Protein AF-A0A7I8VG73-F1 (afdb_monomer_lite)

Structure (mmCIF, N/CA/C/O backbone):
data_AF-A0A7I8VG73-F1
#
_entry.id   AF-A0A7I8VG73-F1
#
loop_
_atom_site.group_PDB
_atom_site.id
_atom_site.type_symbol
_atom_site.label_atom_id
_atom_site.label_alt_id
_atom_site.label_comp_id
_atom_site.label_asym_id
_atom_site.label_entity_id
_atom_site.label_seq_id
_atom_site.pdbx_PDB_ins_code
_atom_site.Cartn_x
_atom_site.Cartn_y
_atom_site.Cartn_z
_atom_site.occupancy
_atom_site.B_iso_or_equiv
_atom_site.auth_seq_id
_atom_site.auth_comp_id
_atom_site.auth_asym_id
_atom_site.auth_atom_id
_atom_site.pdbx_PDB_model_num
ATOM 1 N N . MET A 1 1 ? 3.598 -23.171 -35.259 1.00 35.91 1 MET A N 1
ATOM 2 C CA . MET A 1 1 ? 3.202 -24.103 -34.188 1.00 35.91 1 MET A CA 1
ATOM 3 C C . MET A 1 1 ? 2.774 -23.250 -33.012 1.00 35.91 1 MET A C 1
ATOM 5 O O . MET A 1 1 ? 3.598 -22.505 -32.496 1.00 35.91 1 MET A O 1
ATOM 9 N N . ASN A 1 2 ? 1.476 -23.240 -32.717 1.00 41.53 2 ASN A N 1
ATOM 10 C CA . ASN A 1 2 ? 0.885 -22.447 -31.642 1.00 41.53 2 ASN A CA 1
ATOM 11 C C . ASN A 1 2 ? 1.165 -23.174 -30.323 1.00 41.53 2 ASN A C 1
ATOM 13 O O . ASN A 1 2 ? 0.699 -24.295 -30.154 1.00 41.53 2 ASN A O 1
ATOM 17 N N . GLY A 1 3 ? 1.965 -22.585 -29.436 1.00 46.12 3 GLY A N 1
ATOM 18 C CA . GLY A 1 3 ? 2.111 -23.086 -28.071 1.00 46.12 3 GLY A CA 1
ATOM 19 C C . GLY A 1 3 ? 1.004 -22.487 -27.217 1.00 46.12 3 GLY A C 1
ATOM 20 O O . GLY A 1 3 ? 1.097 -21.314 -26.861 1.00 46.12 3 GLY A O 1
ATOM 21 N N . GLU A 1 4 ? -0.052 -23.253 -26.949 1.00 54.59 4 GLU A N 1
ATOM 22 C CA . GLU A 1 4 ? -1.038 -22.904 -25.925 1.00 54.59 4 GLU A CA 1
ATOM 23 C C . GLU A 1 4 ? -0.327 -22.859 -24.567 1.00 54.59 4 GLU A C 1
ATOM 25 O O . GLU A 1 4 ? 0.365 -23.802 -24.182 1.00 54.59 4 GLU A O 1
ATOM 30 N N . VAL A 1 5 ? -0.437 -21.728 -23.869 1.00 55.09 5 VAL A N 1
ATOM 31 C CA . VAL A 1 5 ? 0.058 -21.607 -22.496 1.00 55.09 5 VAL A CA 1
ATOM 32 C C . VAL A 1 5 ? -0.901 -22.403 -21.619 1.00 55.09 5 VAL A C 1
ATOM 34 O O . VAL A 1 5 ? -2.073 -22.054 -21.514 1.00 55.09 5 VAL A O 1
ATOM 37 N N . LEU A 1 6 ? -0.415 -23.497 -21.037 1.00 64.62 6 LEU A N 1
ATOM 38 C CA . LEU A 1 6 ? -1.184 -24.308 -20.100 1.00 64.62 6 LEU A CA 1
ATOM 39 C C . LEU A 1 6 ? -1.050 -23.684 -18.704 1.00 64.62 6 LEU A C 1
ATOM 41 O O . LEU A 1 6 ? 0.051 -23.604 -18.158 1.00 64.62 6 LEU A O 1
ATOM 45 N N . GLU A 1 7 ? -2.167 -23.228 -18.144 1.00 63.47 7 GLU A N 1
ATOM 46 C CA . GLU A 1 7 ? -2.270 -22.646 -16.802 1.00 63.47 7 GLU A CA 1
ATOM 47 C C . GLU A 1 7 ? -3.134 -23.567 -15.928 1.00 63.47 7 GLU A C 1
ATOM 49 O O . GLU A 1 7 ? -4.148 -24.078 -16.396 1.00 63.47 7 GLU A O 1
ATOM 54 N N . GLY A 1 8 ? -2.739 -23.811 -14.674 1.00 73.31 8 GLY A N 1
ATOM 55 C CA . GLY A 1 8 ? -3.474 -24.701 -13.764 1.00 73.31 8 GLY A CA 1
ATOM 56 C C . GLY A 1 8 ? -2.576 -25.481 -12.802 1.00 73.31 8 GLY A C 1
ATOM 57 O O . GLY A 1 8 ? -1.371 -25.228 -12.705 1.00 73.31 8 GLY A O 1
ATOM 58 N N . PHE A 1 9 ? -3.153 -26.452 -12.088 1.00 78.38 9 PHE A N 1
ATOM 59 C CA . PHE A 1 9 ? -2.421 -27.345 -11.181 1.00 78.38 9 PHE A CA 1
ATOM 60 C C . PHE A 1 9 ? -1.824 -28.514 -11.971 1.00 78.38 9 PHE A C 1
ATOM 62 O O . PHE A 1 9 ? -2.238 -29.667 -11.838 1.00 78.38 9 PHE A O 1
ATOM 69 N N . LEU A 1 10 ? -0.847 -28.188 -12.816 1.00 82.44 10 LEU A N 1
ATOM 70 C CA . LEU A 1 10 ? -0.210 -29.124 -13.735 1.00 82.44 10 LEU A CA 1
ATOM 71 C C . LEU A 1 10 ? 0.885 -29.938 -13.040 1.00 82.44 10 LEU A C 1
ATOM 73 O O . LEU A 1 10 ? 1.746 -29.391 -12.347 1.00 82.44 10 LEU A O 1
ATOM 77 N N . CYS A 1 11 ? 0.902 -31.247 -13.285 1.00 81.62 11 CYS A N 1
ATOM 78 C CA . CYS A 1 11 ? 2.029 -32.087 -12.900 1.00 81.62 11 CYS A CA 1
ATOM 79 C C . CYS A 1 11 ? 3.278 -31.685 -13.705 1.00 81.62 11 CYS A C 1
ATOM 81 O O . CYS A 1 11 ? 3.240 -31.730 -14.933 1.00 81.62 11 CYS A O 1
ATOM 83 N N . PRO A 1 12 ? 4.410 -31.341 -13.068 1.00 74.31 12 PRO A N 1
ATOM 84 C CA . PRO A 1 12 ? 5.611 -30.901 -13.783 1.00 74.31 12 PRO A CA 1
ATOM 85 C C . PRO A 1 12 ? 6.294 -32.020 -14.581 1.00 74.31 12 PRO A C 1
ATOM 87 O O . PRO A 1 12 ? 7.180 -31.738 -15.381 1.00 74.31 12 PRO A O 1
ATOM 90 N N . ILE A 1 13 ? 5.893 -33.275 -14.362 1.00 74.44 13 ILE A N 1
ATOM 91 C CA . ILE A 1 13 ? 6.466 -34.439 -15.034 1.00 74.44 13 ILE A CA 1
ATOM 92 C C . ILE A 1 13 ? 5.617 -34.843 -16.244 1.00 74.44 13 ILE A C 1
ATOM 94 O O . ILE A 1 13 ? 6.136 -34.987 -17.346 1.00 74.44 13 ILE A O 1
ATOM 98 N N . CYS A 1 14 ? 4.304 -35.010 -16.059 1.00 84.50 14 CYS A N 1
ATOM 99 C CA . CYS A 1 14 ? 3.406 -35.502 -17.112 1.00 84.50 14 CYS A CA 1
ATOM 100 C C . CYS A 1 14 ? 2.476 -34.429 -17.707 1.00 84.50 14 CYS A C 1
ATOM 102 O O . CYS A 1 14 ? 1.692 -34.737 -18.601 1.00 84.50 14 CYS A O 1
ATOM 104 N N . LEU A 1 15 ? 2.543 -33.185 -17.213 1.00 80.81 15 LEU A N 1
ATOM 105 C CA . LEU A 1 15 ? 1.742 -32.026 -17.640 1.00 80.81 15 LEU A CA 1
ATOM 106 C C . LEU A 1 15 ? 0.219 -32.213 -17.532 1.00 80.81 15 LEU A C 1
ATOM 108 O O . LEU A 1 15 ? -0.548 -31.469 -18.138 1.00 80.81 15 LEU A O 1
ATOM 112 N N . LYS A 1 16 ? -0.236 -33.178 -16.728 1.00 81.06 16 LYS A N 1
ATOM 113 C CA . LYS A 1 16 ? -1.657 -33.393 -16.444 1.00 81.06 16 LYS A CA 1
ATOM 114 C C . LYS A 1 16 ? -2.181 -32.326 -15.483 1.00 81.06 16 LYS A C 1
ATOM 116 O O . LYS A 1 16 ? -1.593 -32.143 -14.419 1.00 81.06 16 LYS A O 1
ATOM 121 N N . ASP A 1 17 ? -3.290 -31.675 -15.833 1.00 82.69 17 ASP A N 1
ATOM 122 C CA . ASP A 1 17 ? -4.019 -30.797 -14.912 1.00 82.69 17 ASP A CA 1
ATOM 123 C C . ASP A 1 17 ? -4.809 -31.616 -13.899 1.00 82.69 17 ASP A C 1
ATOM 125 O O . ASP A 1 17 ? -5.529 -32.558 -14.243 1.00 82.69 17 ASP A O 1
ATOM 129 N N . LEU A 1 18 ? -4.623 -31.272 -12.633 1.00 82.75 18 LEU A N 1
ATOM 130 C CA . LEU A 1 18 ? -5.187 -31.983 -11.501 1.00 82.75 18 LEU A CA 1
ATOM 131 C C . LEU A 1 18 ? -6.101 -31.092 -10.671 1.00 82.75 18 LEU A C 1
ATOM 133 O O . LEU A 1 18 ? -6.589 -31.560 -9.653 1.00 82.75 18 LEU A O 1
ATOM 137 N N . GLY A 1 19 ? -6.367 -29.855 -11.110 1.00 73.75 19 GLY A N 1
ATOM 138 C CA . GLY A 1 19 ? -7.427 -28.969 -10.615 1.00 73.75 19 GLY A CA 1
ATOM 139 C C . GLY A 1 19 ? -7.261 -28.434 -9.187 1.00 73.75 19 GLY A C 1
ATOM 140 O O . GLY A 1 19 ? -7.651 -27.304 -8.908 1.00 73.75 19 GLY A O 1
ATOM 141 N N . THR A 1 20 ? -6.665 -29.201 -8.275 1.00 76.12 20 THR A N 1
ATOM 142 C CA . THR A 1 20 ? -6.413 -28.818 -6.885 1.00 76.12 20 THR A CA 1
ATOM 143 C C . THR A 1 20 ? -5.023 -29.249 -6.438 1.00 76.12 20 THR A C 1
ATOM 145 O O . THR A 1 20 ? -4.469 -30.248 -6.903 1.00 76.12 20 THR A O 1
ATOM 148 N N . ILE A 1 21 ? -4.469 -28.528 -5.460 1.00 74.69 21 ILE A N 1
ATOM 149 C CA . ILE A 1 21 ? -3.151 -28.843 -4.897 1.00 74.69 21 ILE A CA 1
ATOM 150 C C . ILE A 1 21 ? -3.104 -30.237 -4.251 1.00 74.69 21 ILE A C 1
ATOM 152 O O . ILE A 1 21 ? -2.088 -30.920 -4.339 1.00 74.69 21 ILE A O 1
ATOM 156 N N . THR A 1 22 ? -4.210 -30.690 -3.652 1.00 75.88 22 THR A N 1
ATOM 157 C CA . THR A 1 22 ? -4.310 -32.007 -3.004 1.00 75.88 22 THR A CA 1
ATOM 158 C C . THR A 1 22 ? -4.287 -33.139 -4.029 1.00 75.88 22 THR A C 1
ATOM 160 O O . THR A 1 22 ? -3.587 -34.130 -3.842 1.00 75.88 22 THR A O 1
ATOM 163 N N . GLN A 1 23 ? -5.013 -32.986 -5.140 1.00 76.31 23 GLN A N 1
ATOM 164 C CA . GLN A 1 23 ? -5.029 -33.967 -6.229 1.00 76.31 23 GLN A CA 1
ATOM 165 C C . GLN A 1 23 ? -3.689 -34.004 -6.975 1.00 76.31 23 GLN A C 1
ATOM 167 O O . GLN A 1 23 ? -3.222 -35.084 -7.333 1.00 76.31 23 GLN A O 1
ATOM 172 N N . LEU A 1 24 ? -3.038 -32.846 -7.137 1.00 79.31 24 LEU A N 1
ATOM 173 C CA . LEU A 1 24 ? -1.678 -32.739 -7.664 1.00 79.31 24 LEU A CA 1
ATOM 174 C C . LEU A 1 24 ? -0.656 -33.461 -6.779 1.00 79.31 24 LEU A C 1
ATOM 176 O O . LEU A 1 24 ? 0.163 -34.224 -7.289 1.00 79.31 24 LEU A O 1
ATOM 180 N N . GLN A 1 25 ? -0.744 -33.282 -5.459 1.00 76.44 25 GLN A N 1
ATOM 181 C CA . GLN A 1 25 ? 0.132 -33.955 -4.503 1.00 76.44 25 GLN A CA 1
ATOM 182 C C . GLN A 1 25 ? -0.068 -35.481 -4.516 1.00 76.44 25 GLN A C 1
ATOM 184 O O . GLN A 1 25 ? 0.911 -36.214 -4.640 1.00 76.44 25 GLN A O 1
ATOM 189 N N . ASN A 1 26 ? -1.314 -35.965 -4.468 1.00 78.62 26 ASN A N 1
ATOM 190 C CA . ASN A 1 26 ? -1.600 -37.405 -4.496 1.00 78.62 26 ASN A CA 1
ATOM 191 C C . ASN A 1 26 ? -1.133 -38.053 -5.805 1.00 78.62 26 ASN A C 1
ATOM 193 O O . ASN A 1 26 ? -0.483 -39.092 -5.788 1.00 78.62 26 ASN A O 1
ATOM 197 N N . HIS A 1 27 ? -1.398 -37.412 -6.946 1.00 83.19 27 HIS A N 1
ATOM 198 C CA . HIS A 1 27 ? -0.910 -37.893 -8.236 1.00 83.19 27 HIS A CA 1
ATOM 199 C C . HIS A 1 27 ? 0.617 -37.965 -8.279 1.00 83.19 27 HIS A C 1
ATOM 201 O O . HIS A 1 27 ? 1.167 -38.939 -8.782 1.00 83.19 27 HIS A O 1
ATOM 207 N N . PHE A 1 28 ? 1.303 -36.957 -7.741 1.00 75.19 28 PHE A N 1
ATOM 208 C CA . PHE A 1 28 ? 2.760 -36.939 -7.685 1.00 75.19 28 PHE A CA 1
ATOM 209 C C . PHE A 1 28 ? 3.309 -38.078 -6.816 1.00 75.19 28 PHE A C 1
ATOM 211 O O . PHE A 1 28 ? 4.251 -38.765 -7.205 1.00 75.19 28 PHE A O 1
ATOM 218 N N . GLU A 1 29 ? 2.687 -38.319 -5.662 1.00 76.25 29 GLU A N 1
ATOM 219 C CA . GLU A 1 29 ? 3.085 -39.374 -4.731 1.00 76.25 29 GLU A CA 1
ATOM 220 C C . GLU A 1 29 ? 2.749 -40.781 -5.224 1.00 76.25 29 GLU A C 1
ATOM 222 O O . GLU A 1 29 ? 3.443 -41.710 -4.831 1.00 76.25 29 GLU A O 1
ATOM 227 N N . GLU A 1 30 ? 1.725 -40.962 -6.062 1.00 80.88 30 GLU A N 1
ATOM 228 C CA . GLU A 1 30 ? 1.272 -42.272 -6.546 1.00 80.88 30 GLU A CA 1
ATOM 229 C C . GLU A 1 30 ? 1.808 -42.640 -7.931 1.00 80.88 30 GLU A C 1
ATOM 231 O O . GLU A 1 30 ? 2.245 -43.774 -8.125 1.00 80.88 30 GLU A O 1
ATOM 236 N N . ALA A 1 31 ? 1.803 -41.700 -8.880 1.00 77.25 31 ALA A N 1
ATOM 237 C CA . ALA A 1 31 ? 2.138 -41.955 -10.281 1.00 77.25 31 ALA A CA 1
ATOM 238 C C . ALA A 1 31 ? 3.641 -41.850 -10.588 1.00 77.25 31 ALA A C 1
ATOM 240 O O . ALA A 1 31 ? 4.090 -42.430 -11.572 1.00 77.25 31 ALA A O 1
ATOM 241 N N . HIS A 1 32 ? 4.421 -41.162 -9.743 1.00 78.56 32 HIS A N 1
ATOM 242 C CA . HIS A 1 32 ? 5.852 -40.901 -9.967 1.00 78.56 32 HIS A CA 1
ATOM 243 C C . HIS A 1 32 ? 6.765 -41.525 -8.893 1.00 78.56 32 HIS A C 1
ATOM 245 O O . HIS A 1 32 ? 7.882 -41.068 -8.666 1.00 78.56 32 HIS A O 1
ATOM 251 N N . LYS A 1 33 ? 6.320 -42.611 -8.239 1.00 68.19 33 LYS A N 1
ATOM 252 C CA . LYS A 1 33 ? 7.095 -43.330 -7.199 1.00 68.19 33 LYS A CA 1
ATOM 253 C C . LYS A 1 33 ? 8.422 -43.923 -7.687 1.00 68.19 33 LYS A C 1
ATOM 255 O O . LYS A 1 33 ? 9.296 -44.177 -6.866 1.00 68.19 33 LYS A O 1
ATOM 260 N N . SER A 1 34 ? 8.548 -44.197 -8.985 1.00 65.12 34 SER A N 1
ATOM 261 C CA . SER A 1 34 ? 9.722 -44.838 -9.594 1.00 65.12 34 SER A CA 1
ATOM 262 C C . SER A 1 34 ? 10.775 -43.853 -10.109 1.00 65.12 34 SER A C 1
ATOM 264 O O . SER A 1 34 ? 11.766 -44.286 -10.691 1.00 65.12 34 SER A O 1
ATOM 266 N N . GLU A 1 35 ? 10.551 -42.547 -9.958 1.00 62.69 35 GLU A N 1
ATOM 267 C CA . GLU A 1 35 ? 11.499 -41.520 -10.390 1.00 62.69 35 GLU A CA 1
ATOM 268 C C . GLU A 1 35 ? 12.570 -41.238 -9.332 1.00 62.69 35 GLU A C 1
ATOM 270 O O . GLU A 1 35 ? 12.446 -41.618 -8.168 1.00 62.69 35 GLU A O 1
ATOM 275 N N . ASP A 1 36 ? 13.665 -40.613 -9.763 1.00 63.88 36 ASP A N 1
ATOM 276 C CA . ASP A 1 36 ? 14.878 -40.450 -8.965 1.00 63.88 36 ASP A CA 1
ATOM 277 C C . ASP A 1 36 ? 14.584 -39.749 -7.624 1.00 63.88 36 ASP A C 1
ATOM 279 O O . ASP A 1 36 ? 14.010 -38.654 -7.575 1.00 63.88 36 ASP A O 1
ATOM 283 N N . VAL A 1 37 ? 14.973 -40.381 -6.512 1.00 58.56 37 VAL A N 1
ATOM 284 C CA . VAL A 1 37 ? 14.581 -39.979 -5.145 1.00 58.56 37 VAL A CA 1
ATOM 285 C C . VAL A 1 37 ? 15.007 -38.537 -4.843 1.00 58.56 37 VAL A C 1
ATOM 287 O O . VAL A 1 37 ? 14.290 -37.802 -4.159 1.00 58.56 37 VAL A O 1
ATOM 290 N N . ALA A 1 38 ? 16.129 -38.094 -5.417 1.00 57.50 38 ALA A N 1
ATOM 291 C CA . ALA A 1 38 ? 16.626 -36.726 -5.295 1.00 57.50 38 ALA A CA 1
ATOM 292 C C . ALA A 1 38 ? 15.712 -35.688 -5.979 1.00 57.50 38 ALA A C 1
ATOM 294 O O . ALA A 1 38 ? 15.485 -34.602 -5.437 1.00 57.50 38 ALA A O 1
ATOM 295 N N . VAL A 1 39 ? 15.140 -36.026 -7.140 1.00 58.62 39 VAL A N 1
ATOM 296 C CA . VAL A 1 39 ? 14.206 -35.162 -7.884 1.00 58.62 39 VAL A CA 1
ATOM 297 C C . VAL A 1 39 ? 12.877 -35.062 -7.134 1.00 58.62 39 VAL A C 1
ATOM 299 O O . VAL A 1 39 ? 12.348 -33.962 -6.952 1.00 58.62 39 VAL A O 1
ATOM 302 N N . ILE A 1 40 ? 12.394 -36.189 -6.600 1.00 60.53 40 ILE A N 1
ATOM 303 C CA . ILE A 1 40 ? 11.187 -36.252 -5.764 1.00 60.53 40 ILE A CA 1
ATOM 304 C C . ILE A 1 40 ? 11.348 -35.382 -4.511 1.00 60.53 40 ILE A C 1
ATOM 306 O O . ILE A 1 40 ? 10.434 -34.638 -4.154 1.00 60.53 40 ILE A O 1
ATOM 310 N N . GLN A 1 41 ? 12.507 -35.424 -3.849 1.00 63.25 41 GLN A N 1
ATOM 311 C CA . GLN A 1 41 ? 12.746 -34.666 -2.619 1.00 63.25 41 GLN A CA 1
ATOM 312 C C . GLN A 1 41 ? 12.868 -33.154 -2.871 1.00 63.25 41 GLN A C 1
ATOM 314 O O . GLN A 1 41 ? 12.319 -32.355 -2.107 1.00 63.25 41 GLN A O 1
ATOM 319 N N . HIS A 1 42 ? 13.509 -32.748 -3.974 1.00 61.56 42 HIS A N 1
ATOM 320 C CA . HIS A 1 42 ? 13.604 -31.341 -4.370 1.00 61.56 42 HIS A CA 1
ATOM 321 C C . HIS A 1 42 ? 12.232 -30.751 -4.745 1.00 61.56 42 HIS A C 1
ATOM 323 O O . HIS A 1 42 ? 11.891 -29.641 -4.328 1.00 61.56 42 HIS A O 1
ATOM 329 N N . LEU A 1 43 ? 11.410 -31.510 -5.479 1.00 60.88 43 LEU A N 1
ATOM 330 C CA . LEU A 1 43 ? 10.057 -31.093 -5.854 1.00 60.88 43 LEU A CA 1
ATOM 331 C C . LEU A 1 43 ? 9.107 -31.078 -4.650 1.00 60.88 43 LEU A C 1
ATOM 333 O O . LEU A 1 43 ? 8.369 -30.107 -4.491 1.00 60.88 43 LEU A O 1
ATOM 337 N N . LYS A 1 44 ? 9.186 -32.054 -3.733 1.00 62.12 44 LYS A N 1
ATOM 338 C CA . LYS A 1 44 ? 8.452 -32.010 -2.452 1.00 62.12 44 LYS A CA 1
ATOM 339 C C . LYS A 1 44 ? 8.766 -30.742 -1.654 1.00 62.12 44 LYS A C 1
ATOM 341 O O . LYS A 1 44 ? 7.845 -30.080 -1.185 1.00 62.12 44 LYS A O 1
ATOM 346 N N . GLY A 1 45 ? 10.036 -30.333 -1.587 1.00 61.12 45 GLY A N 1
ATOM 347 C CA . GLY A 1 45 ? 10.436 -29.083 -0.930 1.00 61.12 45 GLY A CA 1
ATOM 348 C C . GLY A 1 45 ? 9.882 -27.811 -1.595 1.00 61.12 45 GLY A C 1
ATOM 349 O O . GLY A 1 45 ? 9.639 -26.812 -0.916 1.00 61.12 45 GLY A O 1
ATOM 350 N N . LEU A 1 46 ? 9.648 -27.828 -2.912 1.00 60.50 46 LEU A N 1
ATOM 351 C CA . LEU A 1 46 ? 8.977 -26.740 -3.638 1.00 60.50 46 LEU A CA 1
ATOM 352 C C . LEU A 1 46 ? 7.461 -26.735 -3.380 1.00 60.50 46 LEU A C 1
ATOM 354 O O . LEU A 1 46 ? 6.886 -25.669 -3.143 1.00 60.50 46 LEU A O 1
ATOM 358 N N . PHE A 1 47 ? 6.830 -27.911 -3.347 1.00 60.44 47 PHE A N 1
ATOM 359 C CA . PHE A 1 47 ? 5.407 -28.068 -3.042 1.00 60.44 47 PHE A CA 1
ATOM 360 C C . PHE A 1 47 ? 5.066 -27.681 -1.604 1.00 60.44 47 PHE A C 1
ATOM 362 O O . PHE A 1 47 ? 4.082 -26.979 -1.394 1.00 60.44 47 PHE A O 1
ATOM 369 N N . GLU A 1 48 ? 5.888 -28.037 -0.617 1.00 57.25 48 GLU A N 1
ATOM 370 C CA . GLU A 1 48 ? 5.682 -27.609 0.773 1.00 57.25 48 GLU A CA 1
ATOM 371 C C . GLU A 1 48 ? 5.771 -26.087 0.927 1.00 57.25 48 GLU A C 1
ATOM 373 O O . GLU A 1 48 ? 4.977 -25.486 1.653 1.00 57.25 48 GLU A O 1
ATOM 378 N N . LYS A 1 49 ? 6.678 -25.435 0.188 1.00 62.12 49 LYS A N 1
ATOM 379 C CA . LYS A 1 49 ? 6.782 -23.968 0.155 1.00 62.12 49 LYS A CA 1
ATOM 380 C C . LYS A 1 49 ? 5.554 -23.311 -0.478 1.00 62.12 49 LYS A C 1
ATOM 382 O O . LYS A 1 49 ? 5.125 -22.266 0.007 1.00 62.12 49 LYS A O 1
ATOM 387 N N . ALA A 1 50 ? 4.983 -23.906 -1.527 1.00 56.06 50 ALA A N 1
ATOM 388 C CA . ALA A 1 50 ? 3.735 -23.438 -2.130 1.00 56.06 50 ALA A CA 1
ATOM 389 C C . ALA A 1 50 ? 2.543 -23.674 -1.187 1.00 56.06 50 ALA A C 1
ATOM 391 O O . ALA A 1 50 ? 1.789 -22.750 -0.899 1.00 56.06 50 ALA A O 1
ATOM 392 N N . LYS A 1 51 ? 2.435 -24.873 -0.606 1.00 59.00 51 LYS A N 1
ATOM 393 C CA . LYS A 1 51 ? 1.410 -25.265 0.371 1.00 59.00 51 LYS A CA 1
ATOM 394 C C . LYS A 1 51 ? 1.369 -24.306 1.563 1.00 59.00 51 LYS A C 1
ATOM 396 O O . LYS A 1 51 ? 0.301 -23.834 1.926 1.00 59.00 51 LYS A O 1
ATOM 401 N N . LYS A 1 52 ? 2.533 -23.928 2.102 1.00 60.62 52 LYS A N 1
ATOM 402 C CA . LYS A 1 52 ? 2.666 -22.967 3.211 1.00 60.62 52 LYS A CA 1
ATOM 403 C C . LYS A 1 52 ? 2.273 -21.530 2.838 1.00 60.62 52 LYS A C 1
ATOM 405 O O . LYS A 1 52 ? 1.952 -20.749 3.724 1.00 60.62 52 LYS A O 1
ATOM 410 N N . LYS A 1 53 ? 2.292 -21.175 1.548 1.00 55.19 53 LYS A N 1
ATOM 411 C CA . LYS A 1 53 ? 1.807 -19.878 1.047 1.00 55.19 53 LYS A CA 1
ATOM 412 C C . LYS A 1 53 ? 0.307 -19.875 0.744 1.00 55.19 53 LYS A C 1
ATOM 414 O O . LYS A 1 53 ? -0.310 -18.839 0.924 1.00 55.19 53 LYS A O 1
ATOM 419 N N . PHE A 1 54 ? -0.265 -21.003 0.318 1.00 50.97 54 PHE A N 1
ATOM 420 C CA . PHE A 1 54 ? -1.681 -21.100 -0.063 1.00 50.97 54 PHE A CA 1
ATOM 421 C C . PHE A 1 54 ? -2.622 -21.551 1.070 1.00 50.97 54 PHE A C 1
ATOM 423 O O . PHE A 1 54 ? -3.808 -21.267 0.996 1.00 50.97 54 PHE A O 1
ATOM 430 N N . LEU A 1 55 ? -2.131 -22.246 2.106 1.00 49.72 55 LEU A N 1
ATOM 431 C CA . LEU A 1 55 ? -2.947 -22.716 3.247 1.00 49.72 55 LEU A CA 1
ATOM 432 C C . LEU A 1 55 ? -2.810 -21.868 4.521 1.00 49.72 55 LEU A C 1
ATOM 434 O O . LEU A 1 55 ? -3.506 -22.142 5.492 1.00 49.72 55 LEU A O 1
ATOM 438 N N . ASN A 1 56 ? -1.925 -20.864 4.537 1.00 46.66 56 ASN A N 1
ATOM 439 C CA . ASN A 1 56 ? -1.810 -19.923 5.661 1.00 46.66 56 ASN A CA 1
ATOM 440 C C . ASN A 1 56 ? -2.792 -18.742 5.567 1.00 46.66 56 ASN A C 1
ATOM 442 O O . ASN A 1 56 ? -2.841 -17.927 6.485 1.00 46.66 56 ASN A O 1
ATOM 446 N N . GLU A 1 57 ? -3.573 -18.649 4.491 1.00 40.72 57 GLU A N 1
ATOM 447 C CA . GLU A 1 57 ? -4.839 -17.922 4.519 1.00 40.72 57 GLU A CA 1
ATOM 448 C C . GLU A 1 57 ? -5.887 -18.909 5.032 1.00 40.72 57 GLU A C 1
ATOM 450 O O . GLU A 1 57 ? -6.201 -19.898 4.368 1.00 40.72 57 GLU A O 1
ATOM 455 N N . GLU A 1 58 ? -6.364 -18.693 6.258 1.00 38.22 58 GLU A N 1
ATOM 456 C CA . GLU A 1 58 ? -7.472 -19.457 6.816 1.00 38.22 58 GLU A CA 1
ATOM 457 C C . GLU A 1 58 ? -8.662 -19.373 5.856 1.00 38.22 58 GLU A C 1
ATOM 459 O O . GLU A 1 58 ? -9.332 -18.347 5.737 1.00 38.22 58 GLU A O 1
ATOM 464 N N . ILE A 1 59 ? -8.927 -20.472 5.149 1.00 40.00 59 ILE A N 1
ATOM 465 C CA . ILE A 1 59 ? -10.196 -20.683 4.466 1.00 40.00 59 ILE A CA 1
ATOM 466 C C . ILE A 1 59 ? -11.242 -20.778 5.575 1.00 40.00 59 ILE A C 1
ATOM 468 O O . ILE A 1 59 ? -11.453 -21.845 6.158 1.00 40.00 59 ILE A O 1
ATOM 472 N N . VAL A 1 60 ? -11.886 -19.651 5.869 1.00 36.31 60 VAL A N 1
ATOM 473 C CA . VAL A 1 60 ? -13.160 -19.612 6.581 1.00 36.31 60 VAL A CA 1
ATOM 474 C C . VAL A 1 60 ? -14.126 -20.471 5.771 1.00 36.31 60 VAL A C 1
ATOM 476 O O . VAL A 1 60 ? -14.625 -20.080 4.715 1.00 36.31 60 VAL A O 1
ATOM 479 N N . LYS A 1 61 ? -14.340 -21.702 6.238 1.00 43.19 61 LYS A N 1
ATOM 480 C CA . LYS A 1 61 ? -15.447 -22.549 5.808 1.00 43.19 61 LYS A CA 1
ATOM 481 C C . LYS A 1 61 ? -16.727 -21.979 6.410 1.00 43.19 61 LYS A C 1
ATOM 483 O O . LYS A 1 61 ? -17.241 -22.531 7.377 1.00 43.19 61 LYS A O 1
ATOM 488 N N . ASP A 1 62 ? -17.240 -20.900 5.833 1.00 31.08 62 ASP A N 1
ATOM 489 C CA . ASP A 1 62 ? -18.600 -20.471 6.131 1.00 31.08 62 ASP A CA 1
ATOM 490 C C . ASP A 1 62 ? -19.581 -21.220 5.229 1.00 31.08 62 ASP A C 1
ATOM 492 O O . ASP A 1 62 ? -19.706 -20.993 4.024 1.00 31.08 62 ASP A O 1
ATOM 496 N N . ASN A 1 63 ? -20.281 -22.153 5.871 1.00 39.03 63 ASN A N 1
ATOM 497 C CA . ASN A 1 63 ? -21.591 -22.624 5.460 1.00 39.03 63 ASN A CA 1
ATOM 498 C C . ASN A 1 63 ? -22.536 -21.417 5.322 1.00 39.03 63 ASN A C 1
ATOM 500 O O . ASN A 1 63 ? -23.112 -20.975 6.313 1.00 39.03 63 ASN A O 1
ATOM 504 N N . LEU A 1 64 ? -22.774 -20.923 4.105 1.00 33.38 64 LEU A N 1
ATOM 505 C CA . LEU A 1 64 ? -23.963 -20.112 3.829 1.00 33.38 64 LEU A CA 1
ATOM 506 C C . LEU A 1 64 ? -25.090 -21.004 3.315 1.00 33.38 64 LEU A C 1
ATOM 508 O O . LEU A 1 64 ? -25.355 -21.107 2.120 1.00 33.38 64 LEU A O 1
ATOM 512 N N . GLN A 1 65 ? -25.786 -21.612 4.271 1.00 40.78 65 GLN A N 1
ATOM 513 C CA . GLN A 1 65 ? -27.144 -22.103 4.092 1.00 40.78 65 GLN A CA 1
ATOM 514 C C . GLN A 1 65 ? -28.103 -21.200 4.885 1.00 40.78 65 GLN A C 1
ATOM 516 O O . GLN A 1 65 ? -28.754 -21.650 5.817 1.00 40.78 65 GLN A O 1
ATOM 521 N N . THR A 1 66 ? -28.199 -19.916 4.529 1.00 32.47 66 THR A N 1
ATOM 522 C CA . THR A 1 66 ? -29.328 -19.052 4.921 1.00 32.47 66 THR A CA 1
ATOM 523 C C . THR A 1 66 ? -29.559 -17.947 3.879 1.00 32.47 66 THR A C 1
ATOM 525 O O . THR A 1 66 ? -28.604 -17.412 3.313 1.00 32.47 66 THR A O 1
ATOM 528 N N . PRO A 1 67 ? -30.829 -17.627 3.563 1.00 36.06 67 PRO A N 1
ATOM 529 C CA . PRO A 1 67 ? -31.192 -16.808 2.413 1.00 36.06 67 PRO A CA 1
ATOM 530 C C . PRO A 1 67 ? -30.941 -15.327 2.698 1.00 36.06 67 PRO A C 1
ATOM 532 O O . PRO A 1 67 ? -31.658 -14.688 3.467 1.00 36.06 67 PRO A O 1
ATOM 535 N N . ILE A 1 68 ? -29.940 -14.757 2.032 1.00 32.62 68 ILE A N 1
ATOM 536 C CA . ILE A 1 68 ? -29.757 -13.310 1.987 1.00 32.62 68 ILE A CA 1
ATOM 537 C C . ILE A 1 68 ? -30.877 -12.743 1.109 1.00 32.62 68 ILE A C 1
ATOM 539 O O . ILE A 1 68 ? -30.915 -12.980 -0.100 1.00 32.62 68 ILE A O 1
ATOM 543 N N . ASN A 1 69 ? -31.783 -11.983 1.727 1.00 41.31 69 ASN A N 1
ATOM 544 C CA . ASN A 1 69 ? -32.697 -11.066 1.051 1.00 41.31 69 ASN A CA 1
ATOM 545 C C . ASN A 1 69 ? -31.854 -9.982 0.357 1.00 41.31 69 ASN A C 1
ATOM 547 O O . ASN A 1 69 ? -31.610 -8.902 0.891 1.00 41.31 69 ASN A O 1
ATOM 551 N N . LEU A 1 70 ? -31.345 -10.311 -0.830 1.00 35.81 70 LEU A N 1
ATOM 552 C CA . LEU A 1 70 ? -30.789 -9.338 -1.750 1.00 35.81 70 LEU A CA 1
ATOM 553 C C . LEU A 1 70 ? -31.956 -8.504 -2.274 1.00 35.81 70 LEU A C 1
ATOM 555 O O . LEU A 1 70 ? -32.851 -9.007 -2.954 1.00 35.81 70 LEU A O 1
ATOM 559 N N . SER A 1 71 ? -31.908 -7.212 -1.962 1.00 40.19 71 SER A N 1
ATOM 560 C CA . SER A 1 71 ? -32.550 -6.155 -2.738 1.00 40.19 71 SER A CA 1
ATOM 561 C C . SER A 1 71 ? -32.485 -6.479 -4.236 1.00 40.19 71 SER A C 1
ATOM 563 O O . SER A 1 71 ? -31.487 -7.050 -4.687 1.00 40.19 71 SER A O 1
ATOM 565 N N . PRO A 1 72 ? -33.538 -6.170 -5.019 1.00 40.78 72 PRO A N 1
ATOM 566 C CA . PRO A 1 72 ? -33.686 -6.710 -6.359 1.00 40.78 72 PRO A CA 1
ATOM 567 C C . PRO A 1 72 ? -32.473 -6.310 -7.193 1.00 40.78 72 PRO A C 1
ATOM 569 O O . PRO A 1 72 ? -32.321 -5.152 -7.590 1.00 40.78 72 PRO A O 1
ATOM 572 N N . LYS A 1 73 ? -31.591 -7.294 -7.428 1.00 40.56 73 LYS A N 1
ATOM 573 C CA . LYS A 1 73 ? -30.518 -7.215 -8.408 1.00 40.56 73 LYS A CA 1
ATOM 574 C C . LYS A 1 73 ? -31.179 -6.701 -9.669 1.00 40.56 73 LYS A C 1
ATOM 576 O O . LYS A 1 73 ? -32.067 -7.347 -10.223 1.00 40.56 73 LYS A O 1
ATOM 581 N N . ARG A 1 74 ? -30.742 -5.527 -10.111 1.00 42.38 74 ARG A N 1
ATOM 582 C CA . ARG A 1 74 ? -30.916 -5.096 -11.489 1.00 42.38 74 ARG A CA 1
ATOM 583 C C . ARG A 1 74 ? -30.336 -6.243 -12.313 1.00 42.38 74 ARG A C 1
ATOM 585 O O . ARG A 1 74 ? -29.120 -6.405 -12.354 1.00 42.38 74 ARG A O 1
ATOM 592 N N . ILE A 1 75 ? -31.199 -7.099 -12.855 1.00 48.34 75 ILE A N 1
ATOM 593 C CA . ILE A 1 75 ? -30.811 -8.088 -13.851 1.00 48.34 75 ILE A CA 1
ATOM 594 C C . ILE A 1 75 ? -30.401 -7.231 -15.039 1.00 48.34 75 ILE A C 1
ATOM 596 O O . ILE A 1 75 ? -31.228 -6.771 -15.825 1.00 48.34 75 ILE A O 1
ATOM 600 N N . VAL A 1 76 ? -29.117 -6.885 -15.082 1.00 47.62 76 VAL A N 1
ATOM 601 C CA . VAL A 1 76 ? -28.507 -6.390 -16.298 1.00 47.62 76 VAL A CA 1
ATOM 602 C C . VAL A 1 76 ? -28.617 -7.579 -17.230 1.00 47.62 76 VAL A C 1
ATOM 604 O O . VAL A 1 76 ? -27.994 -8.612 -17.006 1.00 47.62 76 VAL A O 1
ATOM 607 N N . ASN A 1 77 ? -29.513 -7.469 -18.206 1.00 51.62 77 ASN A N 1
ATOM 608 C CA . ASN A 1 77 ? -29.553 -8.371 -19.341 1.00 51.62 77 ASN A CA 1
ATOM 609 C C . ASN A 1 77 ? -28.213 -8.213 -20.069 1.00 51.62 77 ASN A C 1
ATOM 611 O O . ASN A 1 77 ? -28.100 -7.421 -21.007 1.00 51.62 77 ASN A O 1
ATOM 615 N N . GLU A 1 78 ? -27.183 -8.908 -19.594 1.00 53.59 78 GLU A N 1
ATOM 616 C CA . GLU A 1 78 ? -25.908 -9.041 -20.278 1.00 53.59 78 GLU A CA 1
ATOM 617 C C . GLU A 1 78 ? -26.169 -9.904 -21.507 1.00 53.59 78 GLU A C 1
ATOM 619 O O . GLU A 1 78 ? -26.102 -11.131 -21.492 1.00 53.59 78 GLU A O 1
ATOM 624 N N . LYS A 1 79 ? -26.546 -9.233 -22.598 1.00 60.41 79 LYS A N 1
ATOM 625 C CA . LYS A 1 79 ? -26.391 -9.803 -23.931 1.00 60.41 79 LYS A CA 1
ATOM 626 C C . LYS A 1 79 ? -24.927 -10.256 -24.057 1.00 60.41 79 LYS A C 1
ATOM 628 O O . LYS A 1 79 ? -24.060 -9.513 -23.591 1.00 60.41 79 LYS A O 1
ATOM 633 N N . PRO A 1 80 ? -24.637 -11.414 -24.680 1.00 63.50 80 PRO A N 1
ATOM 634 C CA . PRO A 1 80 ? -23.264 -11.823 -24.952 1.00 63.50 80 PRO A CA 1
ATOM 635 C C . PRO A 1 80 ? -22.510 -10.652 -25.582 1.00 63.50 80 PRO A C 1
ATOM 637 O O . PRO A 1 80 ? -22.947 -10.111 -26.599 1.00 63.50 80 PRO A O 1
ATOM 640 N N . GLN A 1 81 ? -21.437 -10.200 -24.935 1.00 61.28 81 GLN A N 1
ATOM 641 C CA . GLN A 1 81 ? -20.660 -9.074 -25.430 1.00 61.28 81 GLN A CA 1
ATOM 642 C C . GLN A 1 81 ? -20.000 -9.486 -26.750 1.00 61.28 81 GLN A C 1
ATOM 644 O O . GLN A 1 81 ? -19.148 -10.372 -26.775 1.00 61.28 81 GLN A O 1
ATOM 649 N N . GLU A 1 82 ? -20.394 -8.851 -27.853 1.00 66.88 82 GLU A N 1
ATOM 650 C CA . GLU A 1 82 ? -19.711 -9.030 -29.133 1.00 66.88 82 GLU A CA 1
ATOM 651 C C . GLU A 1 82 ? -18.259 -8.550 -29.012 1.00 66.88 82 GLU A C 1
ATOM 653 O O . GLU A 1 82 ? -17.965 -7.592 -28.287 1.00 66.88 82 GLU A O 1
ATOM 658 N N . ILE A 1 83 ? -17.337 -9.227 -29.706 1.00 69.44 83 ILE A N 1
ATOM 659 C CA . ILE A 1 83 ? -15.923 -8.844 -29.723 1.00 69.44 83 ILE A CA 1
ATOM 660 C C . ILE A 1 83 ? -15.839 -7.366 -30.118 1.00 69.44 83 ILE A C 1
ATOM 662 O O . ILE A 1 83 ? -16.257 -6.974 -31.207 1.00 69.44 83 ILE A O 1
ATOM 666 N N . GLY A 1 84 ? -15.323 -6.539 -29.206 1.00 73.62 84 GLY A N 1
ATOM 667 C CA . GLY A 1 84 ? -15.151 -5.110 -29.436 1.00 73.62 84 GLY A CA 1
ATOM 668 C C . GLY A 1 84 ? -14.120 -4.813 -30.531 1.00 73.62 84 GLY A C 1
ATOM 669 O O . GLY A 1 84 ? -13.628 -5.686 -31.243 1.00 73.62 84 GLY A O 1
ATOM 670 N N . ARG A 1 85 ? -13.729 -3.544 -30.661 1.00 73.50 85 ARG A N 1
ATOM 671 C CA . ARG A 1 85 ? -12.723 -3.127 -31.648 1.00 73.50 85 ARG A CA 1
ATOM 672 C C . ARG A 1 85 ? -11.375 -3.822 -31.395 1.00 73.50 85 ARG A C 1
ATOM 674 O O . ARG A 1 85 ? -10.680 -3.491 -30.440 1.00 73.50 85 ARG A O 1
ATOM 681 N N . ILE A 1 86 ? -10.971 -4.723 -32.292 1.00 75.25 86 ILE A N 1
ATOM 682 C CA . ILE A 1 86 ? -9.636 -5.335 -32.282 1.00 75.25 86 ILE A CA 1
ATOM 683 C C . ILE A 1 86 ? -8.645 -4.361 -32.927 1.00 75.25 86 ILE A C 1
ATOM 685 O O . ILE A 1 86 ? -8.772 -4.012 -34.101 1.00 75.25 86 ILE A O 1
ATOM 689 N N . THR A 1 87 ? -7.627 -3.935 -32.183 1.00 75.69 87 THR A N 1
ATOM 690 C CA . THR A 1 87 ? -6.481 -3.204 -32.739 1.00 75.69 87 THR A CA 1
ATOM 691 C C . THR A 1 87 ? -5.278 -4.133 -32.838 1.00 75.69 87 THR A C 1
ATOM 693 O O . THR A 1 87 ? -4.759 -4.593 -31.824 1.00 75.69 87 THR A O 1
ATOM 696 N N . SER A 1 88 ? -4.811 -4.405 -34.059 1.00 81.19 88 SER A N 1
ATOM 697 C CA . SER A 1 88 ? -3.583 -5.174 -34.279 1.00 81.19 88 SER A CA 1
ATOM 698 C C . SER A 1 88 ? -2.369 -4.249 -34.364 1.00 81.19 88 SER A C 1
ATOM 700 O O . SER A 1 88 ? -2.298 -3.368 -35.219 1.00 81.19 88 SER A O 1
ATOM 702 N N . HIS A 1 89 ? -1.376 -4.489 -33.506 1.00 87.81 89 HIS A N 1
ATOM 703 C CA . HIS A 1 89 ? -0.072 -3.817 -33.551 1.00 87.81 89 HIS A CA 1
ATOM 704 C C . HIS A 1 89 ? 0.987 -4.625 -34.316 1.00 87.81 89 HIS A C 1
ATOM 706 O O . HIS A 1 89 ? 2.173 -4.293 -34.283 1.00 87.81 89 HIS A O 1
ATOM 712 N N . THR A 1 90 ? 0.589 -5.692 -35.018 1.00 90.75 90 THR A N 1
ATOM 713 C CA . THR A 1 90 ? 1.521 -6.602 -35.698 1.00 90.75 90 THR A CA 1
ATOM 714 C C . THR A 1 90 ? 2.317 -5.901 -36.796 1.00 90.75 90 THR A C 1
ATOM 716 O O . THR A 1 90 ? 3.514 -6.142 -36.929 1.00 90.75 90 THR A O 1
ATOM 719 N N . THR A 1 91 ? 1.690 -5.012 -37.567 1.00 88.00 91 THR A N 1
ATOM 720 C CA . THR A 1 91 ? 2.368 -4.218 -38.607 1.00 88.00 91 THR A CA 1
ATOM 721 C C . THR A 1 91 ? 3.396 -3.267 -38.000 1.00 88.00 91 THR A C 1
ATOM 723 O O . THR A 1 91 ? 4.544 -3.239 -38.436 1.00 88.00 91 THR A O 1
ATOM 726 N N . PHE A 1 92 ? 3.032 -2.562 -36.926 1.00 88.81 92 PHE A N 1
ATOM 727 C CA . PHE A 1 92 ? 3.954 -1.708 -36.177 1.00 88.81 92 PHE A CA 1
ATOM 728 C C . PHE A 1 92 ? 5.153 -2.497 -35.628 1.00 88.81 92 PHE A C 1
ATOM 730 O O . PHE A 1 92 ? 6.300 -2.080 -35.793 1.00 88.81 92 PHE A O 1
ATOM 737 N N . PHE A 1 93 ? 4.904 -3.669 -35.034 1.00 90.31 93 PHE A N 1
ATOM 738 C CA . PHE A 1 93 ? 5.958 -4.562 -34.552 1.00 90.31 93 PHE A CA 1
ATOM 739 C C . PHE A 1 93 ? 6.890 -5.021 -35.679 1.00 90.31 93 PHE A C 1
ATOM 741 O O . PHE A 1 93 ? 8.110 -4.961 -35.515 1.00 90.31 93 PHE A O 1
ATOM 748 N N . LYS A 1 94 ? 6.338 -5.450 -36.823 1.00 91.19 94 LYS A N 1
ATOM 749 C CA . LYS A 1 94 ? 7.122 -5.881 -37.990 1.00 91.19 94 LYS A CA 1
ATOM 750 C C . LYS A 1 94 ? 8.023 -4.755 -38.494 1.00 91.19 94 LYS A C 1
ATOM 752 O O . LYS A 1 94 ? 9.224 -4.973 -38.597 1.00 91.19 94 LYS A O 1
ATOM 757 N N . ASN A 1 95 ? 7.486 -3.548 -38.659 1.00 91.38 95 ASN A N 1
ATOM 758 C CA . ASN A 1 95 ? 8.258 -2.382 -39.100 1.00 91.38 95 ASN A CA 1
ATOM 759 C C . ASN A 1 95 ? 9.373 -2.017 -38.105 1.00 91.38 95 ASN A C 1
ATOM 761 O O . ASN A 1 95 ? 10.478 -1.647 -38.497 1.00 91.38 95 ASN A O 1
ATOM 765 N N . LEU A 1 96 ? 9.110 -2.114 -36.797 1.00 89.50 96 LEU A N 1
ATOM 766 C CA . LEU A 1 96 ? 10.131 -1.867 -35.775 1.00 89.50 96 LEU A CA 1
ATOM 767 C C . LEU A 1 96 ? 11.224 -2.945 -35.795 1.00 89.50 96 LEU A C 1
ATOM 769 O O . LEU A 1 96 ? 12.402 -2.636 -35.611 1.00 89.50 96 LEU A O 1
ATOM 773 N N . ARG A 1 97 ? 10.837 -4.209 -35.997 1.00 88.44 97 ARG A N 1
ATOM 774 C CA . ARG A 1 97 ? 11.757 -5.344 -36.088 1.00 88.44 97 ARG A CA 1
ATOM 775 C C . ARG A 1 97 ? 12.631 -5.250 -37.334 1.00 88.44 97 ARG A C 1
ATOM 777 O O . ARG A 1 97 ? 13.833 -5.433 -37.204 1.00 88.44 97 ARG A O 1
ATOM 784 N N . GLU A 1 98 ? 12.052 -4.936 -38.486 1.00 90.00 98 GLU A N 1
ATOM 785 C CA . GLU A 1 98 ? 12.760 -4.744 -39.756 1.00 90.00 98 GLU A CA 1
ATOM 786 C C . GLU A 1 98 ? 13.832 -3.659 -39.623 1.00 90.00 98 GLU A C 1
ATOM 788 O O . GLU A 1 98 ? 15.011 -3.957 -39.764 1.00 90.00 98 GLU A O 1
ATOM 793 N N . LYS A 1 99 ? 13.468 -2.465 -39.133 1.00 87.81 99 LYS A N 1
ATOM 794 C CA . LYS A 1 99 ? 14.435 -1.385 -38.852 1.00 87.81 99 LYS A CA 1
ATOM 795 C C . LYS A 1 99 ? 15.585 -1.818 -37.940 1.00 87.81 99 LYS A C 1
ATOM 797 O O . LYS A 1 99 ? 16.714 -1.358 -38.101 1.00 87.81 99 LYS A O 1
ATOM 802 N N . ARG A 1 100 ? 15.314 -2.674 -36.945 1.00 83.19 100 ARG A N 1
ATOM 803 C CA . ARG A 1 100 ? 16.368 -3.228 -36.079 1.00 83.19 100 ARG A CA 1
ATOM 804 C C . ARG A 1 100 ? 17.247 -4.211 -36.841 1.00 83.19 100 ARG A C 1
ATOM 806 O O . ARG A 1 100 ? 18.461 -4.113 -36.712 1.00 83.19 100 ARG A O 1
ATOM 813 N N . ILE A 1 101 ? 16.655 -5.143 -37.588 1.00 84.44 101 ILE A N 1
ATOM 814 C CA . ILE A 1 101 ? 17.381 -6.138 -38.388 1.00 84.44 101 ILE A CA 1
ATOM 815 C C . ILE A 1 101 ? 18.284 -5.436 -39.401 1.00 84.44 101 ILE A C 1
ATOM 817 O O . ILE A 1 101 ? 19.472 -5.741 -39.433 1.00 84.44 101 ILE A O 1
ATOM 821 N N . ASP A 1 102 ? 17.774 -4.444 -40.127 1.00 86.69 102 ASP A N 1
ATOM 822 C CA . ASP A 1 102 ? 18.553 -3.666 -41.093 1.00 86.69 102 ASP A CA 1
ATOM 823 C C . ASP A 1 102 ? 19.724 -2.954 -40.419 1.00 86.69 102 ASP A C 1
ATOM 825 O O . ASP A 1 102 ? 20.861 -3.029 -40.883 1.00 86.69 102 ASP A O 1
ATOM 829 N N . ALA A 1 103 ? 19.485 -2.317 -39.268 1.00 80.75 103 ALA A N 1
ATOM 830 C CA . ALA A 1 103 ? 20.551 -1.694 -38.494 1.00 80.75 103 ALA A CA 1
ATOM 831 C C . ALA A 1 103 ? 21.605 -2.719 -38.034 1.00 80.75 103 ALA A C 1
ATOM 833 O O . ALA A 1 103 ? 22.800 -2.434 -38.093 1.00 80.75 103 ALA A O 1
ATOM 834 N N . TYR A 1 104 ? 21.198 -3.915 -37.598 1.00 82.62 104 TYR A N 1
ATOM 835 C CA . TYR A 1 104 ? 22.132 -4.985 -37.234 1.00 82.62 104 TYR A CA 1
ATOM 836 C C . TYR A 1 104 ? 22.916 -5.511 -38.439 1.00 82.62 104 TYR A C 1
ATOM 838 O O . TYR A 1 104 ? 24.120 -5.733 -38.316 1.00 82.62 104 TYR A O 1
ATOM 846 N N . ALA A 1 105 ? 22.271 -5.686 -39.591 1.00 85.19 105 ALA A N 1
ATOM 847 C CA . ALA A 1 105 ? 22.915 -6.138 -40.818 1.00 85.19 105 ALA A CA 1
ATOM 848 C C . ALA A 1 105 ? 23.943 -5.111 -41.311 1.00 85.19 105 ALA A C 1
ATOM 850 O O . ALA A 1 105 ? 25.092 -5.462 -41.572 1.00 85.19 105 ALA A O 1
ATOM 851 N N . LEU A 1 106 ? 23.575 -3.825 -41.343 1.00 82.75 106 LEU A N 1
ATOM 852 C CA . LEU A 1 106 ? 24.477 -2.733 -41.714 1.00 82.75 106 LEU A CA 1
ATOM 853 C C . LEU A 1 106 ? 25.691 -2.649 -40.784 1.00 82.75 106 LEU A C 1
ATOM 855 O O . LEU A 1 106 ? 26.818 -2.507 -41.256 1.00 82.75 106 LEU A O 1
ATOM 859 N N . GLU A 1 107 ? 25.490 -2.744 -39.470 1.00 80.31 107 GLU A N 1
ATOM 860 C CA . GLU A 1 107 ? 26.598 -2.683 -38.512 1.00 80.31 107 GLU A CA 1
ATOM 861 C C . GLU A 1 107 ? 27.490 -3.933 -38.568 1.00 80.31 107 GLU A C 1
ATOM 863 O O . GLU A 1 107 ? 28.712 -3.802 -38.500 1.00 80.31 107 GLU A O 1
ATOM 868 N N . THR A 1 108 ? 26.915 -5.123 -38.767 1.00 84.00 108 THR A N 1
ATOM 869 C CA . THR A 1 108 ? 27.682 -6.364 -38.976 1.00 84.00 108 THR A CA 1
ATOM 870 C C . THR A 1 108 ? 28.518 -6.278 -40.251 1.00 84.00 108 THR A C 1
ATOM 872 O O . THR A 1 108 ? 29.713 -6.555 -40.214 1.00 84.00 108 THR A O 1
ATOM 875 N N . ASN A 1 109 ? 27.946 -5.797 -41.356 1.00 86.94 109 ASN A N 1
ATOM 876 C CA . ASN A 1 109 ? 28.678 -5.613 -42.610 1.00 86.94 109 ASN A CA 1
ATOM 877 C C . ASN A 1 109 ? 29.819 -4.599 -42.457 1.00 86.94 109 ASN A C 1
ATOM 879 O O . ASN A 1 109 ? 30.932 -4.845 -42.916 1.00 86.94 109 ASN A O 1
ATOM 883 N N . LYS A 1 110 ? 29.592 -3.485 -41.748 1.00 83.69 110 LYS A N 1
ATOM 884 C CA . LYS A 1 110 ? 30.665 -2.532 -41.413 1.00 83.69 110 LYS A CA 1
ATOM 885 C C . LYS A 1 110 ? 31.765 -3.176 -40.569 1.00 83.69 110 LYS A C 1
ATOM 887 O O . LYS A 1 110 ? 32.931 -2.839 -40.757 1.00 83.69 110 LYS A O 1
ATOM 892 N N . LEU A 1 111 ? 31.418 -4.062 -39.633 1.00 83.31 111 LEU A N 1
ATOM 893 C CA . LEU A 1 111 ? 32.395 -4.786 -38.819 1.00 83.31 111 LEU A CA 1
ATOM 894 C C . LEU A 1 111 ? 33.221 -5.748 -39.674 1.00 83.31 111 LEU A C 1
ATOM 896 O O . LEU A 1 111 ? 34.442 -5.723 -39.571 1.00 83.31 111 LEU A O 1
ATOM 900 N N . LEU A 1 112 ? 32.577 -6.528 -40.543 1.00 84.69 112 LEU A N 1
ATOM 901 C CA . LEU A 1 112 ? 33.256 -7.434 -41.470 1.00 84.69 112 LEU A CA 1
ATOM 902 C C . LEU A 1 112 ? 34.231 -6.670 -42.371 1.00 84.69 112 LEU A C 1
ATOM 904 O O . LEU A 1 112 ? 35.399 -7.028 -42.431 1.00 84.69 112 LEU A O 1
ATOM 908 N N . LEU A 1 113 ? 33.801 -5.552 -42.964 1.00 85.19 113 LEU A N 1
ATOM 909 C CA . LEU A 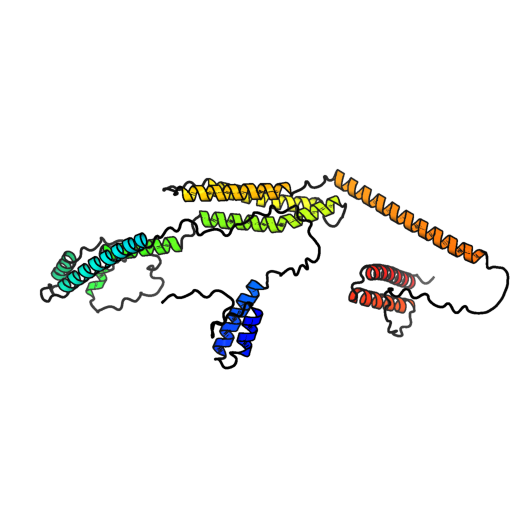1 113 ? 34.666 -4.697 -43.787 1.00 85.19 113 LEU A CA 1
ATOM 910 C C . LEU A 1 113 ? 35.849 -4.102 -43.010 1.00 85.19 113 LEU A C 1
ATOM 912 O O . LEU A 1 113 ? 36.916 -3.876 -43.575 1.00 85.19 113 LEU A O 1
ATOM 916 N N . ARG A 1 114 ? 35.669 -3.789 -41.722 1.00 85.75 114 ARG A N 1
ATOM 917 C CA . ARG A 1 114 ? 36.765 -3.313 -40.864 1.00 85.75 114 ARG A CA 1
ATOM 918 C C . ARG A 1 114 ? 37.739 -4.437 -40.545 1.00 85.75 114 ARG A C 1
ATOM 920 O O . ARG A 1 114 ? 38.937 -4.207 -40.613 1.00 85.75 114 ARG A O 1
ATOM 927 N N . LEU A 1 115 ? 37.234 -5.617 -40.195 1.00 85.56 115 LEU A N 1
ATOM 928 C CA . LEU A 1 115 ? 38.057 -6.788 -39.901 1.00 85.56 115 LEU A CA 1
ATOM 929 C C . LEU A 1 115 ? 38.876 -7.204 -41.120 1.00 85.56 115 LEU A C 1
ATOM 931 O O . LEU A 1 115 ? 40.071 -7.419 -40.978 1.00 85.56 115 LEU A O 1
ATOM 935 N N . ASP A 1 116 ? 38.262 -7.217 -42.300 1.00 86.62 116 ASP A N 1
ATOM 936 C CA . ASP A 1 116 ? 38.930 -7.518 -43.566 1.00 86.62 116 ASP A CA 1
ATOM 937 C C . ASP A 1 116 ? 40.121 -6.577 -43.803 1.00 86.62 116 ASP A C 1
ATOM 939 O O . ASP A 1 116 ? 41.252 -7.021 -43.962 1.00 86.62 116 ASP A O 1
ATOM 943 N N . LYS A 1 117 ? 39.918 -5.261 -43.645 1.00 86.31 117 LYS A N 1
ATOM 944 C CA . LYS A 1 117 ? 41.005 -4.266 -43.721 1.00 86.31 117 LYS A CA 1
ATOM 945 C C . LYS A 1 117 ? 42.097 -4.468 -42.666 1.00 86.31 117 LYS A C 1
ATOM 947 O O . LYS A 1 117 ? 43.260 -4.202 -42.929 1.00 86.31 117 LYS A O 1
ATOM 952 N N . LEU A 1 118 ? 41.734 -4.880 -41.453 1.00 84.38 118 LEU A N 1
ATOM 953 C CA . LEU A 1 118 ? 42.694 -5.072 -40.359 1.00 84.38 118 LEU A CA 1
ATOM 954 C C . LEU A 1 118 ? 43.514 -6.363 -40.489 1.00 84.38 118 LEU A C 1
ATOM 956 O O . LEU A 1 118 ? 44.589 -6.446 -39.893 1.00 84.38 118 LEU A O 1
ATOM 960 N N . ILE A 1 119 ? 42.990 -7.354 -41.211 1.00 85.88 119 ILE A N 1
ATOM 961 C CA . ILE A 1 119 ? 43.607 -8.670 -41.418 1.00 85.88 119 ILE A CA 1
ATOM 962 C C . ILE A 1 119 ? 44.330 -8.742 -42.774 1.00 85.88 119 ILE A C 1
ATOM 964 O O . ILE A 1 119 ? 45.209 -9.583 -42.919 1.00 85.88 119 ILE A O 1
ATOM 968 N N . ASP A 1 120 ? 44.012 -7.852 -43.723 1.00 85.50 120 ASP A N 1
ATOM 969 C CA . ASP A 1 120 ? 44.687 -7.731 -45.023 1.00 85.50 120 ASP A CA 1
ATOM 970 C C . ASP A 1 120 ? 46.218 -7.720 -44.860 1.00 85.50 120 ASP A C 1
ATOM 972 O O . ASP A 1 120 ? 46.771 -6.960 -44.060 1.00 85.50 120 ASP A O 1
ATOM 976 N N . ASP A 1 121 ? 46.909 -8.527 -45.666 1.00 79.00 121 ASP A N 1
ATOM 977 C CA . ASP A 1 121 ? 48.372 -8.640 -45.703 1.00 79.00 121 ASP A CA 1
ATOM 978 C C . ASP A 1 121 ? 49.063 -7.299 -46.009 1.00 79.00 121 ASP A C 1
ATOM 980 O O . ASP A 1 121 ? 50.246 -7.105 -45.724 1.00 79.00 121 ASP A O 1
ATOM 984 N N . LYS A 1 122 ? 48.322 -6.337 -46.573 1.00 80.06 122 LYS A N 1
ATOM 985 C CA . LYS A 1 122 ? 48.785 -4.962 -46.818 1.00 80.06 122 LYS A CA 1
ATOM 986 C C . LYS A 1 122 ? 48.804 -4.088 -45.559 1.00 80.06 122 LYS A C 1
ATOM 988 O O . LYS A 1 122 ? 49.287 -2.953 -45.619 1.00 80.06 122 LYS A O 1
ATOM 993 N N . ALA A 1 123 ? 48.273 -4.562 -44.432 1.00 80.50 123 ALA A N 1
ATOM 994 C CA . ALA A 1 123 ? 48.275 -3.821 -43.180 1.00 80.50 123 ALA A CA 1
ATOM 995 C C . ALA A 1 123 ? 49.716 -3.643 -42.651 1.00 80.50 123 ALA A C 1
ATOM 997 O O . ALA A 1 123 ? 50.488 -4.604 -42.595 1.00 80.50 123 ALA A O 1
ATOM 998 N N . PRO A 1 124 ? 50.114 -2.433 -42.207 1.00 84.69 124 PRO A N 1
ATOM 999 C CA . PRO A 1 124 ? 51.460 -2.209 -41.692 1.00 84.69 124 PRO A CA 1
ATOM 1000 C C . PRO A 1 124 ? 51.768 -3.111 -40.486 1.00 84.69 124 PRO A C 1
ATOM 1002 O O . PRO A 1 124 ? 51.001 -3.160 -39.525 1.00 84.69 124 PRO A O 1
ATOM 1005 N N . MET A 1 125 ? 52.918 -3.790 -40.499 1.00 77.62 125 MET A N 1
ATOM 1006 C CA . MET A 1 125 ? 53.379 -4.604 -39.362 1.00 77.62 125 MET A CA 1
ATOM 1007 C C . MET A 1 125 ? 54.148 -3.789 -38.312 1.00 77.62 125 MET A C 1
ATOM 1009 O O . MET A 1 125 ? 54.250 -4.200 -37.158 1.00 77.62 125 MET A O 1
ATOM 1013 N N . GLU A 1 126 ? 54.669 -2.619 -38.689 1.00 82.81 126 GLU A N 1
ATOM 1014 C CA . GLU A 1 126 ? 55.421 -1.751 -37.782 1.00 82.81 126 GLU A CA 1
ATOM 1015 C C . GLU A 1 126 ? 54.494 -1.114 -36.723 1.00 82.81 126 GLU A C 1
ATOM 1017 O O . GLU A 1 126 ? 53.507 -0.475 -37.104 1.00 82.81 126 GLU A O 1
ATOM 1022 N N . PRO A 1 127 ? 54.803 -1.197 -35.412 1.00 75.38 127 PRO A N 1
ATOM 1023 C CA . PRO A 1 127 ? 53.868 -0.846 -34.334 1.00 75.38 127 PRO A CA 1
ATOM 1024 C C . PRO A 1 127 ? 53.241 0.554 -34.430 1.00 75.38 127 PRO A C 1
ATOM 1026 O O . PRO A 1 127 ? 52.028 0.708 -34.279 1.00 75.38 127 PRO A O 1
ATOM 1029 N N . SER A 1 128 ? 54.037 1.588 -34.717 1.00 76.75 128 SER A N 1
ATOM 1030 C CA . SER A 1 128 ? 53.551 2.976 -34.789 1.00 76.75 128 SER A CA 1
ATOM 1031 C C . SER A 1 128 ? 52.662 3.223 -36.011 1.00 76.75 128 SER A C 1
ATOM 1033 O O . SER A 1 128 ? 51.635 3.899 -35.914 1.00 76.75 128 SER A O 1
ATOM 1035 N N . LYS A 1 129 ? 53.020 2.642 -37.163 1.00 81.75 129 LYS A N 1
ATOM 1036 C CA . LYS A 1 129 ? 52.247 2.761 -38.410 1.00 81.75 129 LYS A CA 1
ATOM 1037 C C . LYS A 1 129 ? 50.974 1.925 -38.353 1.00 81.75 129 LYS A C 1
ATOM 1039 O O . LYS A 1 129 ? 49.921 2.409 -38.762 1.00 81.75 129 LYS A O 1
ATOM 1044 N N . ARG A 1 130 ? 51.048 0.728 -37.763 1.00 81.06 130 ARG A N 1
ATOM 1045 C CA . ARG A 1 130 ? 49.900 -0.142 -37.502 1.00 81.06 130 ARG A CA 1
ATOM 1046 C C . ARG A 1 130 ? 48.877 0.547 -36.610 1.00 81.06 130 ARG A C 1
ATOM 1048 O O . ARG A 1 130 ? 47.707 0.594 -36.955 1.00 81.06 130 ARG A O 1
ATOM 1055 N N . LYS A 1 131 ? 49.325 1.194 -35.532 1.00 73.88 131 LYS A N 1
ATOM 1056 C CA . LYS A 1 131 ? 48.452 1.957 -34.628 1.00 73.88 131 LYS A CA 1
ATOM 1057 C C . LYS A 1 131 ? 47.723 3.104 -35.337 1.00 73.88 131 LYS A C 1
ATOM 1059 O O . LYS A 1 131 ? 46.547 3.344 -35.075 1.00 73.88 131 LYS A O 1
ATOM 1064 N N . ASN A 1 132 ? 48.402 3.826 -36.228 1.00 79.50 132 ASN A N 1
ATOM 1065 C CA . ASN A 1 132 ? 47.775 4.897 -37.008 1.00 79.50 132 ASN A CA 1
ATOM 1066 C C . ASN A 1 132 ? 46.800 4.347 -38.062 1.00 79.50 132 ASN A C 1
ATOM 1068 O O . ASN A 1 132 ? 45.744 4.939 -38.276 1.00 79.50 132 ASN A O 1
ATOM 1072 N N . TYR A 1 133 ? 47.118 3.197 -38.661 1.00 83.19 133 TYR A N 1
ATOM 1073 C CA . TYR A 1 133 ? 46.240 2.474 -39.581 1.00 83.19 133 TYR A CA 1
ATOM 1074 C C . TYR A 1 133 ? 44.980 1.933 -38.880 1.00 83.19 133 TYR A C 1
ATOM 1076 O O . TYR A 1 133 ? 43.863 2.178 -39.319 1.00 83.19 133 TYR A O 1
ATOM 1084 N N . GLU A 1 134 ? 45.120 1.297 -37.719 1.00 82.00 134 GLU A N 1
ATOM 1085 C CA . GLU A 1 134 ? 43.994 0.819 -36.905 1.00 82.00 134 GLU A CA 1
ATOM 1086 C C . GLU A 1 134 ? 43.052 1.967 -36.502 1.00 82.00 134 GLU A C 1
ATOM 1088 O O . GLU A 1 134 ? 41.828 1.815 -36.519 1.00 82.00 134 GLU A O 1
ATOM 1093 N N . LYS A 1 135 ? 43.608 3.146 -36.191 1.00 75.94 135 LYS A N 1
ATOM 1094 C CA . LYS A 1 135 ? 42.837 4.366 -35.902 1.00 75.94 135 LYS A CA 1
ATOM 1095 C C . LYS A 1 135 ? 42.119 4.949 -37.121 1.00 75.94 135 LYS A C 1
ATOM 1097 O O . LYS A 1 135 ? 41.067 5.560 -36.945 1.00 75.94 135 LYS A O 1
ATOM 1102 N N . SER A 1 136 ? 42.662 4.796 -38.330 1.00 81.75 136 SER A N 1
ATOM 1103 C CA . SER A 1 136 ? 42.011 5.282 -39.554 1.00 81.75 136 SER A CA 1
ATOM 1104 C C . SER A 1 136 ? 40.911 4.335 -40.043 1.00 81.75 136 SER A C 1
ATOM 1106 O O . SER A 1 136 ? 39.908 4.793 -40.590 1.00 81.75 136 SER A O 1
ATOM 1108 N N . VAL A 1 137 ? 41.048 3.027 -39.794 1.00 82.38 137 VAL A N 1
ATOM 1109 C CA . VAL A 1 137 ? 40.026 2.015 -40.116 1.00 82.38 137 VAL A CA 1
ATOM 1110 C C . VAL A 1 137 ? 38.845 2.075 -39.138 1.00 82.38 137 VAL A C 1
ATOM 1112 O O . VAL A 1 137 ? 37.688 1.918 -39.547 1.00 82.38 137 VAL A O 1
ATOM 1115 N N . VAL A 1 138 ? 39.109 2.335 -37.852 1.00 75.62 138 VAL A N 1
ATOM 1116 C CA . VAL A 1 138 ? 38.075 2.469 -36.818 1.00 75.62 138 VAL A CA 1
ATOM 1117 C C . VAL A 1 138 ? 38.338 3.709 -35.961 1.00 75.62 138 VAL A C 1
ATOM 1119 O O . VAL A 1 138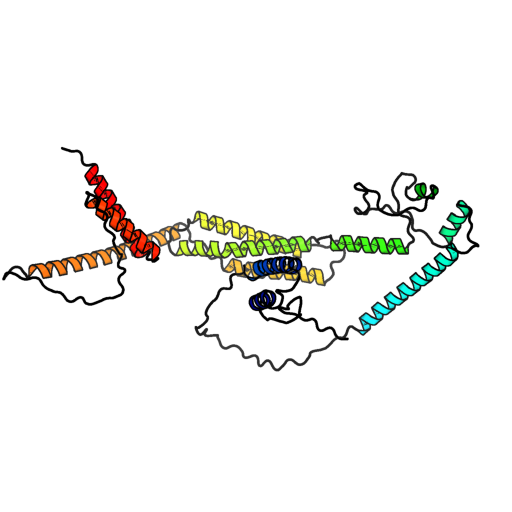 ? 39.272 3.706 -35.164 1.00 75.62 138 VAL A O 1
ATOM 1122 N N . PRO A 1 139 ? 37.490 4.751 -36.046 1.00 69.56 139 PRO A N 1
ATOM 1123 C CA . PRO A 1 139 ? 37.548 5.869 -35.114 1.00 69.56 139 PRO A CA 1
ATOM 1124 C C . PRO A 1 139 ? 37.242 5.385 -33.692 1.00 69.56 139 PRO A C 1
ATOM 1126 O O . PRO A 1 139 ? 36.152 4.878 -33.401 1.00 69.56 139 PRO A O 1
ATOM 1129 N N . TRP A 1 140 ? 38.224 5.526 -32.812 1.00 70.81 140 TRP A N 1
ATOM 1130 C CA . TRP A 1 140 ? 38.109 5.201 -31.394 1.00 70.81 140 TRP A CA 1
ATOM 1131 C C . TRP A 1 140 ? 37.429 6.357 -30.661 1.00 70.81 140 TRP A C 1
ATOM 1133 O O . TRP A 1 140 ? 37.682 7.523 -30.974 1.00 70.81 140 TRP A O 1
ATOM 1143 N N . THR A 1 141 ? 36.573 6.059 -29.684 1.00 66.12 141 THR A N 1
ATOM 1144 C CA . THR A 1 141 ? 36.071 7.103 -28.781 1.00 66.12 141 THR A CA 1
ATOM 1145 C C . THR A 1 141 ? 37.206 7.643 -27.927 1.00 66.12 141 THR A C 1
ATOM 1147 O O . THR A 1 141 ? 38.164 6.924 -27.642 1.00 66.12 141 THR A O 1
ATOM 1150 N N . LYS A 1 142 ? 37.083 8.901 -27.484 1.00 65.44 142 LYS A N 1
ATOM 1151 C CA . LYS A 1 142 ? 37.958 9.438 -26.435 1.00 65.44 142 LYS A CA 1
ATOM 1152 C C . LYS A 1 142 ? 37.915 8.510 -25.224 1.00 65.44 142 LYS A C 1
ATOM 1154 O O . LYS A 1 142 ? 36.856 7.958 -24.917 1.00 65.44 142 LYS A O 1
ATOM 1159 N N . ASP A 1 143 ? 39.054 8.361 -24.562 1.00 62.00 143 ASP A N 1
ATOM 1160 C CA . ASP A 1 143 ? 39.151 7.587 -23.333 1.00 62.00 143 ASP A CA 1
ATOM 1161 C C . ASP A 1 143 ? 38.186 8.191 -22.303 1.00 62.00 143 ASP A C 1
ATOM 1163 O O . ASP A 1 143 ? 38.326 9.343 -21.895 1.00 62.00 143 ASP A O 1
ATOM 1167 N N . LYS A 1 144 ? 37.139 7.436 -21.961 1.00 58.81 144 LYS A N 1
ATOM 1168 C CA . LYS A 1 144 ? 36.195 7.779 -20.897 1.00 58.81 144 LYS A CA 1
ATOM 1169 C C . LYS A 1 144 ? 36.541 6.929 -19.680 1.00 58.81 144 LYS A C 1
ATOM 1171 O O . LYS A 1 144 ? 36.811 5.734 -19.829 1.00 58.81 144 LYS A O 1
ATOM 1176 N N . LYS A 1 145 ? 36.524 7.544 -18.494 1.00 57.25 145 LYS A N 1
ATOM 1177 C CA . LYS A 1 145 ? 36.711 6.833 -17.225 1.00 57.25 145 LYS A CA 1
ATOM 1178 C C . LYS A 1 145 ? 35.657 5.730 -17.112 1.00 57.25 145 LYS A C 1
ATOM 1180 O O . LYS A 1 145 ? 34.483 5.965 -17.398 1.00 57.25 145 LYS A O 1
ATOM 1185 N N . LEU A 1 146 ? 36.075 4.531 -16.718 1.00 55.38 146 LEU A N 1
ATOM 1186 C CA . LEU A 1 146 ? 35.147 3.469 -16.346 1.00 55.38 146 LEU A CA 1
ATOM 1187 C C . LEU A 1 146 ? 34.536 3.839 -14.988 1.00 55.38 146 LEU A C 1
ATOM 1189 O O . LEU A 1 146 ? 35.171 3.645 -13.963 1.00 55.38 146 LEU A O 1
ATOM 1193 N N . THR A 1 147 ? 33.322 4.384 -14.966 1.00 50.06 147 THR A N 1
ATOM 1194 C CA . THR A 1 147 ? 32.597 4.706 -13.718 1.00 50.06 147 THR A CA 1
ATOM 1195 C C . THR A 1 147 ? 31.732 3.548 -13.214 1.00 50.06 147 THR A C 1
ATOM 1197 O O . THR A 1 147 ? 30.861 3.744 -12.374 1.00 50.06 147 THR A O 1
ATOM 1200 N N . ASN A 1 148 ? 31.920 2.335 -13.741 1.00 50.34 148 ASN A N 1
ATOM 1201 C CA . ASN A 1 148 ? 31.089 1.199 -13.363 1.00 50.34 148 ASN A CA 1
ATOM 1202 C C . ASN A 1 148 ? 31.638 0.510 -12.096 1.00 50.34 148 ASN A C 1
ATOM 1204 O O . ASN A 1 148 ? 32.746 -0.024 -12.164 1.00 50.34 148 ASN A O 1
ATOM 1208 N N . PRO A 1 149 ? 30.856 0.389 -11.008 1.00 46.91 149 PRO A N 1
ATOM 1209 C CA . PRO A 1 149 ? 31.240 -0.401 -9.836 1.00 46.91 149 PRO A CA 1
ATOM 1210 C C . PRO A 1 149 ? 31.418 -1.904 -10.126 1.00 46.91 149 PRO A C 1
ATOM 1212 O O . PRO A 1 149 ? 32.121 -2.582 -9.394 1.00 46.91 149 PRO A O 1
ATOM 1215 N N . SER A 1 150 ? 30.883 -2.457 -11.228 1.00 44.00 150 SER A N 1
ATOM 1216 C CA . SER A 1 150 ? 31.225 -3.831 -11.667 1.00 44.00 150 SER A CA 1
ATOM 1217 C C . SER A 1 150 ? 32.645 -3.975 -12.237 1.00 44.00 150 SER A C 1
ATOM 1219 O O . SER A 1 150 ? 33.039 -5.079 -12.606 1.00 44.00 150 SER A O 1
ATOM 1221 N N . PHE A 1 151 ? 33.378 -2.870 -12.387 1.00 44.88 151 PHE A N 1
ATOM 1222 C CA . PHE A 1 151 ? 34.777 -2.834 -12.813 1.00 44.88 151 PHE A CA 1
ATOM 1223 C C . PHE A 1 151 ? 35.693 -2.221 -11.749 1.00 44.88 151 PHE A C 1
ATOM 1225 O O . PHE A 1 151 ? 36.888 -2.095 -12.017 1.00 44.88 151 PHE A O 1
ATOM 1232 N N . GLU A 1 152 ? 35.179 -1.875 -10.559 1.00 41.50 152 GLU A N 1
ATOM 1233 C CA . GLU A 1 152 ? 36.070 -1.721 -9.413 1.00 41.50 152 GLU A CA 1
ATOM 1234 C C . GLU A 1 152 ? 36.680 -3.098 -9.139 1.00 41.50 152 GLU A C 1
ATOM 1236 O O . GLU A 1 152 ? 35.944 -4.071 -8.945 1.00 41.50 152 GLU A O 1
ATOM 1241 N N . PRO A 1 153 ? 38.012 -3.236 -9.216 1.00 42.84 153 PRO A N 1
ATOM 1242 C CA . PRO A 1 153 ? 38.657 -4.507 -8.983 1.00 42.84 153 PRO A CA 1
ATOM 1243 C C . PRO A 1 153 ? 38.679 -4.741 -7.473 1.00 42.84 153 PRO A C 1
ATOM 1245 O O . PRO A 1 153 ? 39.702 -4.554 -6.819 1.00 42.84 153 PRO A O 1
ATOM 1248 N N . GLU A 1 154 ? 37.557 -5.171 -6.905 1.00 38.56 154 GLU A N 1
ATOM 1249 C CA . GLU A 1 154 ? 37.611 -5.917 -5.658 1.00 38.56 154 GLU A CA 1
ATOM 1250 C C . GLU A 1 154 ? 38.244 -7.281 -5.967 1.00 38.56 154 GLU A C 1
ATOM 1252 O O . GLU A 1 154 ? 37.605 -8.235 -6.403 1.00 38.56 154 GLU A O 1
ATOM 1257 N N . GLY A 1 155 ? 39.561 -7.344 -5.793 1.00 44.69 155 GLY A N 1
ATOM 1258 C CA . GLY A 1 155 ? 40.262 -8.573 -5.436 1.00 44.69 155 GLY A CA 1
ATOM 1259 C C . GLY A 1 155 ? 40.848 -9.430 -6.555 1.00 44.69 155 GLY A C 1
ATOM 1260 O O . GLY A 1 155 ? 41.909 -9.994 -6.324 1.00 44.69 155 GLY A O 1
ATOM 1261 N N . GLU A 1 156 ? 40.274 -9.525 -7.757 1.00 41.78 156 GLU A N 1
ATOM 1262 C CA . GLU A 1 156 ? 40.809 -10.453 -8.774 1.00 41.78 156 GLU A CA 1
ATOM 1263 C C . GLU A 1 156 ? 40.634 -9.959 -10.218 1.00 41.78 156 GLU A C 1
ATOM 1265 O O . GLU A 1 156 ? 39.556 -9.583 -10.675 1.00 41.78 156 GLU A O 1
ATOM 1270 N N . MET A 1 157 ? 41.748 -9.950 -10.955 1.00 39.09 157 MET A N 1
ATOM 1271 C CA . MET A 1 157 ? 41.867 -9.432 -12.317 1.00 39.09 157 MET A CA 1
ATOM 1272 C C . MET A 1 157 ? 40.969 -10.227 -13.287 1.00 39.09 157 MET A C 1
ATOM 1274 O O . MET A 1 157 ? 41.309 -11.333 -13.709 1.00 39.09 157 MET A O 1
ATOM 1278 N N . LEU A 1 158 ? 39.823 -9.657 -13.672 1.00 41.00 158 LEU A N 1
ATOM 1279 C CA . LEU A 1 158 ? 38.871 -10.254 -14.614 1.00 41.00 158 LEU A CA 1
ATOM 1280 C C . LEU A 1 158 ? 39.523 -10.596 -15.973 1.00 41.00 158 LEU A C 1
ATOM 1282 O O . LEU A 1 158 ? 39.706 -9.748 -16.845 1.00 41.00 158 LEU A O 1
ATOM 1286 N N . GLY A 1 159 ? 39.837 -11.877 -16.165 1.00 38.81 159 GLY A N 1
ATOM 1287 C CA . GLY A 1 159 ? 39.241 -12.730 -17.204 1.00 38.81 159 GLY A CA 1
ATOM 1288 C C . GLY A 1 159 ? 39.501 -12.464 -18.695 1.00 38.81 159 GLY A C 1
ATOM 1289 O O . GLY A 1 159 ? 39.126 -13.310 -19.505 1.00 38.81 159 GLY A O 1
ATOM 1290 N N . PHE A 1 160 ? 40.156 -11.381 -19.113 1.00 39.25 160 PHE A N 1
ATOM 1291 C CA . PHE A 1 160 ? 40.611 -11.258 -20.503 1.00 39.25 160 PHE A CA 1
ATOM 1292 C C . PHE A 1 160 ? 41.920 -12.042 -20.671 1.00 39.25 160 PHE A C 1
ATOM 1294 O O . PHE A 1 160 ? 43.004 -11.514 -20.415 1.00 39.25 160 PHE A O 1
ATOM 1301 N N . ARG A 1 161 ? 41.838 -13.325 -21.072 1.00 36.56 161 ARG A N 1
ATOM 1302 C CA . ARG A 1 161 ? 43.034 -14.112 -21.430 1.00 36.56 161 ARG A CA 1
ATOM 1303 C C . ARG A 1 161 ? 43.833 -13.345 -22.487 1.00 36.56 161 ARG A C 1
ATOM 1305 O O . ARG A 1 161 ? 43.343 -13.060 -23.576 1.00 36.56 161 ARG A O 1
ATOM 1312 N N . ARG A 1 162 ? 45.059 -12.987 -22.116 1.00 45.97 162 ARG A N 1
ATOM 1313 C CA . ARG A 1 162 ? 45.985 -12.167 -22.897 1.00 45.97 162 ARG A CA 1
ATOM 1314 C C . ARG A 1 162 ? 46.600 -12.969 -24.041 1.00 45.97 162 ARG A C 1
ATOM 1316 O O . ARG A 1 162 ? 47.007 -14.109 -23.840 1.00 45.97 162 ARG A O 1
ATOM 1323 N N . SER A 1 163 ? 46.787 -12.328 -25.189 1.00 40.16 163 SER A N 1
ATOM 1324 C CA . SER A 1 163 ? 47.899 -12.653 -26.088 1.00 40.16 163 SER A CA 1
ATOM 1325 C C . SER A 1 163 ? 49.132 -11.880 -25.600 1.00 40.16 163 SER A C 1
ATOM 1327 O O . SER A 1 163 ? 49.028 -10.698 -25.270 1.00 40.16 163 SER A O 1
ATOM 1329 N N . ASN A 1 164 ? 50.275 -12.560 -25.478 1.00 36.75 164 ASN A N 1
ATOM 1330 C CA . ASN A 1 164 ? 51.500 -12.127 -24.780 1.00 36.75 164 ASN A CA 1
ATOM 1331 C C . ASN A 1 164 ? 52.267 -10.950 -25.432 1.00 36.75 164 ASN A C 1
ATOM 1333 O O . ASN A 1 164 ? 53.465 -11.039 -25.678 1.00 36.75 164 ASN A O 1
ATOM 1337 N N . SER A 1 165 ? 51.620 -9.814 -25.678 1.00 47.28 165 SER A N 1
ATOM 1338 C CA . SER A 1 165 ? 52.288 -8.586 -26.124 1.00 47.28 165 SER A CA 1
ATOM 1339 C C . SER A 1 165 ? 52.365 -7.560 -24.987 1.00 47.28 165 SER A C 1
ATOM 1341 O O . SER A 1 165 ? 51.374 -6.928 -24.613 1.00 47.28 165 SER A O 1
ATOM 1343 N N . SER A 1 166 ? 53.570 -7.379 -24.444 1.00 45.84 166 SER A N 1
ATOM 1344 C CA . SER A 1 166 ? 53.929 -6.452 -23.355 1.00 45.84 166 SER A CA 1
ATOM 1345 C C . SER A 1 166 ? 53.687 -4.968 -23.678 1.00 45.84 166 SER A C 1
ATOM 1347 O O . SER A 1 166 ? 53.504 -4.168 -22.764 1.00 45.84 166 SER A O 1
ATOM 1349 N N . GLY A 1 167 ? 53.566 -4.596 -24.958 1.00 49.59 167 GLY A N 1
ATOM 1350 C CA . GLY A 1 167 ? 53.219 -3.232 -25.389 1.00 49.59 167 GLY A CA 1
ATOM 1351 C C . GLY A 1 167 ? 51.772 -2.796 -25.095 1.00 49.59 167 GLY A C 1
ATOM 1352 O O . GLY A 1 167 ? 51.457 -1.612 -25.196 1.00 49.59 167 GLY A O 1
ATOM 1353 N N . SER A 1 168 ? 50.884 -3.721 -24.710 1.00 50.19 168 SER A N 1
ATOM 1354 C CA . SER A 1 168 ? 49.456 -3.440 -24.481 1.00 50.19 168 SER A CA 1
ATOM 1355 C C . SER A 1 168 ? 49.133 -2.893 -23.078 1.00 50.19 168 SER A C 1
ATOM 1357 O O . SER A 1 168 ? 47.989 -2.506 -22.833 1.00 50.19 168 SER A O 1
ATOM 1359 N N . LEU A 1 169 ? 50.097 -2.852 -22.148 1.00 47.16 169 LEU A N 1
ATOM 1360 C CA . LEU A 1 169 ? 49.880 -2.391 -20.765 1.00 47.16 169 LEU A CA 1
ATOM 1361 C C . LEU A 1 169 ? 49.708 -0.870 -20.658 1.00 47.16 169 LEU A C 1
ATOM 1363 O O . LEU A 1 169 ? 48.736 -0.420 -20.061 1.00 47.16 169 LEU A O 1
ATOM 1367 N N . ASN A 1 170 ? 50.530 -0.087 -21.365 1.00 50.69 170 ASN A N 1
ATOM 1368 C CA . ASN A 1 170 ? 50.423 1.387 -21.454 1.00 50.69 170 ASN A CA 1
ATOM 1369 C C . ASN A 1 170 ? 49.159 1.875 -22.182 1.00 50.69 170 ASN A C 1
ATOM 1371 O O . ASN A 1 170 ? 49.013 3.044 -22.515 1.00 50.69 170 ASN A O 1
ATOM 1375 N N . SER A 1 171 ? 48.288 0.942 -22.539 1.00 53.00 171 SER A N 1
ATOM 1376 C CA . SER A 1 171 ? 47.094 1.164 -23.321 1.00 53.00 171 SER A CA 1
ATOM 1377 C C . SER A 1 171 ? 45.826 0.953 -22.479 1.00 53.00 171 SER A C 1
ATOM 1379 O O . SER A 1 171 ? 44.736 1.255 -22.944 1.00 53.00 171 SER A O 1
ATOM 1381 N N . LEU A 1 172 ? 45.938 0.404 -21.274 1.00 52.72 172 LEU A N 1
ATOM 1382 C CA . LEU A 1 172 ? 44.815 0.322 -20.341 1.00 52.72 172 LEU A CA 1
ATOM 1383 C C . LEU A 1 172 ? 44.875 1.425 -19.297 1.00 52.72 172 LEU A C 1
ATOM 1385 O O . LEU A 1 172 ? 43.889 1.629 -18.609 1.00 52.72 172 LEU A O 1
ATOM 1389 N N . PHE A 1 173 ? 46.000 2.127 -19.196 1.00 53.84 173 PHE A N 1
ATOM 1390 C CA . PHE A 1 173 ? 46.220 3.174 -18.217 1.00 53.84 173 PHE A CA 1
ATOM 1391 C C . PHE A 1 173 ? 46.490 4.496 -18.923 1.00 53.84 173 PHE A C 1
ATOM 1393 O O . PHE A 1 173 ? 47.300 4.554 -19.853 1.00 53.84 173 PHE A O 1
ATOM 1400 N N . SER A 1 174 ? 45.801 5.549 -18.484 1.00 58.31 174 SER A N 1
ATOM 1401 C CA . SER A 1 174 ? 46.104 6.910 -18.909 1.00 58.31 174 SER A CA 1
ATOM 1402 C C . SER A 1 174 ? 47.497 7.297 -18.400 1.00 58.31 174 SER A C 1
ATOM 1404 O O . SER A 1 174 ? 48.083 6.617 -17.554 1.00 58.31 174 SER A O 1
ATOM 1406 N N . SER A 1 175 ? 48.037 8.423 -18.868 1.00 56.09 175 SER A N 1
ATOM 1407 C CA . SER A 1 175 ? 49.280 8.993 -18.325 1.00 56.09 175 SER A CA 1
ATOM 1408 C C . SER A 1 175 ? 49.229 9.256 -16.811 1.00 56.09 175 SER A C 1
ATOM 1410 O O . SER A 1 175 ? 50.275 9.438 -16.200 1.00 56.09 175 SER A O 1
ATOM 1412 N N . GLU A 1 176 ? 48.033 9.257 -16.218 1.00 57.81 176 GLU A N 1
ATOM 1413 C CA . GLU A 1 176 ? 47.769 9.468 -14.791 1.00 57.81 176 GLU A CA 1
ATOM 1414 C C . GLU A 1 176 ? 47.555 8.151 -14.015 1.00 57.81 176 GLU A C 1
ATOM 1416 O O . GLU A 1 176 ? 47.267 8.178 -12.824 1.00 57.81 176 GLU A O 1
ATOM 1421 N N . GLY A 1 177 ? 47.702 6.986 -14.663 1.00 58.25 177 GLY A N 1
ATOM 1422 C CA . GLY A 1 177 ? 47.544 5.675 -14.018 1.00 58.25 177 GLY A CA 1
ATOM 1423 C C . GLY A 1 177 ? 46.094 5.196 -13.882 1.00 58.25 177 GLY A C 1
ATOM 1424 O O . GLY A 1 177 ? 45.844 4.197 -13.211 1.00 58.25 177 GLY A O 1
ATOM 1425 N N . GLU A 1 178 ? 45.132 5.859 -14.529 1.00 57.22 178 GLU A N 1
ATOM 1426 C CA . GLU A 1 178 ? 43.714 5.484 -14.464 1.00 57.22 178 GLU A CA 1
ATOM 1427 C C . GLU A 1 178 ? 43.348 4.433 -15.520 1.00 57.22 178 GLU A C 1
ATOM 1429 O O . GLU A 1 178 ? 43.701 4.576 -16.693 1.00 57.22 178 GLU A O 1
ATOM 1434 N N . SER A 1 179 ? 42.590 3.403 -15.121 1.00 58.06 179 SER A N 1
ATOM 1435 C CA . SER A 1 179 ? 42.121 2.349 -16.029 1.00 58.06 179 SER A CA 1
ATOM 1436 C C . SER A 1 179 ? 41.093 2.892 -17.033 1.00 58.06 179 SER A C 1
ATOM 1438 O O . SER A 1 179 ? 39.995 3.291 -16.645 1.00 58.06 179 SER A O 1
ATOM 1440 N N . HIS A 1 180 ? 41.404 2.871 -18.329 1.00 63.78 180 HIS A N 1
ATOM 1441 C CA . HIS A 1 180 ? 40.496 3.277 -19.402 1.00 63.78 180 HIS A CA 1
ATOM 1442 C C . HIS A 1 180 ? 40.248 2.134 -20.393 1.00 63.78 180 HIS A C 1
ATOM 1444 O O . HIS A 1 180 ? 41.164 1.440 -20.841 1.00 63.78 180 HIS A O 1
ATOM 1450 N N . LEU A 1 181 ? 38.981 1.943 -20.772 1.00 68.75 181 LEU A N 1
ATOM 1451 C CA . LEU A 1 181 ? 38.598 0.981 -21.802 1.00 68.75 181 LEU A CA 1
ATOM 1452 C C . LEU A 1 181 ? 38.472 1.691 -23.148 1.00 68.75 181 LEU A C 1
ATOM 1454 O O . LEU A 1 181 ? 37.517 2.430 -23.397 1.00 68.75 181 LEU A O 1
ATOM 1458 N N . ARG A 1 182 ? 39.403 1.410 -24.060 1.00 69.62 182 ARG A N 1
ATOM 1459 C CA . ARG A 1 182 ? 39.264 1.847 -25.451 1.00 69.62 182 ARG A CA 1
ATOM 1460 C C . ARG A 1 182 ? 38.182 1.048 -26.154 1.00 69.62 182 ARG A C 1
ATOM 1462 O O . ARG A 1 182 ? 38.298 -0.162 -26.336 1.00 69.62 182 ARG A O 1
ATOM 1469 N N . THR A 1 183 ? 37.160 1.750 -26.618 1.00 71.31 183 THR A N 1
ATOM 1470 C CA . THR A 1 183 ? 36.091 1.176 -27.433 1.00 71.31 183 THR A CA 1
ATOM 1471 C C . THR A 1 183 ? 35.898 1.999 -28.705 1.00 71.31 183 THR A C 1
ATOM 1473 O O . THR A 1 183 ? 36.349 3.139 -28.813 1.00 71.31 183 THR A O 1
ATOM 1476 N N . CYS A 1 184 ? 35.277 1.409 -29.725 1.00 76.25 184 CYS A N 1
ATOM 1477 C CA . CYS A 1 184 ? 34.744 2.202 -30.829 1.00 76.25 184 CYS A CA 1
ATOM 1478 C C . CYS A 1 184 ? 33.422 2.855 -30.391 1.00 76.25 184 CYS A C 1
ATOM 1480 O O . CYS A 1 184 ? 32.763 2.363 -29.471 1.00 76.25 184 CYS A O 1
ATOM 1482 N N . GLN A 1 185 ? 32.975 3.897 -31.101 1.00 76.00 185 GLN A N 1
ATOM 1483 C CA . GLN A 1 185 ? 31.727 4.618 -30.788 1.00 76.00 185 GLN A CA 1
ATOM 1484 C C . GLN A 1 185 ? 30.523 3.695 -30.572 1.00 76.00 185 GLN A C 1
ATOM 1486 O O . GLN A 1 185 ? 29.711 3.903 -29.673 1.00 76.00 185 GLN A O 1
ATOM 1491 N N . ARG A 1 186 ? 30.408 2.643 -31.387 1.00 74.25 186 ARG A N 1
ATOM 1492 C CA . ARG A 1 186 ? 29.286 1.709 -31.306 1.00 74.25 186 ARG A CA 1
ATOM 1493 C C . ARG A 1 186 ? 29.330 0.866 -30.034 1.00 74.25 186 ARG A C 1
ATOM 1495 O O . ARG A 1 186 ? 28.302 0.727 -29.379 1.00 74.25 186 ARG A O 1
ATOM 1502 N N . CYS A 1 187 ? 30.493 0.317 -29.690 1.00 77.06 187 CYS A N 1
ATOM 1503 C CA . CYS A 1 187 ? 30.663 -0.463 -28.466 1.00 77.06 187 CYS A CA 1
ATOM 1504 C C . CYS A 1 187 ? 30.474 0.416 -27.225 1.00 77.06 187 CYS A C 1
ATOM 1506 O O . CYS A 1 187 ? 29.791 -0.013 -26.303 1.00 77.06 187 CYS A O 1
ATOM 1508 N N . SER A 1 188 ? 30.971 1.658 -27.244 1.00 77.56 188 SER A N 1
ATOM 1509 C CA . SER A 1 188 ? 30.710 2.652 -26.194 1.00 77.56 188 SER A CA 1
ATOM 1510 C C . SER A 1 188 ? 29.207 2.867 -25.989 1.00 77.56 188 SER A C 1
ATOM 1512 O O . SER A 1 188 ? 28.731 2.690 -24.875 1.00 77.56 188 SER A O 1
ATOM 1514 N N . HIS A 1 189 ? 28.436 3.123 -27.052 1.00 77.75 189 HIS A N 1
ATOM 1515 C CA . HIS A 1 189 ? 26.980 3.292 -26.934 1.00 77.75 189 HIS A CA 1
ATOM 1516 C C . HIS A 1 189 ? 26.257 2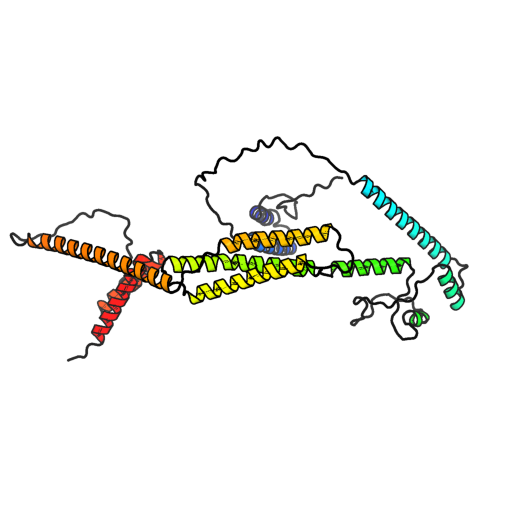.035 -26.424 1.00 77.75 189 HIS A C 1
ATOM 1518 O O . HIS A 1 189 ? 25.255 2.138 -25.722 1.00 77.75 189 HIS A O 1
ATOM 1524 N N . LEU A 1 190 ? 26.709 0.833 -26.802 1.00 79.44 190 LEU A N 1
ATOM 1525 C CA . LEU A 1 190 ? 26.110 -0.415 -26.313 1.00 79.44 190 LEU A CA 1
ATOM 1526 C C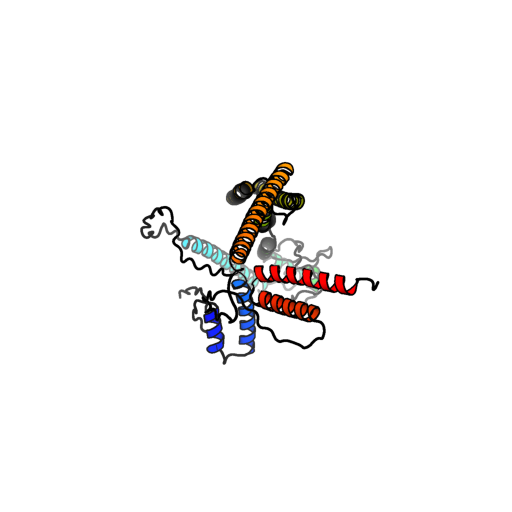 . LEU A 1 190 ? 26.400 -0.640 -24.825 1.00 79.44 190 LEU A C 1
ATOM 1528 O O . LEU A 1 190 ? 25.521 -1.116 -24.107 1.00 79.44 190 LEU A O 1
ATOM 1532 N N . LEU A 1 191 ? 27.608 -0.295 -24.378 1.00 78.00 191 LEU A N 1
ATOM 1533 C CA . LEU A 1 191 ? 28.004 -0.361 -22.974 1.00 78.00 191 LEU A CA 1
ATOM 1534 C C . LEU A 1 191 ? 27.251 0.674 -22.133 1.00 78.00 191 LEU A C 1
ATOM 1536 O O . LEU A 1 191 ? 26.695 0.294 -21.109 1.00 78.00 191 LEU A O 1
ATOM 1540 N N . GLU A 1 192 ? 27.150 1.922 -22.598 1.00 77.75 192 GLU A N 1
ATOM 1541 C CA . GLU A 1 192 ? 26.352 2.985 -21.963 1.00 77.75 192 GLU A CA 1
ATOM 1542 C C . GLU A 1 192 ? 24.879 2.572 -21.866 1.00 77.75 192 GLU A C 1
ATOM 1544 O O . GLU A 1 192 ? 24.320 2.518 -20.779 1.00 77.75 192 GLU A O 1
ATOM 1549 N N . ARG A 1 193 ? 24.270 2.103 -22.963 1.00 78.19 193 ARG A N 1
ATOM 1550 C CA . ARG A 1 193 ? 22.883 1.615 -22.934 1.00 78.19 193 ARG A CA 1
ATOM 1551 C C . ARG A 1 193 ? 22.677 0.465 -21.944 1.00 78.19 193 ARG A C 1
ATOM 1553 O O . ARG A 1 193 ? 21.618 0.364 -21.329 1.00 78.19 193 ARG A O 1
ATOM 1560 N N . ARG A 1 194 ? 23.639 -0.458 -21.837 1.00 77.12 194 ARG A N 1
ATOM 1561 C CA . ARG A 1 194 ? 23.573 -1.560 -20.866 1.00 77.12 194 ARG A CA 1
ATOM 1562 C C . ARG A 1 194 ? 23.721 -1.040 -19.437 1.00 77.12 194 ARG A C 1
ATOM 1564 O O . ARG A 1 194 ? 23.053 -1.563 -18.552 1.00 77.12 194 ARG A O 1
ATOM 1571 N N . HIS A 1 195 ? 24.578 -0.048 -19.224 1.00 73.56 195 HIS A N 1
ATOM 1572 C CA . HIS A 1 195 ? 24.742 0.629 -17.946 1.00 73.56 195 HIS A CA 1
ATOM 1573 C C . HIS A 1 195 ? 23.436 1.308 -17.525 1.00 73.56 195 HIS A C 1
ATOM 1575 O O . HIS A 1 195 ? 22.892 0.919 -16.497 1.00 73.56 195 HIS A O 1
ATOM 1581 N N . ASP A 1 196 ? 22.839 2.135 -18.386 1.00 73.44 196 ASP A N 1
ATOM 1582 C CA . ASP A 1 196 ? 21.537 2.766 -18.138 1.00 73.44 196 ASP A CA 1
ATOM 1583 C C . ASP A 1 196 ? 20.445 1.721 -17.839 1.00 73.44 196 ASP A C 1
ATOM 1585 O O . ASP A 1 196 ? 19.597 1.905 -16.970 1.00 73.44 196 ASP A O 1
ATOM 1589 N N . GLN A 1 197 ? 20.453 0.573 -18.532 1.00 75.06 197 GLN A N 1
ATOM 1590 C CA . GLN A 1 197 ? 19.523 -0.534 -18.259 1.00 75.06 197 GLN A CA 1
ATOM 1591 C C . GLN A 1 197 ? 19.741 -1.184 -16.888 1.00 75.06 197 GLN A C 1
ATOM 1593 O O . GLN A 1 197 ? 18.777 -1.582 -16.237 1.00 75.06 197 GLN A O 1
ATOM 1598 N N . MET A 1 198 ? 20.992 -1.341 -16.456 1.00 71.25 198 MET A N 1
ATOM 1599 C CA . MET A 1 198 ? 21.302 -1.882 -15.133 1.00 71.25 198 MET A CA 1
ATOM 1600 C C . MET A 1 198 ? 20.951 -0.878 -14.036 1.00 71.25 198 MET A C 1
ATOM 1602 O O . MET A 1 198 ? 20.343 -1.273 -13.045 1.00 71.25 198 MET A O 1
ATOM 1606 N N . GLU A 1 199 ? 21.256 0.404 -14.235 1.00 69.44 199 GLU A N 1
ATOM 1607 C CA . GLU A 1 199 ? 20.875 1.475 -13.316 1.00 69.44 199 GLU A CA 1
ATOM 1608 C C . GLU A 1 199 ? 19.359 1.599 -13.204 1.00 69.44 199 GLU A C 1
ATOM 1610 O O . GLU A 1 199 ? 18.838 1.605 -12.099 1.00 69.44 199 GLU A O 1
ATOM 1615 N N . THR A 1 200 ? 18.619 1.596 -14.312 1.00 67.81 200 THR A N 1
ATOM 1616 C CA . THR A 1 200 ? 17.146 1.652 -14.279 1.00 67.81 200 THR A CA 1
ATOM 1617 C C . THR A 1 200 ? 16.505 0.407 -13.667 1.00 67.81 200 THR A C 1
ATOM 1619 O O . THR A 1 200 ? 15.467 0.526 -13.024 1.00 67.81 200 THR A O 1
ATOM 1622 N N . ARG A 1 201 ? 17.099 -0.785 -13.829 1.00 67.44 201 ARG A N 1
ATOM 1623 C CA . ARG A 1 201 ? 16.606 -2.019 -13.189 1.00 67.44 201 ARG A CA 1
ATOM 1624 C C . ARG A 1 201 ? 16.852 -2.027 -11.682 1.00 67.44 201 ARG A C 1
ATOM 1626 O O . ARG A 1 201 ? 16.034 -2.558 -10.938 1.00 67.44 201 ARG A O 1
ATOM 1633 N N . ASN A 1 202 ? 17.997 -1.506 -11.254 1.00 68.88 202 ASN A N 1
ATOM 1634 C CA . ASN A 1 202 ? 18.417 -1.542 -9.856 1.00 68.88 202 ASN A CA 1
ATOM 1635 C C . ASN A 1 202 ? 17.974 -0.288 -9.081 1.00 68.88 202 ASN A C 1
ATOM 1637 O O . ASN A 1 202 ? 17.879 -0.323 -7.857 1.00 68.88 202 ASN A O 1
ATOM 1641 N N . SER A 1 203 ? 17.680 0.811 -9.775 1.00 68.50 203 SER A N 1
ATOM 1642 C CA . SER A 1 203 ? 17.098 2.014 -9.194 1.00 68.50 203 SER A CA 1
ATOM 1643 C C . SER A 1 203 ? 15.659 1.718 -8.806 1.00 68.50 203 SER A C 1
ATOM 1645 O O . SER A 1 203 ? 14.838 1.323 -9.632 1.00 68.50 203 SER A O 1
ATOM 1647 N N . THR A 1 204 ? 15.351 1.890 -7.524 1.00 66.19 204 THR A N 1
ATOM 1648 C CA . THR A 1 204 ? 13.972 1.883 -7.043 1.00 66.19 204 THR A CA 1
ATOM 1649 C C . THR A 1 204 ? 13.527 3.344 -7.020 1.00 66.19 204 THR A C 1
ATOM 1651 O O . THR A 1 204 ? 14.027 4.091 -6.178 1.00 66.19 204 THR A O 1
ATOM 1654 N N . PRO A 1 205 ? 12.645 3.796 -7.935 1.00 79.50 205 PRO A N 1
ATOM 1655 C CA . PRO A 1 205 ? 12.220 5.190 -7.966 1.00 79.50 205 PRO A CA 1
ATOM 1656 C C . PRO A 1 205 ? 11.643 5.615 -6.616 1.00 79.50 205 PRO A C 1
ATOM 1658 O O . PRO A 1 205 ? 10.975 4.822 -5.941 1.00 79.50 205 PRO A O 1
ATOM 1661 N N . MET A 1 206 ? 11.870 6.869 -6.225 1.00 82.75 206 MET A N 1
ATOM 1662 C CA . MET A 1 206 ? 11.369 7.409 -4.956 1.00 82.75 206 MET A CA 1
ATOM 1663 C C . MET A 1 206 ? 9.840 7.265 -4.851 1.00 82.75 206 MET A C 1
ATOM 1665 O O . MET A 1 206 ? 9.307 7.011 -3.773 1.00 82.75 206 MET A O 1
ATOM 1669 N N . GLU A 1 207 ? 9.129 7.331 -5.976 1.00 82.25 207 GLU A N 1
ATOM 1670 C CA . GLU A 1 207 ? 7.695 7.071 -6.092 1.00 82.25 207 GLU A CA 1
ATOM 1671 C C . GLU A 1 207 ? 7.317 5.668 -5.611 1.00 82.25 207 GLU A C 1
ATOM 1673 O O . GLU A 1 207 ? 6.363 5.521 -4.847 1.00 82.25 207 GLU A O 1
ATOM 1678 N N . ASN A 1 208 ? 8.073 4.642 -6.019 1.00 84.56 208 ASN A N 1
ATOM 1679 C CA . ASN A 1 208 ? 7.824 3.257 -5.616 1.00 84.56 208 ASN A CA 1
ATOM 1680 C C . ASN A 1 208 ? 8.071 3.073 -4.120 1.00 84.56 208 ASN A C 1
ATOM 1682 O O . ASN A 1 208 ? 7.291 2.399 -3.445 1.00 84.56 208 ASN A O 1
ATOM 1686 N N . PHE A 1 209 ? 9.126 3.695 -3.588 1.00 88.44 209 PHE A N 1
ATOM 1687 C CA . PHE A 1 209 ? 9.407 3.679 -2.155 1.00 88.44 209 PHE A CA 1
ATOM 1688 C C . PHE A 1 209 ? 8.264 4.319 -1.351 1.00 88.44 209 PHE A C 1
ATOM 1690 O O . PHE A 1 209 ? 7.739 3.707 -0.418 1.00 88.44 209 PHE A O 1
ATOM 1697 N N . LEU A 1 210 ? 7.823 5.519 -1.742 1.00 90.06 210 LEU A N 1
ATOM 1698 C CA . LEU A 1 210 ? 6.734 6.232 -1.069 1.00 90.06 210 LEU A CA 1
ATOM 1699 C C . LEU A 1 210 ? 5.399 5.486 -1.176 1.00 90.06 210 LEU A C 1
ATOM 1701 O O . LEU A 1 210 ? 4.667 5.411 -0.191 1.00 90.06 210 LEU A O 1
ATOM 1705 N N . TYR A 1 211 ? 5.086 4.909 -2.338 1.00 92.25 211 TYR A N 1
ATOM 1706 C CA . TYR A 1 211 ? 3.874 4.110 -2.521 1.00 92.25 211 TYR A CA 1
ATOM 1707 C C . TYR A 1 211 ? 3.895 2.838 -1.666 1.00 92.25 211 TYR A C 1
ATOM 1709 O O . TYR A 1 211 ? 2.920 2.539 -0.982 1.00 92.25 211 TYR A O 1
ATOM 1717 N N . SER A 1 212 ? 5.028 2.134 -1.618 1.00 92.56 212 SER A N 1
ATOM 1718 C CA . SER A 1 212 ? 5.183 0.949 -0.763 1.00 92.56 212 SER A CA 1
ATOM 1719 C C . SER A 1 212 ? 4.984 1.304 0.713 1.00 92.56 212 SER A C 1
ATOM 1721 O O . SER A 1 212 ? 4.295 0.595 1.446 1.00 92.56 212 SER A O 1
ATOM 1723 N N . ARG A 1 213 ? 5.521 2.451 1.146 1.00 94.94 213 ARG A N 1
ATOM 1724 C CA . ARG A 1 213 ? 5.327 2.958 2.507 1.00 94.94 213 ARG A CA 1
ATOM 1725 C C . ARG A 1 213 ? 3.867 3.323 2.792 1.00 94.94 213 ARG A C 1
ATOM 1727 O O . ARG A 1 213 ? 3.371 3.016 3.871 1.00 94.94 213 ARG A O 1
ATOM 1734 N N . LEU A 1 214 ? 3.173 3.931 1.828 1.00 94.69 214 LEU A N 1
ATOM 1735 C CA . LEU A 1 214 ? 1.739 4.226 1.912 1.00 94.69 214 LEU A CA 1
ATOM 1736 C C . LEU A 1 214 ? 0.911 2.945 2.100 1.00 94.69 214 LEU A C 1
ATOM 1738 O O . LEU A 1 214 ? 0.023 2.917 2.950 1.00 94.69 214 LEU A O 1
ATOM 1742 N N . CYS A 1 215 ? 1.214 1.890 1.337 1.00 94.69 215 CYS A N 1
ATOM 1743 C CA . CYS A 1 215 ? 0.569 0.585 1.480 1.00 94.69 215 CYS A CA 1
ATOM 1744 C C . CYS A 1 215 ? 0.808 -0.021 2.866 1.00 94.69 215 CYS A C 1
ATOM 1746 O O . CYS A 1 215 ? -0.142 -0.499 3.479 1.00 94.69 215 CYS A O 1
ATOM 1748 N N . GLN A 1 216 ? 2.033 0.065 3.393 1.00 95.00 216 GLN A N 1
ATOM 1749 C CA . GLN A 1 216 ? 2.331 -0.424 4.740 1.00 95.00 216 GLN A CA 1
ATOM 1750 C C . GLN A 1 216 ? 1.480 0.282 5.803 1.00 95.00 216 GLN A C 1
ATOM 1752 O O . GLN A 1 216 ? 0.856 -0.384 6.621 1.00 95.00 216 GLN A O 1
ATOM 1757 N N . TYR A 1 217 ? 1.384 1.616 5.755 1.00 95.31 217 TYR A N 1
ATOM 1758 C CA . TYR A 1 217 ? 0.550 2.356 6.705 1.00 95.31 217 TYR A CA 1
ATOM 1759 C C . TYR A 1 217 ? -0.935 1.987 6.611 1.00 95.31 217 TYR A C 1
ATOM 1761 O O . TYR A 1 217 ? -1.606 1.921 7.638 1.00 95.31 217 TYR A O 1
ATOM 1769 N N . LYS A 1 218 ? -1.452 1.719 5.404 1.00 93.25 218 LYS A N 1
ATOM 1770 C CA . LYS A 1 218 ? -2.825 1.218 5.240 1.00 93.25 218 LYS A CA 1
ATOM 1771 C C . LYS A 1 218 ? -3.021 -0.131 5.930 1.00 93.25 218 LYS A C 1
ATOM 1773 O O . LYS A 1 218 ? -3.963 -0.266 6.699 1.00 93.25 218 LYS A O 1
ATOM 1778 N N . MET A 1 219 ? -2.110 -1.081 5.721 1.00 94.44 219 MET A N 1
ATOM 1779 C CA . MET A 1 219 ? -2.177 -2.396 6.371 1.00 94.44 219 MET A CA 1
ATOM 1780 C C . MET A 1 219 ? -2.103 -2.288 7.899 1.00 94.44 219 MET A C 1
ATOM 1782 O O . MET A 1 219 ? -2.830 -2.980 8.612 1.00 94.44 219 MET A O 1
ATOM 1786 N N . ASP A 1 220 ? -1.240 -1.409 8.412 1.00 93.81 220 ASP A N 1
ATOM 1787 C CA . ASP A 1 220 ? -1.105 -1.184 9.852 1.00 93.81 220 ASP A CA 1
ATOM 1788 C C . ASP A 1 220 ? -2.406 -0.619 10.447 1.00 93.81 220 ASP A C 1
ATOM 1790 O O . ASP A 1 220 ? -2.862 -1.084 11.492 1.00 93.81 220 ASP A O 1
ATOM 1794 N N . ALA A 1 221 ? -3.055 0.319 9.750 1.00 92.25 221 ALA A N 1
ATOM 1795 C CA . ALA A 1 221 ? -4.355 0.843 10.153 1.00 92.25 221 ALA A CA 1
ATOM 1796 C C . ALA A 1 221 ? -5.474 -0.210 10.081 1.00 92.25 221 ALA A C 1
ATOM 1798 O O . ALA A 1 221 ? -6.254 -0.317 11.023 1.00 92.25 221 ALA A O 1
ATOM 1799 N N . GLU A 1 222 ? -5.541 -1.018 9.018 1.00 92.12 222 GLU A N 1
ATOM 1800 C CA . GLU A 1 222 ? -6.537 -2.096 8.875 1.00 92.12 222 GLU A CA 1
ATOM 1801 C C . GLU A 1 222 ? -6.439 -3.123 10.011 1.00 92.12 222 GLU A C 1
ATOM 1803 O O . GLU A 1 222 ? -7.457 -3.635 10.472 1.00 92.12 222 GLU A O 1
ATOM 1808 N N . ARG A 1 223 ? -5.232 -3.373 10.533 1.00 92.19 223 ARG A N 1
ATOM 1809 C CA . ARG A 1 223 ? -5.025 -4.228 11.712 1.00 92.19 223 ARG A CA 1
ATOM 1810 C C . ARG A 1 223 ? -5.504 -3.581 13.016 1.00 92.19 223 ARG A C 1
ATOM 1812 O O . ARG A 1 223 ? -5.917 -4.286 13.938 1.00 92.19 223 ARG A O 1
ATOM 1819 N N . GLN A 1 224 ? -5.399 -2.262 13.124 1.00 90.06 224 GLN A N 1
ATOM 1820 C CA . GLN A 1 224 ? -5.647 -1.532 14.366 1.00 90.06 224 GLN A CA 1
ATOM 1821 C C . GLN A 1 224 ? -7.103 -1.063 14.509 1.00 90.06 224 GLN A C 1
ATOM 1823 O O . GLN A 1 224 ? -7.615 -1.004 15.625 1.00 90.06 224 GLN A O 1
ATOM 1828 N N . ILE A 1 225 ? -7.796 -0.790 13.397 1.00 89.62 225 ILE A N 1
ATOM 1829 C CA . ILE A 1 225 ? -9.208 -0.371 13.382 1.00 89.62 225 ILE A CA 1
ATOM 1830 C C . ILE A 1 225 ? -10.105 -1.327 14.192 1.00 89.62 225 ILE A C 1
ATOM 1832 O O . ILE A 1 225 ? -10.801 -0.835 15.083 1.00 89.62 225 ILE A O 1
ATOM 1836 N N . PRO A 1 226 ? -10.081 -2.663 13.985 1.00 90.25 226 PRO A N 1
ATOM 1837 C CA . PRO A 1 226 ? -10.932 -3.579 14.745 1.00 90.25 226 PRO A CA 1
ATOM 1838 C C . PRO A 1 226 ? -10.685 -3.510 16.253 1.00 90.25 226 PRO A C 1
ATOM 1840 O O . PRO A 1 226 ? -11.629 -3.571 17.029 1.00 90.25 226 PRO A O 1
ATOM 1843 N N . GLN A 1 227 ? -9.432 -3.325 16.676 1.00 89.31 227 GLN A N 1
ATOM 1844 C CA . GLN A 1 227 ? -9.074 -3.253 18.094 1.00 89.31 227 GLN A CA 1
ATOM 1845 C C . GLN A 1 227 ? -9.694 -2.016 18.748 1.00 89.31 227 GLN A C 1
ATOM 1847 O O . GLN A 1 227 ? -10.356 -2.128 19.777 1.00 89.31 227 GLN A O 1
ATOM 1852 N N . VAL A 1 228 ? -9.559 -0.848 18.110 1.00 86.75 228 VAL A N 1
ATOM 1853 C CA . VAL A 1 228 ? -10.152 0.405 18.605 1.00 86.75 228 VAL A CA 1
ATOM 1854 C C . VAL A 1 228 ? -11.681 0.323 18.624 1.00 86.75 228 VAL A C 1
ATOM 1856 O O . VAL A 1 228 ? -12.301 0.806 19.570 1.00 86.75 228 VAL A O 1
ATOM 1859 N N . LEU A 1 229 ? -12.300 -0.310 17.620 1.00 87.00 229 LEU A N 1
ATOM 1860 C CA . LEU A 1 229 ? -13.753 -0.503 17.578 1.00 87.00 229 LEU A CA 1
ATOM 1861 C C . LEU A 1 229 ? -14.251 -1.420 18.701 1.00 87.00 229 LEU A C 1
ATOM 1863 O O . LEU A 1 229 ? -15.235 -1.075 19.355 1.00 87.00 229 LEU A O 1
ATOM 1867 N N . THR A 1 230 ? -13.560 -2.533 18.961 1.00 88.94 230 THR A N 1
ATOM 1868 C CA . THR A 1 230 ? -13.879 -3.443 20.072 1.00 88.94 230 THR A CA 1
ATOM 1869 C C . THR A 1 230 ? -13.756 -2.732 21.414 1.00 88.94 230 THR A C 1
ATOM 1871 O O . THR A 1 230 ? -14.698 -2.753 22.200 1.00 88.94 230 THR A O 1
ATOM 1874 N N . MET A 1 231 ? -12.649 -2.021 21.653 1.00 87.62 231 MET A N 1
ATOM 1875 C CA . MET A 1 231 ? -12.453 -1.257 22.891 1.00 87.62 231 MET A CA 1
ATOM 1876 C C . MET A 1 231 ? -13.542 -0.194 23.079 1.00 87.62 231 MET A C 1
ATOM 1878 O O . MET A 1 231 ? -14.082 -0.036 24.171 1.00 87.62 231 MET A O 1
ATOM 1882 N N . ALA A 1 232 ? -13.904 0.519 22.008 1.00 85.75 232 ALA A N 1
ATOM 1883 C CA . ALA A 1 232 ? -14.966 1.517 22.053 1.00 85.75 232 ALA A CA 1
ATOM 1884 C C . ALA A 1 232 ? -16.341 0.892 22.347 1.00 85.75 232 ALA A C 1
ATOM 1886 O O . ALA A 1 232 ? -17.148 1.508 23.042 1.00 85.75 232 ALA A O 1
ATOM 1887 N N . GLN A 1 233 ? -16.613 -0.314 21.837 1.00 86.62 233 GLN A N 1
ATOM 1888 C CA . GLN A 1 233 ? -17.856 -1.037 22.102 1.00 86.62 233 GLN A CA 1
ATOM 1889 C C . GLN A 1 233 ? -17.935 -1.521 23.554 1.00 86.62 233 GLN A C 1
ATOM 1891 O O . GLN A 1 233 ? -18.918 -1.212 24.218 1.00 86.62 233 GLN A O 1
ATOM 1896 N N . SER A 1 234 ? -16.885 -2.159 24.080 1.00 87.44 234 SER A N 1
ATOM 1897 C CA . SER A 1 234 ? -16.821 -2.578 25.490 1.00 87.44 234 SER A CA 1
ATOM 1898 C C . SER A 1 234 ? -17.067 -1.415 26.454 1.00 87.44 234 SER A C 1
ATOM 1900 O O . SER A 1 234 ? -17.841 -1.546 27.399 1.00 87.44 234 SER A O 1
ATOM 1902 N N . LEU A 1 235 ? -16.481 -0.242 26.178 1.00 84.75 235 LEU A N 1
ATOM 1903 C CA . LEU A 1 235 ? -16.710 0.962 26.984 1.00 84.75 235 LEU A CA 1
ATOM 1904 C C . LEU A 1 235 ? -18.170 1.441 26.925 1.00 84.75 235 LEU A C 1
ATOM 1906 O O . LEU A 1 235 ? -18.727 1.838 27.946 1.00 84.75 235 LEU A O 1
ATOM 1910 N N . ARG A 1 236 ? -18.819 1.387 25.755 1.00 83.12 236 ARG A N 1
ATOM 1911 C CA . ARG A 1 236 ? -20.246 1.742 25.614 1.00 83.12 236 ARG A CA 1
ATOM 1912 C C . ARG A 1 236 ? -21.176 0.750 26.306 1.00 83.12 236 ARG A C 1
ATOM 1914 O O . ARG A 1 236 ? -22.213 1.159 26.820 1.00 83.12 236 ARG A O 1
ATOM 1921 N N . ASP A 1 237 ? -20.788 -0.519 26.351 1.00 83.31 237 ASP A N 1
ATOM 1922 C CA . ASP A 1 237 ? -21.530 -1.585 27.030 1.00 83.31 237 ASP A CA 1
ATOM 1923 C C . ASP A 1 237 ? -21.278 -1.600 28.553 1.00 83.31 237 ASP A C 1
ATOM 1925 O O . ASP A 1 237 ? -21.781 -2.472 29.276 1.00 83.31 237 ASP A O 1
ATOM 1929 N N . GLY A 1 238 ? -20.492 -0.640 29.063 1.00 74.94 238 GLY A N 1
ATOM 1930 C CA . GLY A 1 238 ? -20.133 -0.538 30.476 1.00 74.94 238 GLY A CA 1
ATOM 1931 C C . GLY A 1 238 ? -19.353 -1.754 30.966 1.00 74.94 238 GLY A C 1
ATOM 1932 O O . GLY A 1 238 ? -19.572 -2.213 32.085 1.00 74.94 238 GLY A O 1
ATOM 1933 N N . ASP A 1 239 ? -18.557 -2.370 30.097 1.00 77.31 239 ASP A N 1
ATOM 1934 C CA . ASP A 1 239 ? -17.648 -3.453 30.453 1.00 77.31 239 ASP A CA 1
ATOM 1935 C C . ASP A 1 239 ? -16.323 -2.881 30.985 1.00 77.31 239 ASP A C 1
ATOM 1937 O O . ASP A 1 239 ? -15.863 -1.826 30.547 1.00 77.31 239 ASP A O 1
ATOM 1941 N N . GLU A 1 240 ? -15.712 -3.571 31.945 1.00 76.12 240 GLU A N 1
ATOM 1942 C CA . GLU A 1 240 ? -14.457 -3.159 32.592 1.00 76.12 240 GLU A CA 1
ATOM 1943 C C . GLU A 1 240 ? -13.224 -3.817 31.951 1.00 76.12 240 GLU A C 1
ATOM 1945 O O . GLU A 1 240 ? -12.097 -3.625 32.407 1.00 76.12 240 GLU A O 1
ATOM 1950 N N . THR A 1 241 ? -13.413 -4.567 30.862 1.00 81.50 241 THR A N 1
ATOM 1951 C CA . THR A 1 241 ? -12.333 -5.232 30.113 1.00 81.50 241 THR A CA 1
ATOM 1952 C C . THR A 1 241 ? -11.264 -4.276 29.585 1.00 81.50 241 THR A C 1
ATOM 1954 O O . THR A 1 241 ? -10.098 -4.663 29.482 1.00 81.50 241 THR A O 1
ATOM 1957 N N . TYR A 1 242 ? -11.623 -3.026 29.279 1.00 83.69 242 TYR A N 1
ATOM 1958 C CA . TYR A 1 242 ? -10.697 -2.010 28.781 1.00 83.69 242 TYR A CA 1
ATOM 1959 C C . TYR A 1 242 ? -10.849 -0.697 29.542 1.00 83.69 242 TYR A C 1
ATOM 1961 O O . TYR A 1 242 ? -11.955 -0.236 29.808 1.00 83.69 242 TYR A O 1
ATOM 1969 N N . SER A 1 243 ? -9.725 -0.041 29.844 1.00 86.75 243 SER A N 1
ATOM 1970 C CA . SER A 1 243 ? -9.744 1.291 30.451 1.00 86.75 243 SER A CA 1
ATOM 1971 C C . SER A 1 243 ? -9.916 2.379 29.390 1.00 86.75 243 SER A C 1
ATOM 1973 O O . SER A 1 243 ? -9.372 2.269 28.286 1.00 86.75 243 SER A O 1
ATOM 1975 N N . LEU A 1 244 ? -10.592 3.478 29.742 1.00 84.94 244 LEU A N 1
ATOM 1976 C CA . LEU A 1 244 ? -10.744 4.644 28.861 1.00 84.94 244 LEU A CA 1
ATOM 1977 C C . LEU A 1 244 ? -9.385 5.146 28.345 1.00 84.94 244 LEU A C 1
ATOM 1979 O O . LEU A 1 244 ? -9.213 5.353 27.148 1.00 84.94 244 LEU A O 1
ATOM 1983 N N . GLN A 1 245 ? -8.387 5.228 29.229 1.00 86.75 245 GLN A N 1
ATOM 1984 C CA . GLN A 1 245 ? -7.033 5.663 28.880 1.00 86.75 245 GLN A CA 1
ATOM 1985 C C . GLN A 1 245 ? -6.363 4.738 27.850 1.00 86.75 245 GLN A C 1
ATOM 1987 O O . GLN A 1 245 ? -5.666 5.209 26.948 1.00 86.75 245 GLN A O 1
ATOM 1992 N N . SER A 1 246 ? -6.571 3.420 27.959 1.00 86.25 246 SER A N 1
ATOM 1993 C CA . SER A 1 246 ? -6.034 2.463 26.986 1.00 86.25 246 SER A CA 1
ATOM 1994 C C . SER A 1 246 ? -6.685 2.628 25.608 1.00 86.25 246 SER A C 1
ATOM 1996 O O . SER A 1 246 ? -5.976 2.655 24.601 1.00 86.25 246 SER A O 1
ATOM 1998 N N . ALA A 1 247 ? -8.006 2.828 25.559 1.00 87.12 247 ALA A N 1
ATOM 1999 C CA . ALA A 1 247 ? -8.746 3.043 24.316 1.00 87.12 247 ALA A CA 1
ATOM 2000 C C . ALA A 1 247 ? -8.374 4.377 23.648 1.00 87.12 247 ALA A C 1
ATOM 2002 O O . ALA A 1 247 ? -8.203 4.441 22.430 1.00 87.12 247 ALA A O 1
ATOM 2003 N N . GLU A 1 248 ? -8.185 5.436 24.438 1.00 86.00 248 GLU A N 1
ATOM 2004 C CA . GLU A 1 248 ? -7.707 6.734 23.955 1.00 86.00 248 GLU A CA 1
ATOM 2005 C C . GLU A 1 248 ? -6.296 6.644 23.367 1.00 86.00 248 GLU A C 1
ATOM 2007 O O . GLU A 1 248 ? -6.047 7.185 22.286 1.00 86.00 248 GLU A O 1
ATOM 2012 N N . SER A 1 249 ? -5.384 5.931 24.037 1.00 89.25 249 SER A N 1
ATOM 2013 C CA . SER A 1 249 ? -4.019 5.718 23.545 1.00 89.25 249 SER A CA 1
ATOM 2014 C C . SER A 1 249 ? -4.012 4.976 22.208 1.00 89.25 249 SER A C 1
ATOM 2016 O O . SER A 1 249 ? -3.331 5.391 21.267 1.00 89.25 249 SER A O 1
ATOM 2018 N N . GLU A 1 250 ? -4.806 3.912 22.087 1.00 88.38 250 GLU A N 1
ATOM 2019 C CA . GLU A 1 250 ? -4.879 3.127 20.855 1.00 88.38 250 GLU A CA 1
ATOM 2020 C C . GLU A 1 250 ? -5.523 3.924 19.711 1.00 88.38 250 GLU A C 1
ATOM 2022 O O . GLU A 1 250 ? -5.031 3.925 18.580 1.00 88.38 250 GLU A O 1
ATOM 2027 N N . ARG A 1 251 ? -6.548 4.725 20.022 1.00 87.38 251 ARG A N 1
ATOM 2028 C CA . ARG A 1 251 ? -7.153 5.664 19.072 1.00 87.38 251 ARG A CA 1
ATOM 2029 C C . ARG A 1 251 ? -6.163 6.733 18.600 1.00 87.38 251 ARG A C 1
ATOM 2031 O O . ARG A 1 251 ? -6.148 7.059 17.415 1.00 87.38 251 ARG A O 1
ATOM 2038 N N . GLN A 1 252 ? -5.323 7.278 19.483 1.00 87.81 252 GLN A N 1
ATOM 2039 C CA . GLN A 1 252 ? -4.291 8.251 19.101 1.00 87.81 252 GLN A CA 1
ATOM 2040 C C . GLN A 1 252 ? -3.262 7.651 18.140 1.00 87.81 252 GLN A C 1
ATOM 2042 O O . GLN A 1 252 ? -2.932 8.280 17.133 1.00 87.81 252 GLN A O 1
ATOM 2047 N N . LYS A 1 253 ? -2.792 6.425 18.398 1.00 90.19 253 LYS A N 1
ATOM 2048 C CA . LYS A 1 253 ? -1.873 5.721 17.490 1.00 90.19 253 LYS A CA 1
ATOM 2049 C C . LYS A 1 253 ? -2.488 5.535 16.098 1.00 90.19 253 LYS A C 1
ATOM 2051 O O . LYS A 1 253 ? -1.823 5.809 15.100 1.00 90.19 253 LYS A O 1
ATOM 2056 N N . LEU A 1 254 ? -3.765 5.155 16.029 1.00 90.50 254 LEU A N 1
ATOM 2057 C CA . LEU A 1 254 ? -4.483 5.019 14.760 1.00 90.50 254 LEU A CA 1
ATOM 2058 C C . LEU A 1 254 ? -4.584 6.359 14.008 1.00 90.50 254 LEU A C 1
ATOM 2060 O O . LEU A 1 254 ? -4.326 6.419 12.805 1.00 90.50 254 LEU A O 1
ATOM 2064 N N . ILE A 1 255 ? -4.874 7.456 14.715 1.00 88.12 255 ILE A N 1
ATOM 2065 C CA . ILE A 1 255 ? -4.887 8.809 14.131 1.00 88.12 255 ILE A CA 1
ATOM 2066 C C . ILE A 1 255 ? -3.509 9.182 13.563 1.00 88.12 255 ILE A C 1
ATOM 2068 O O . ILE A 1 255 ? -3.430 9.751 12.474 1.00 88.12 255 ILE A O 1
ATOM 2072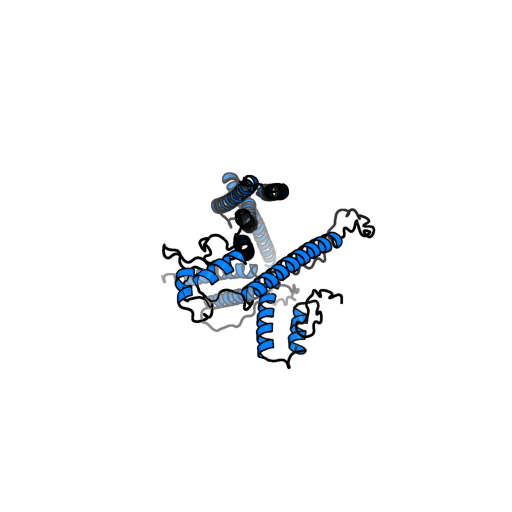 N N . MET A 1 256 ? -2.415 8.835 14.249 1.00 90.56 256 MET A N 1
ATOM 2073 C CA . MET A 1 256 ? -1.056 9.084 13.748 1.00 90.56 256 MET A CA 1
ATOM 2074 C C . MET A 1 256 ? -0.752 8.307 12.460 1.00 90.56 256 MET A C 1
ATOM 2076 O O . MET A 1 256 ? -0.063 8.819 11.571 1.00 90.56 256 MET A O 1
ATOM 2080 N N . ILE A 1 257 ? -1.272 7.084 12.326 1.00 92.38 257 ILE A N 1
ATOM 2081 C CA . ILE A 1 257 ? -1.140 6.307 11.088 1.00 92.38 257 ILE A CA 1
ATOM 2082 C C . ILE A 1 257 ? -1.956 6.954 9.967 1.00 92.38 257 ILE A C 1
ATOM 2084 O O . ILE A 1 257 ? -1.431 7.142 8.870 1.00 92.38 257 ILE A O 1
ATOM 2088 N N . PHE A 1 258 ? -3.190 7.384 10.234 1.00 90.81 258 PHE A N 1
ATOM 2089 C CA . PHE A 1 258 ? -3.999 8.116 9.254 1.00 90.81 258 PHE A CA 1
ATOM 2090 C C . PHE A 1 258 ? -3.335 9.414 8.774 1.00 90.81 258 PHE A C 1
ATOM 2092 O O . PHE A 1 258 ? -3.308 9.683 7.571 1.00 90.81 258 PHE A O 1
ATOM 2099 N N . ASP A 1 259 ? -2.732 10.184 9.678 1.00 91.62 259 ASP A N 1
ATOM 2100 C CA . ASP A 1 259 ? -1.948 11.372 9.328 1.00 91.62 259 ASP A CA 1
ATOM 2101 C C . ASP A 1 259 ? -0.713 11.010 8.479 1.00 91.62 259 ASP A C 1
ATOM 2103 O O . ASP A 1 259 ? -0.404 11.678 7.489 1.00 91.62 259 ASP A O 1
ATOM 2107 N N . SER A 1 260 ? -0.048 9.892 8.787 1.00 94.56 260 SER A N 1
ATOM 2108 C CA . SER A 1 260 ? 1.071 9.376 7.985 1.00 94.56 260 SER A CA 1
ATOM 2109 C C . SER A 1 260 ? 0.644 8.987 6.562 1.00 94.56 260 SER A C 1
ATOM 2111 O O . SER A 1 260 ? 1.377 9.260 5.604 1.00 94.56 260 SER A O 1
ATOM 2113 N N . ILE A 1 261 ? -0.550 8.406 6.396 1.00 93.50 261 ILE A N 1
ATOM 2114 C CA . ILE A 1 261 ? -1.149 8.101 5.086 1.00 93.50 261 ILE A CA 1
ATOM 2115 C C . ILE A 1 261 ? -1.427 9.398 4.314 1.00 93.50 261 ILE A C 1
ATOM 2117 O O . ILE A 1 261 ? -1.022 9.518 3.153 1.00 93.50 261 ILE A O 1
ATOM 2121 N N . ASP A 1 262 ? -2.064 10.395 4.939 1.00 92.44 262 ASP A N 1
ATOM 2122 C CA . ASP A 1 262 ? -2.371 11.669 4.278 1.00 92.44 262 ASP A CA 1
ATOM 2123 C C . ASP A 1 262 ? -1.089 12.407 3.857 1.00 92.44 262 ASP A C 1
ATOM 2125 O O . ASP A 1 262 ? -0.946 12.763 2.683 1.00 92.44 262 ASP A O 1
ATOM 2129 N N . LYS A 1 263 ? -0.107 12.535 4.759 1.00 94.00 263 LYS A N 1
ATOM 2130 C CA . LYS A 1 263 ? 1.200 13.157 4.480 1.00 94.00 263 LYS A CA 1
ATOM 2131 C C . LYS A 1 263 ? 1.940 12.466 3.338 1.00 94.00 263 LYS A C 1
ATOM 2133 O O . LYS A 1 263 ? 2.421 13.137 2.423 1.00 94.00 263 LYS A O 1
ATOM 2138 N N . THR A 1 264 ? 2.007 11.134 3.355 1.00 93.31 264 THR A N 1
ATOM 2139 C CA . THR A 1 264 ? 2.697 10.366 2.306 1.00 93.31 264 THR A CA 1
ATOM 2140 C C . THR A 1 264 ? 1.977 10.505 0.964 1.00 93.31 264 THR A C 1
ATOM 2142 O O . THR A 1 264 ? 2.618 10.766 -0.054 1.00 93.31 264 THR A O 1
ATOM 2145 N N . SER A 1 265 ? 0.643 10.422 0.947 1.00 94.19 265 SER A N 1
ATOM 2146 C CA . SER A 1 265 ? -0.144 10.566 -0.285 1.00 94.19 265 SER A CA 1
ATOM 2147 C C . SER A 1 265 ? -0.061 11.975 -0.892 1.00 94.19 265 SER A C 1
ATOM 2149 O O . SER A 1 265 ? 0.008 12.114 -2.114 1.00 94.19 265 SER A O 1
ATOM 2151 N N . LYS A 1 266 ? -0.002 13.026 -0.059 1.00 92.31 266 LYS A N 1
ATOM 2152 C CA . LYS A 1 266 ? 0.256 14.407 -0.495 1.00 92.31 266 LYS A CA 1
ATOM 2153 C C . LYS A 1 266 ? 1.648 14.544 -1.092 1.00 92.31 266 LYS A C 1
ATOM 2155 O O . LYS A 1 266 ? 1.773 15.096 -2.179 1.00 92.31 266 LYS A O 1
ATOM 2160 N N . ARG A 1 267 ? 2.665 13.984 -0.429 1.00 92.31 267 ARG A N 1
ATOM 2161 C CA . ARG A 1 267 ? 4.045 14.006 -0.924 1.00 92.31 267 ARG A CA 1
ATOM 2162 C C . ARG A 1 267 ? 4.157 13.366 -2.304 1.00 92.31 267 ARG A C 1
ATOM 2164 O O . ARG A 1 267 ? 4.792 13.961 -3.161 1.00 92.31 267 ARG A O 1
ATOM 2171 N N . ILE A 1 268 ? 3.506 12.220 -2.533 1.00 90.50 268 ILE A N 1
ATOM 2172 C CA . ILE A 1 268 ? 3.446 11.562 -3.853 1.00 90.50 268 ILE A CA 1
ATOM 2173 C C . ILE A 1 268 ? 2.777 12.474 -4.894 1.00 90.50 268 ILE A C 1
ATOM 2175 O O . ILE A 1 268 ? 3.253 12.572 -6.021 1.00 90.50 268 ILE A O 1
ATOM 2179 N N . ALA A 1 269 ? 1.690 13.162 -4.531 1.00 89.06 269 ALA A N 1
ATOM 2180 C CA . ALA A 1 269 ? 0.962 14.047 -5.442 1.00 89.06 269 ALA A CA 1
ATOM 2181 C C . ALA A 1 269 ? 1.756 15.296 -5.854 1.00 89.06 269 ALA A C 1
ATOM 2183 O O . ALA A 1 269 ? 1.629 15.748 -6.990 1.00 89.06 269 ALA A O 1
ATOM 2184 N N . THR A 1 270 ? 2.550 15.853 -4.937 1.00 86.38 270 THR A N 1
ATOM 2185 C CA . THR A 1 270 ? 3.310 17.096 -5.138 1.00 86.38 270 THR A CA 1
ATOM 2186 C C . THR A 1 270 ? 4.750 16.861 -5.580 1.00 86.38 270 THR A C 1
ATOM 2188 O O . THR A 1 270 ? 5.527 17.812 -5.589 1.00 86.38 270 THR A O 1
ATOM 2191 N N . MET A 1 271 ? 5.145 15.625 -5.909 1.00 80.94 271 MET A N 1
ATOM 2192 C CA . MET A 1 271 ? 6.471 15.377 -6.477 1.00 80.94 271 MET A CA 1
ATOM 2193 C C . MET A 1 271 ? 6.593 16.147 -7.795 1.00 80.94 271 MET A C 1
ATOM 2195 O O . MET A 1 271 ? 5.862 15.869 -8.750 1.00 80.94 271 MET A O 1
ATOM 2199 N N . ILE A 1 272 ? 7.481 17.140 -7.809 1.00 67.31 272 ILE A N 1
ATOM 2200 C CA . ILE A 1 272 ? 7.862 17.890 -9.002 1.00 67.31 272 ILE A CA 1
ATOM 2201 C C . ILE A 1 272 ? 9.036 17.137 -9.616 1.00 67.31 272 ILE A C 1
ATOM 2203 O O . ILE A 1 272 ? 10.066 16.975 -8.964 1.00 67.31 272 ILE A O 1
ATOM 2207 N N . ASP A 1 273 ? 8.875 16.670 -10.850 1.00 65.94 273 ASP A N 1
ATOM 2208 C CA . ASP A 1 273 ? 9.982 16.058 -11.582 1.00 65.94 273 ASP A CA 1
ATOM 2209 C C . ASP A 1 273 ? 10.788 17.183 -12.229 1.00 65.94 273 ASP A C 1
ATOM 2211 O O . ASP A 1 273 ? 10.236 17.968 -13.002 1.00 65.94 273 ASP A O 1
ATOM 2215 N N . GLU A 1 274 ? 12.089 17.259 -11.941 1.00 56.59 274 GLU A N 1
ATOM 2216 C CA . GLU A 1 274 ? 12.984 18.261 -12.540 1.00 56.59 274 GLU A CA 1
ATOM 2217 C C . GLU A 1 274 ? 13.092 18.112 -14.067 1.00 56.59 274 GLU A C 1
ATOM 2219 O O . GLU A 1 274 ? 13.490 19.055 -14.748 1.00 56.59 274 GLU A O 1
ATOM 2224 N N . GLN A 1 275 ? 12.687 16.967 -14.636 1.00 54.34 275 GLN A N 1
ATOM 2225 C CA . GLN A 1 275 ? 12.649 16.745 -16.082 1.00 54.34 275 GLN A CA 1
ATOM 2226 C C . GLN A 1 275 ? 11.439 15.887 -16.497 1.00 54.34 275 GLN A C 1
ATOM 2228 O O . GLN A 1 275 ? 11.453 14.666 -16.391 1.00 54.34 275 GLN A O 1
ATOM 2233 N N . ASN A 1 276 ? 10.394 16.550 -17.008 1.00 52.16 276 ASN A N 1
ATOM 2234 C CA . ASN A 1 276 ? 9.289 15.982 -17.797 1.00 52.16 276 ASN A CA 1
ATOM 2235 C C . ASN A 1 276 ? 8.650 14.683 -17.260 1.00 52.16 276 ASN A C 1
ATOM 2237 O O . ASN A 1 276 ? 8.704 13.632 -17.905 1.00 52.16 276 ASN A O 1
ATOM 2241 N N . ALA A 1 277 ? 7.911 14.781 -16.152 1.00 60.06 277 ALA A N 1
ATOM 2242 C CA . ALA A 1 277 ? 6.886 13.790 -15.831 1.00 60.06 277 ALA A CA 1
ATOM 2243 C C . ALA A 1 277 ? 5.894 13.698 -17.004 1.00 60.06 277 ALA A C 1
ATOM 2245 O O . ALA A 1 277 ? 5.186 14.661 -17.308 1.00 60.06 277 ALA A O 1
ATOM 2246 N N . GLY A 1 278 ? 5.808 12.551 -17.681 1.00 69.06 278 GLY A N 1
ATOM 2247 C CA . GLY A 1 278 ? 4.774 12.347 -18.696 1.00 69.06 278 GLY A CA 1
ATOM 2248 C C . GLY A 1 278 ? 3.377 12.545 -18.089 1.00 69.06 278 GLY A C 1
ATOM 2249 O O . GLY A 1 278 ? 3.145 12.185 -16.936 1.00 69.06 278 GLY A O 1
ATOM 2250 N N . GLN A 1 279 ? 2.414 13.061 -18.863 1.00 78.56 279 GLN A N 1
ATOM 2251 C CA . GLN A 1 279 ? 1.021 13.299 -18.428 1.00 78.56 279 GLN A CA 1
ATOM 2252 C C . GLN A 1 279 ? 0.407 12.105 -17.662 1.00 78.56 279 GLN A C 1
ATOM 2254 O O . GLN A 1 279 ? -0.367 12.288 -16.723 1.00 78.56 279 GLN A O 1
ATOM 2259 N N . LYS A 1 280 ? 0.796 10.874 -18.024 1.00 80.81 280 LYS A N 1
ATOM 2260 C CA . LYS A 1 280 ? 0.383 9.630 -17.356 1.00 80.81 280 LYS A CA 1
ATOM 2261 C C . LYS A 1 280 ? 0.916 9.491 -15.923 1.00 80.81 280 LYS A C 1
ATOM 2263 O O . LYS A 1 280 ? 0.182 9.025 -15.058 1.00 80.81 280 LYS A O 1
ATOM 2268 N N . THR A 1 281 ? 2.148 9.914 -15.647 1.00 81.94 281 THR A N 1
ATOM 2269 C CA . THR A 1 281 ? 2.745 9.884 -14.299 1.00 81.94 281 THR A CA 1
ATOM 2270 C C . THR A 1 281 ? 2.013 10.843 -13.363 1.00 81.94 281 THR A C 1
ATOM 2272 O O . THR A 1 281 ? 1.679 10.483 -12.236 1.00 81.94 281 THR A O 1
ATOM 2275 N N . MET A 1 282 ? 1.663 12.036 -13.853 1.00 83.25 282 MET A N 1
ATOM 2276 C CA . MET A 1 282 ? 0.868 13.003 -13.092 1.00 83.25 282 MET A CA 1
ATOM 2277 C C . MET A 1 282 ? -0.548 12.478 -12.801 1.00 83.25 282 MET A C 1
ATOM 2279 O O . MET A 1 282 ? -1.044 12.609 -11.681 1.00 83.25 282 MET A O 1
ATOM 2283 N N . GLN A 1 283 ? -1.187 11.838 -13.789 1.00 87.38 283 GLN A N 1
ATOM 2284 C CA . GLN A 1 283 ? -2.484 11.179 -13.603 1.00 87.38 283 GLN A CA 1
ATOM 2285 C C . GLN A 1 283 ? -2.410 10.068 -12.548 1.00 87.38 283 GLN A C 1
ATOM 2287 O O . GLN A 1 283 ? -3.270 10.020 -11.670 1.00 87.38 283 GLN A O 1
ATOM 2292 N N . LEU A 1 284 ? -1.369 9.229 -12.582 1.00 88.38 284 LEU A N 1
ATOM 2293 C CA . LEU A 1 284 ? -1.149 8.177 -11.589 1.00 88.38 284 LEU A CA 1
ATOM 2294 C C . LEU A 1 284 ? -0.996 8.752 -10.174 1.00 88.38 284 LEU A C 1
ATOM 2296 O O . LEU A 1 284 ? -1.702 8.325 -9.263 1.00 88.38 284 LEU A O 1
ATOM 2300 N N . ARG A 1 285 ? -0.131 9.758 -9.984 1.00 88.94 285 ARG A N 1
ATOM 2301 C CA . ARG A 1 285 ? 0.077 10.417 -8.680 1.00 88.94 285 ARG A CA 1
ATOM 2302 C C . ARG A 1 285 ? -1.228 10.999 -8.121 1.00 88.94 285 ARG A C 1
ATOM 2304 O O . ARG A 1 285 ? -1.542 10.807 -6.945 1.00 88.94 285 ARG A O 1
ATOM 2311 N N . ARG A 1 286 ? -2.033 11.648 -8.973 1.00 89.19 286 ARG A N 1
ATOM 2312 C CA . ARG A 1 286 ? -3.357 12.173 -8.599 1.00 89.19 286 ARG A CA 1
ATOM 2313 C C . ARG A 1 286 ? -4.340 11.058 -8.230 1.00 89.19 286 ARG A C 1
ATOM 2315 O O . ARG A 1 286 ? -5.055 11.201 -7.241 1.00 89.19 286 ARG A O 1
ATOM 2322 N N . ALA A 1 287 ? -4.358 9.959 -8.983 1.00 91.44 287 ALA A N 1
ATOM 2323 C CA . ALA A 1 287 ? -5.211 8.809 -8.697 1.00 91.44 287 ALA A CA 1
ATOM 2324 C C . ALA A 1 287 ? -4.852 8.155 -7.352 1.00 91.44 287 ALA A C 1
ATOM 2326 O O . ALA A 1 287 ? -5.746 7.888 -6.553 1.00 91.44 287 ALA A O 1
ATOM 2327 N N . ILE A 1 288 ? -3.557 7.990 -7.049 1.00 92.50 288 ILE A N 1
ATOM 2328 C CA . ILE A 1 288 ? -3.082 7.487 -5.748 1.00 92.50 288 ILE A CA 1
ATOM 2329 C C . ILE A 1 288 ? -3.574 8.391 -4.612 1.00 92.50 288 ILE A C 1
ATOM 2331 O O . ILE A 1 288 ? -4.109 7.904 -3.616 1.00 92.50 288 ILE A O 1
ATOM 2335 N N . ARG A 1 289 ? -3.444 9.716 -4.764 1.00 94.00 289 ARG A N 1
ATOM 2336 C CA . ARG A 1 289 ? -3.920 10.684 -3.766 1.00 94.00 289 ARG A CA 1
ATOM 2337 C C . ARG A 1 289 ? -5.426 10.606 -3.547 1.00 94.00 289 ARG A C 1
ATOM 2339 O O . ARG A 1 289 ? -5.864 10.656 -2.398 1.00 94.00 289 ARG A O 1
ATOM 2346 N N . GLN A 1 290 ? -6.197 10.501 -4.626 1.00 93.62 290 GLN A N 1
ATOM 2347 C CA . GLN A 1 290 ? -7.650 10.391 -4.559 1.00 93.62 290 GLN A CA 1
ATOM 2348 C C . GLN A 1 290 ? -8.067 9.087 -3.871 1.00 93.62 290 GLN A C 1
ATOM 2350 O O . GLN A 1 290 ? -8.856 9.129 -2.936 1.00 93.62 290 GLN A O 1
ATOM 2355 N N . ALA A 1 291 ? -7.466 7.955 -4.244 1.00 93.75 291 ALA A N 1
ATOM 2356 C CA . ALA A 1 291 ? -7.728 6.666 -3.608 1.00 93.75 291 ALA A CA 1
ATOM 2357 C C . ALA A 1 291 ? -7.352 6.657 -2.114 1.00 93.75 291 ALA A C 1
ATOM 2359 O O . ALA A 1 291 ? -8.045 6.049 -1.300 1.00 93.75 291 ALA A O 1
ATOM 2360 N N . ALA A 1 292 ? -6.267 7.336 -1.729 1.00 93.44 292 ALA A N 1
ATOM 2361 C CA . ALA A 1 292 ? -5.902 7.503 -0.324 1.00 93.44 292 ALA A CA 1
ATOM 2362 C C . ALA A 1 292 ? -6.898 8.400 0.431 1.00 93.44 292 ALA A C 1
ATOM 2364 O O . ALA A 1 292 ? -7.263 8.065 1.552 1.00 93.44 292 ALA A O 1
ATOM 2365 N N . ALA A 1 293 ? -7.363 9.499 -0.178 1.00 91.12 293 ALA A N 1
ATOM 2366 C CA . ALA A 1 293 ? -8.374 10.379 0.414 1.00 91.12 293 ALA A CA 1
ATOM 2367 C C . ALA A 1 293 ? -9.693 9.646 0.673 1.00 91.12 293 ALA A C 1
ATOM 2369 O O . ALA A 1 293 ? -10.196 9.700 1.790 1.00 91.12 293 ALA A O 1
ATOM 2370 N N . THR A 1 294 ? -10.220 8.943 -0.333 1.00 90.50 294 THR A N 1
ATOM 2371 C CA . THR A 1 294 ? -11.470 8.182 -0.207 1.00 90.50 294 THR A CA 1
ATOM 2372 C C . THR A 1 294 ? -11.346 7.113 0.874 1.00 90.50 294 THR A C 1
ATOM 2374 O O . THR A 1 294 ? -12.162 7.070 1.784 1.00 90.50 294 THR A O 1
ATOM 2377 N N . TRP A 1 295 ? -10.254 6.341 0.865 1.00 92.56 295 TRP A N 1
ATOM 2378 C CA . TRP A 1 295 ? -10.016 5.326 1.892 1.00 92.56 295 TRP A CA 1
ATOM 2379 C C . TRP A 1 295 ? -9.933 5.926 3.307 1.00 92.56 295 TRP A C 1
ATOM 2381 O O . TRP A 1 295 ? -10.473 5.349 4.246 1.00 92.56 295 TRP A O 1
ATOM 2391 N N . LEU A 1 296 ? -9.297 7.093 3.477 1.00 89.94 296 LEU A N 1
ATOM 2392 C CA . LEU A 1 296 ? -9.259 7.782 4.772 1.00 89.94 296 LEU A CA 1
ATOM 2393 C C . LEU A 1 296 ? -10.652 8.240 5.211 1.00 89.94 296 LEU A C 1
ATOM 2395 O O . LEU A 1 296 ? -10.979 8.100 6.383 1.00 89.94 296 LEU A O 1
ATOM 2399 N N . GLN A 1 297 ? -11.473 8.762 4.296 1.00 85.06 297 GLN A N 1
ATOM 2400 C CA . GLN A 1 297 ? -12.844 9.174 4.606 1.00 85.06 297 GLN A CA 1
ATOM 2401 C C . GLN A 1 297 ? -13.686 7.987 5.087 1.00 85.06 297 GLN A C 1
ATOM 2403 O O . GLN A 1 297 ? -14.286 8.073 6.156 1.00 85.06 297 GLN A O 1
ATOM 2408 N N . ASP A 1 298 ? -13.657 6.868 4.363 1.00 86.12 298 ASP A N 1
ATOM 2409 C CA . ASP A 1 298 ? -14.444 5.675 4.695 1.00 86.12 298 ASP A CA 1
ATOM 2410 C C . ASP A 1 298 ? -14.061 5.097 6.069 1.00 86.12 298 ASP A C 1
ATOM 2412 O O . ASP A 1 298 ? -14.926 4.725 6.862 1.00 86.12 298 ASP A O 1
ATOM 2416 N N . ASN A 1 299 ? -12.763 5.083 6.392 1.00 81.50 299 ASN A N 1
ATOM 2417 C CA . ASN A 1 299 ? -12.255 4.501 7.638 1.00 81.50 299 ASN A CA 1
ATOM 2418 C C . ASN A 1 299 ? -12.252 5.479 8.827 1.00 81.50 299 ASN A C 1
ATOM 2420 O O . ASN A 1 299 ? -12.264 5.041 9.976 1.00 81.50 299 ASN A O 1
ATOM 2424 N N . MET A 1 300 ? -12.268 6.796 8.590 1.00 78.06 300 MET A N 1
ATOM 2425 C CA . MET A 1 300 ? -12.439 7.787 9.659 1.00 78.06 300 MET A CA 1
ATOM 2426 C C . MET A 1 300 ? -13.896 7.916 10.103 1.00 78.06 300 MET A C 1
ATOM 2428 O O . MET A 1 300 ? -14.139 8.100 11.292 1.00 78.06 300 MET A O 1
ATOM 2432 N N . LEU A 1 301 ? -14.861 7.803 9.184 1.00 60.44 301 LEU A N 1
ATOM 2433 C CA . LEU A 1 301 ? -16.290 7.896 9.514 1.00 60.44 301 LEU A CA 1
ATOM 2434 C C . LEU A 1 301 ? -16.749 6.768 10.451 1.00 60.44 301 LEU A C 1
ATOM 2436 O O . LEU A 1 301 ? -17.647 6.974 11.264 1.00 60.44 301 LEU A O 1
ATOM 2440 N N . GLY A 1 302 ? -16.109 5.596 10.368 1.00 61.09 302 GLY A N 1
ATOM 2441 C CA . GLY A 1 302 ? -16.383 4.455 11.246 1.00 61.09 302 GLY A CA 1
ATOM 2442 C C . GLY A 1 302 ? -15.846 4.597 12.676 1.00 61.09 302 GLY A C 1
ATOM 2443 O O . GLY A 1 302 ? -16.291 3.867 13.561 1.00 61.09 302 GLY A O 1
ATOM 2444 N N . LEU A 1 303 ? -14.923 5.532 12.941 1.00 65.00 303 LEU A N 1
ATOM 2445 C CA . LEU A 1 303 ? -14.373 5.764 14.281 1.00 65.00 303 LEU A CA 1
ATOM 2446 C C . LEU A 1 303 ? -15.341 6.603 15.117 1.00 65.00 303 LEU A C 1
ATOM 2448 O O . LEU A 1 303 ? -15.205 7.822 15.231 1.00 65.00 303 LEU A O 1
ATOM 2452 N N . GLN A 1 304 ? -16.316 5.930 15.723 1.00 63.97 304 GLN A N 1
ATOM 2453 C CA . GLN A 1 304 ? -17.224 6.535 16.696 1.00 63.97 304 GLN A CA 1
ATOM 2454 C C . GLN A 1 304 ? -16.434 7.203 17.837 1.00 63.97 304 GLN A C 1
ATOM 2456 O O . GLN A 1 304 ? -15.368 6.726 18.241 1.00 63.97 304 GLN A O 1
ATOM 2461 N N . SER A 1 305 ? -16.942 8.325 18.354 1.00 68.25 305 SER A N 1
ATOM 2462 C CA . SER A 1 305 ? -16.340 9.005 19.503 1.00 68.25 305 SER A CA 1
ATOM 2463 C C . SER A 1 305 ? -16.351 8.090 20.726 1.00 68.25 305 SER A C 1
ATOM 2465 O O . SER A 1 305 ? -17.350 7.424 21.003 1.00 68.25 305 SER A O 1
ATOM 2467 N N . LEU A 1 306 ? -15.233 8.060 21.453 1.00 72.50 306 LEU A N 1
ATOM 2468 C CA . LEU A 1 306 ? -15.179 7.392 22.750 1.00 72.50 306 LEU A CA 1
ATOM 2469 C C . LEU A 1 306 ? -16.103 8.136 23.735 1.00 72.50 306 LEU A C 1
ATOM 2471 O O . LEU A 1 306 ? -16.162 9.368 23.654 1.00 72.50 306 LEU A O 1
ATOM 2475 N N . PRO A 1 307 ? -16.814 7.426 24.633 1.00 74.00 307 PRO A N 1
ATOM 2476 C CA . PRO A 1 307 ? -17.599 8.058 25.690 1.00 74.00 307 PRO A CA 1
ATOM 2477 C C . PRO A 1 307 ? -16.710 8.950 26.557 1.00 74.00 307 PRO A C 1
ATOM 2479 O O . PRO A 1 307 ? -15.560 8.604 26.837 1.00 74.00 307 PRO A O 1
ATOM 2482 N N . THR A 1 308 ? -17.234 10.089 27.001 1.00 77.69 308 THR A N 1
ATOM 2483 C CA . THR A 1 308 ? -16.542 10.913 27.999 1.00 77.69 308 THR A CA 1
ATOM 2484 C C . THR A 1 308 ? -16.465 10.182 29.341 1.00 77.69 308 THR A C 1
ATOM 2486 O O . THR A 1 308 ? -17.232 9.259 29.611 1.00 77.69 308 THR A O 1
ATOM 2489 N N . ARG A 1 309 ? -15.542 10.598 30.218 1.00 74.12 309 ARG A N 1
ATOM 2490 C CA . ARG A 1 309 ? -15.384 9.984 31.547 1.00 74.12 309 ARG A CA 1
ATOM 2491 C C . ARG A 1 309 ? -16.679 10.031 32.368 1.00 74.12 309 ARG A C 1
ATOM 2493 O O . ARG A 1 309 ? -17.030 9.045 32.999 1.00 74.12 309 ARG A O 1
ATOM 2500 N N . GLU A 1 310 ? -17.412 11.140 32.293 1.00 75.31 310 GLU A N 1
ATOM 2501 C CA . GLU A 1 310 ? -18.704 11.306 32.972 1.00 75.31 310 GLU A CA 1
ATOM 2502 C C . GLU A 1 310 ? -19.790 10.383 32.395 1.00 75.31 310 GLU A C 1
ATOM 2504 O O . GLU A 1 310 ? -20.563 9.787 33.146 1.00 75.31 310 GLU A O 1
ATOM 2509 N N . GLU A 1 311 ? -19.832 10.217 31.070 1.00 77.12 311 GLU A N 1
ATOM 2510 C CA . GLU A 1 311 ? -20.761 9.296 30.405 1.00 77.12 311 GLU A CA 1
ATOM 2511 C C . GLU A 1 311 ? -20.434 7.832 30.711 1.00 77.12 311 GLU A C 1
ATOM 2513 O O . GLU A 1 311 ? -21.349 7.034 30.907 1.00 77.12 311 GLU A O 1
ATOM 2518 N N . LEU A 1 312 ? -19.150 7.475 30.791 1.00 76.06 312 LEU A N 1
ATOM 2519 C CA . LEU A 1 312 ? -18.714 6.131 31.161 1.00 76.06 312 LEU A CA 1
ATOM 2520 C C . LEU A 1 312 ? -19.136 5.790 32.597 1.00 76.06 312 LEU A C 1
ATOM 2522 O O . LEU A 1 312 ? -19.722 4.730 32.818 1.00 76.06 312 LEU A O 1
ATOM 2526 N N . ASP A 1 313 ? -18.925 6.708 33.544 1.00 78.44 313 ASP A N 1
ATOM 2527 C CA . ASP A 1 313 ? -19.338 6.538 34.942 1.00 78.44 313 ASP A CA 1
ATOM 2528 C C . ASP A 1 313 ? -20.865 6.378 35.064 1.00 78.44 313 ASP A C 1
ATOM 2530 O O . ASP A 1 313 ? -21.368 5.612 35.889 1.00 78.44 313 ASP A O 1
ATOM 2534 N N . GLU A 1 314 ? -21.628 7.099 34.241 1.00 84.00 314 GLU A N 1
ATOM 2535 C CA . GLU A 1 314 ? -23.086 6.998 34.170 1.00 84.00 314 GLU A CA 1
ATOM 2536 C C . GLU A 1 314 ? -23.549 5.658 33.573 1.00 84.00 314 GLU A C 1
ATOM 2538 O O . GLU A 1 314 ? -24.462 5.024 34.109 1.00 84.00 314 GLU A O 1
ATOM 2543 N N . ILE A 1 315 ? -22.906 5.191 32.499 1.00 82.00 315 ILE A N 1
ATOM 2544 C CA . ILE A 1 315 ? -23.173 3.881 31.886 1.00 82.00 315 ILE A CA 1
ATOM 2545 C C . ILE A 1 315 ? -22.883 2.754 32.889 1.00 82.00 315 ILE A C 1
ATOM 2547 O O . ILE A 1 315 ? -23.720 1.867 33.074 1.00 82.00 315 ILE A O 1
ATOM 2551 N N . GLN A 1 316 ? -21.745 2.816 33.584 1.00 80.31 316 GLN A N 1
ATOM 2552 C CA . GLN A 1 316 ? -21.362 1.837 34.604 1.00 80.31 316 GLN A CA 1
ATOM 2553 C C . GLN A 1 316 ? -22.330 1.846 35.793 1.00 80.31 316 GLN A C 1
ATOM 2555 O O . GLN A 1 316 ? -22.815 0.790 36.202 1.00 80.31 316 GLN A O 1
ATOM 2560 N N . ARG A 1 317 ? -22.703 3.029 36.308 1.00 81.81 317 ARG A N 1
ATOM 2561 C CA . ARG A 1 317 ? -23.707 3.143 37.382 1.00 81.81 317 ARG A CA 1
ATOM 2562 C C . ARG A 1 317 ? -25.050 2.549 36.978 1.00 81.81 317 ARG A C 1
ATOM 2564 O O . ARG A 1 317 ? -25.662 1.838 37.773 1.00 81.81 317 ARG A O 1
ATOM 2571 N N . ARG A 1 318 ? -25.503 2.801 35.748 1.00 85.31 318 ARG A N 1
ATOM 2572 C CA . ARG A 1 318 ? -26.765 2.253 35.237 1.00 85.31 318 ARG A CA 1
ATOM 2573 C C . ARG A 1 318 ? -26.740 0.728 35.177 1.00 85.31 318 ARG A C 1
ATOM 2575 O O . ARG A 1 318 ? -27.687 0.096 35.639 1.00 85.31 318 ARG A O 1
ATOM 2582 N N . LYS A 1 319 ? -25.651 0.149 34.665 1.00 79.75 319 LYS A N 1
ATOM 2583 C CA . LYS A 1 319 ? -25.467 -1.304 34.568 1.00 79.75 319 LYS A CA 1
ATOM 2584 C C . LYS A 1 319 ? -25.398 -1.965 35.945 1.00 79.75 319 LYS A C 1
ATOM 2586 O O . LYS A 1 319 ? -26.062 -2.974 36.162 1.00 79.75 319 LYS A O 1
ATOM 2591 N N . ASN A 1 320 ? -24.679 -1.361 36.892 1.00 80.38 320 ASN A N 1
ATOM 2592 C CA . ASN A 1 320 ? -24.596 -1.860 38.267 1.00 80.38 320 ASN A CA 1
ATOM 2593 C C . ASN A 1 320 ? -25.967 -1.841 38.954 1.00 80.38 320 ASN A C 1
ATOM 2595 O O . ASN A 1 320 ? -26.360 -2.832 39.562 1.00 80.38 320 ASN A O 1
ATOM 2599 N N . LEU A 1 321 ? -26.744 -0.769 38.778 1.00 86.94 321 LEU A N 1
ATOM 2600 C CA . LEU A 1 321 ? -28.100 -0.668 39.323 1.00 86.94 321 LEU A CA 1
ATOM 2601 C C . LEU A 1 321 ? -29.064 -1.697 38.702 1.00 86.94 321 LEU A C 1
ATOM 2603 O O . LEU A 1 321 ? -29.954 -2.216 39.376 1.00 86.94 321 LEU A O 1
ATOM 2607 N N . GLU A 1 322 ? -28.921 -1.994 37.411 1.00 85.25 322 GLU A N 1
ATOM 2608 C CA . GLU A 1 322 ? -29.722 -3.018 36.734 1.00 85.25 322 GLU A CA 1
ATOM 2609 C C . GLU A 1 322 ? -29.341 -4.437 37.179 1.00 85.25 322 GLU A C 1
ATOM 2611 O O . GLU A 1 322 ? -30.224 -5.262 37.434 1.00 85.25 322 GLU A O 1
ATOM 2616 N N . LEU A 1 323 ? -28.043 -4.698 37.356 1.00 81.19 323 LEU A N 1
ATOM 2617 C CA . LEU A 1 323 ? -27.536 -5.950 37.910 1.00 81.19 323 LEU A CA 1
ATOM 2618 C C . LEU A 1 323 ? -28.034 -6.159 39.347 1.00 81.19 323 LEU A C 1
ATOM 2620 O O . LEU A 1 323 ? -28.560 -7.225 39.661 1.00 81.19 323 LEU A O 1
ATOM 2624 N N . GLU A 1 324 ? -27.964 -5.132 40.197 1.00 85.25 324 GLU A N 1
ATOM 2625 C CA . GLU A 1 324 ? -28.500 -5.170 41.562 1.00 85.25 324 GLU A CA 1
ATOM 2626 C C . GLU A 1 324 ? -30.004 -5.466 41.584 1.00 85.25 324 GLU A C 1
ATOM 2628 O O . GLU A 1 324 ? -30.459 -6.298 42.372 1.00 85.25 324 GLU A O 1
ATOM 2633 N N . LYS A 1 325 ? -30.786 -4.845 40.689 1.00 90.25 325 LYS A N 1
ATOM 2634 C CA . LYS A 1 325 ? -32.223 -5.130 40.551 1.00 90.25 325 LYS A CA 1
ATOM 2635 C C . LYS A 1 325 ? -32.486 -6.577 40.141 1.00 90.25 325 LYS A C 1
ATOM 2637 O O . LYS A 1 325 ? -33.374 -7.202 40.718 1.00 90.25 325 LYS A O 1
ATOM 2642 N N . ARG A 1 326 ? -31.729 -7.122 39.180 1.00 87.69 326 ARG A N 1
ATOM 2643 C CA . ARG A 1 326 ? -31.838 -8.540 38.789 1.00 87.69 326 ARG A CA 1
ATOM 2644 C C . ARG A 1 326 ? -31.534 -9.465 39.960 1.00 87.69 326 ARG A C 1
ATOM 2646 O O . ARG A 1 326 ? -32.347 -10.335 40.257 1.00 87.69 326 ARG A O 1
ATOM 2653 N N . ILE A 1 327 ? -30.432 -9.220 40.668 1.00 84.69 327 ILE A N 1
ATOM 2654 C CA . ILE A 1 327 ? -30.035 -10.008 41.841 1.00 84.69 327 ILE A CA 1
ATOM 2655 C C . ILE A 1 327 ? -31.115 -9.938 42.930 1.00 84.69 327 ILE A C 1
ATOM 2657 O O . ILE A 1 327 ? -31.420 -10.948 43.559 1.00 84.69 327 ILE A O 1
ATOM 2661 N N . ALA A 1 328 ? -31.723 -8.771 43.162 1.00 88.75 328 ALA A N 1
ATOM 2662 C CA . ALA A 1 328 ? -32.794 -8.617 44.147 1.00 88.75 328 ALA A CA 1
ATOM 2663 C C . ALA A 1 328 ? -34.064 -9.396 43.764 1.00 88.75 328 ALA A C 1
ATOM 2665 O O . ALA A 1 328 ? -34.645 -10.061 44.620 1.00 88.75 328 ALA A O 1
ATOM 2666 N N . ILE A 1 329 ? -34.469 -9.356 42.489 1.00 89.81 329 ILE A N 1
ATOM 2667 C CA . ILE A 1 329 ? -35.616 -10.122 41.974 1.00 89.81 329 ILE A CA 1
ATOM 2668 C C . ILE A 1 329 ? -35.356 -11.627 42.092 1.00 89.81 329 ILE A C 1
ATOM 2670 O O . ILE A 1 329 ? -36.232 -12.361 42.546 1.00 89.81 329 ILE A O 1
ATOM 2674 N N . GLU A 1 330 ? -34.161 -12.095 41.723 1.00 86.12 330 GLU A N 1
ATOM 2675 C CA . GLU A 1 330 ? -33.785 -13.509 41.846 1.00 86.12 330 GLU A CA 1
ATOM 2676 C C . GLU A 1 330 ? -33.751 -13.968 43.307 1.00 86.12 330 GLU A C 1
ATOM 2678 O O . GLU A 1 330 ? -34.295 -15.025 43.633 1.00 86.12 330 GLU A O 1
ATOM 2683 N N . LYS A 1 331 ? -33.191 -13.152 44.211 1.00 86.19 331 LYS A N 1
ATOM 2684 C CA . LYS A 1 331 ? -33.192 -13.428 45.655 1.00 86.19 331 LYS A CA 1
ATOM 2685 C C . LYS A 1 331 ? -34.610 -13.490 46.227 1.00 86.19 331 LYS A C 1
ATOM 2687 O O . LYS A 1 331 ? -34.904 -14.424 46.966 1.00 86.19 331 LYS A O 1
ATOM 2692 N N . ASP A 1 332 ? -35.494 -12.556 45.870 1.00 88.69 332 ASP A N 1
ATOM 2693 C CA . ASP A 1 332 ? -36.901 -12.549 46.309 1.00 88.69 332 ASP A CA 1
ATOM 2694 C C . ASP A 1 332 ? -37.705 -13.730 45.729 1.00 88.69 332 ASP A C 1
ATOM 2696 O O . ASP A 1 332 ? -38.523 -14.351 46.411 1.00 88.69 332 ASP A O 1
ATOM 2700 N N . ALA A 1 333 ? -37.444 -14.111 44.476 1.00 88.00 333 ALA A N 1
ATOM 2701 C CA . ALA A 1 333 ? -38.027 -15.313 43.888 1.00 88.00 333 ALA A CA 1
ATOM 2702 C C . ALA A 1 333 ? -37.564 -16.583 44.626 1.00 88.00 333 ALA A C 1
ATOM 2704 O O . ALA A 1 333 ? -38.362 -17.498 44.857 1.00 88.00 333 ALA A O 1
ATOM 2705 N N . MET A 1 334 ? -36.293 -16.631 45.034 1.00 84.50 334 MET A N 1
ATOM 2706 C CA . MET A 1 334 ? -35.719 -17.747 45.782 1.00 84.50 334 MET A CA 1
ATOM 2707 C C . MET A 1 334 ? -36.280 -17.847 47.208 1.00 84.50 334 MET A C 1
ATOM 2709 O O . MET A 1 334 ? -36.634 -18.947 47.639 1.00 84.50 334 MET A O 1
ATOM 2713 N N . THR A 1 335 ? -36.435 -16.729 47.927 1.00 81.94 335 THR A N 1
ATOM 2714 C CA . THR A 1 335 ? -37.041 -16.718 49.272 1.00 81.94 335 THR A CA 1
ATOM 2715 C C . THR A 1 335 ? -38.508 -17.137 49.231 1.00 81.94 335 THR A C 1
ATOM 2717 O O . THR A 1 335 ? -38.903 -18.013 49.998 1.00 81.94 335 THR A O 1
ATOM 2720 N N . LYS A 1 336 ? -39.301 -16.625 48.280 1.00 85.69 336 LYS A N 1
ATOM 2721 C CA . LYS A 1 336 ? -40.707 -17.036 48.095 1.00 85.69 336 LYS A CA 1
ATOM 2722 C C . LYS A 1 336 ? -40.852 -18.525 47.782 1.00 85.69 336 LYS A C 1
ATOM 2724 O O . LYS A 1 336 ? -41.810 -19.161 48.225 1.00 85.69 336 LYS A O 1
ATOM 2729 N N . LYS A 1 337 ? -39.907 -19.104 47.032 1.00 81.44 337 LYS A N 1
ATOM 2730 C CA . LYS A 1 337 ? -39.874 -20.547 46.750 1.00 81.44 337 LYS A CA 1
ATOM 2731 C C . LYS A 1 337 ? -39.598 -21.355 48.025 1.00 81.44 337 LYS A C 1
ATOM 2733 O O . LYS A 1 337 ? -40.351 -22.276 48.325 1.00 81.44 337 LYS A O 1
ATOM 2738 N N . LEU A 1 338 ? -38.611 -20.941 48.825 1.00 74.88 338 LEU A N 1
ATOM 2739 C CA . LEU A 1 338 ? -38.299 -21.554 50.124 1.00 74.88 338 LEU A CA 1
ATOM 2740 C C . LEU A 1 338 ? -39.455 -21.441 51.133 1.00 74.88 338 LEU A C 1
ATOM 2742 O O . LEU A 1 338 ? -39.730 -22.393 51.862 1.00 74.88 338 LEU A O 1
ATOM 2746 N N . GLU A 1 339 ? -40.161 -20.309 51.174 1.00 77.38 339 GLU A N 1
ATOM 2747 C CA . GLU A 1 339 ? -41.336 -20.121 52.034 1.00 77.38 339 GLU A CA 1
ATOM 2748 C C . GLU A 1 339 ? -42.505 -21.018 51.621 1.00 77.38 339 GLU A C 1
ATOM 2750 O O . GLU A 1 339 ? -43.162 -21.601 52.483 1.00 77.38 339 GLU A O 1
ATOM 2755 N N . LYS A 1 340 ? -42.741 -21.192 50.315 1.00 73.88 340 LYS A N 1
ATOM 2756 C CA . LYS A 1 340 ? -43.770 -22.102 49.793 1.00 73.88 340 LYS A CA 1
ATOM 2757 C C . LYS A 1 340 ? -43.450 -23.571 50.102 1.00 73.88 340 LYS A C 1
ATOM 2759 O O . LYS A 1 340 ? -44.350 -24.331 50.477 1.00 73.88 340 LYS A O 1
ATOM 2764 N N . ASP A 1 341 ? -42.177 -23.949 50.027 1.00 66.19 341 ASP A N 1
ATOM 2765 C CA . ASP A 1 341 ? -41.703 -25.291 50.379 1.00 66.19 341 ASP A CA 1
ATOM 2766 C C . ASP A 1 341 ? -41.780 -25.544 51.900 1.00 66.19 341 ASP A C 1
ATOM 2768 O O . ASP A 1 341 ? -42.166 -26.631 52.335 1.00 66.19 341 ASP A O 1
ATOM 2772 N N . ASN A 1 342 ? -41.511 -24.531 52.735 1.00 59.88 342 ASN A N 1
ATOM 2773 C CA . ASN A 1 342 ? -41.677 -24.614 54.194 1.00 59.88 342 ASN A CA 1
ATOM 2774 C C . ASN A 1 342 ? -43.148 -24.568 54.648 1.00 59.88 342 ASN A C 1
ATOM 2776 O O . ASN A 1 342 ? -43.505 -25.243 55.613 1.00 59.88 342 ASN A O 1
ATOM 2780 N N . ALA A 1 343 ? -44.021 -23.822 53.965 1.00 59.84 343 ALA A N 1
ATOM 2781 C CA . ALA A 1 343 ? -45.460 -23.804 54.238 1.00 59.84 343 ALA A CA 1
ATOM 2782 C C . ALA A 1 343 ? -46.115 -25.154 53.902 1.00 59.84 343 ALA A C 1
ATOM 2784 O O . ALA A 1 343 ? -46.962 -25.630 54.657 1.00 59.84 343 ALA A O 1
ATOM 2785 N N . SER A 1 344 ? -45.650 -25.817 52.838 1.00 55.69 344 SER A N 1
ATOM 2786 C CA . SER A 1 344 ? -46.075 -27.179 52.484 1.00 55.69 344 SER A CA 1
ATOM 2787 C C . SER A 1 344 ? -45.625 -28.218 53.525 1.00 55.69 344 SER A C 1
ATOM 2789 O O . SER A 1 344 ? -46.352 -29.169 53.789 1.00 55.69 344 SER A O 1
ATOM 2791 N N . LYS A 1 345 ? -44.494 -27.992 54.215 1.00 52.81 345 LYS A N 1
ATOM 2792 C CA . LYS A 1 345 ? -44.041 -28.812 55.358 1.00 52.81 345 LYS A CA 1
ATOM 2793 C C . LYS A 1 345 ? -44.776 -28.525 56.677 1.00 52.81 345 LYS A C 1
ATOM 2795 O O . LYS A 1 345 ? -44.683 -29.323 57.605 1.00 52.81 345 LYS A O 1
ATOM 2800 N N . LYS A 1 346 ? -45.516 -27.413 56.794 1.00 46.84 346 LYS A N 1
ATOM 2801 C CA . LYS A 1 346 ? -46.199 -27.006 58.042 1.00 46.84 346 LYS A CA 1
ATOM 2802 C C . LYS A 1 346 ? -47.641 -27.525 58.168 1.00 46.84 346 LYS A C 1
ATOM 2804 O O . LYS A 1 346 ? -48.234 -27.387 59.233 1.00 46.84 346 LYS A O 1
ATOM 2809 N N . VAL A 1 347 ? -48.190 -28.149 57.120 1.00 46.78 347 VAL A N 1
ATOM 2810 C CA . VAL A 1 347 ? -49.517 -28.808 57.136 1.00 46.78 347 VAL A CA 1
ATOM 2811 C C . VAL A 1 347 ? -49.416 -30.312 57.468 1.00 46.78 347 VAL A C 1
ATOM 2813 O O . VAL A 1 347 ? -50.409 -30.940 57.817 1.00 46.78 347 VAL A O 1
ATOM 2816 N N . GLU A 1 348 ? -48.209 -30.883 57.489 1.00 41.34 348 GLU A N 1
ATOM 2817 C CA . GLU A 1 348 ? -47.952 -32.313 57.730 1.00 41.34 348 GLU A CA 1
ATOM 2818 C C . GLU A 1 348 ? -47.479 -32.620 59.172 1.00 41.34 348 GLU A C 1
ATOM 2820 O O . GLU A 1 348 ? -46.571 -33.413 59.403 1.00 41.34 348 GLU A O 1
ATOM 2825 N N . ILE A 1 349 ? -48.093 -31.998 60.187 1.00 43.50 349 ILE A N 1
ATOM 2826 C CA . ILE A 1 349 ? -47.897 -32.380 61.604 1.00 43.50 349 ILE A CA 1
ATOM 2827 C C . ILE A 1 349 ? -49.227 -32.788 62.240 1.00 43.50 349 ILE A C 1
ATOM 2829 O O . ILE A 1 349 ? -49.554 -32.356 63.334 1.00 43.50 349 ILE A O 1
ATOM 2833 N N . VAL A 1 350 ? -50.020 -33.634 61.582 1.00 43.81 350 VAL A N 1
ATOM 2834 C CA . VAL A 1 350 ? -50.970 -34.505 62.289 1.00 43.81 350 VAL A CA 1
ATOM 2835 C C . VAL A 1 350 ? -51.151 -35.784 61.459 1.00 43.81 350 VAL A C 1
ATOM 2837 O O . VAL A 1 350 ? -51.585 -35.722 60.318 1.00 43.81 350 VAL A O 1
ATOM 2840 N N . VAL A 1 351 ? -50.887 -36.941 62.080 1.00 35.72 351 VAL A N 1
ATOM 2841 C CA . VAL A 1 351 ? -51.226 -38.319 61.642 1.00 35.72 351 VAL A CA 1
ATOM 2842 C C . VAL A 1 351 ? -50.162 -39.129 60.847 1.00 35.72 351 VAL A C 1
ATOM 2844 O O . VAL A 1 351 ? -50.153 -39.176 59.628 1.00 35.72 351 VAL A O 1
ATOM 2847 N N . ARG A 1 352 ? -49.435 -39.957 61.628 1.00 36.69 352 ARG A N 1
ATOM 2848 C CA . ARG A 1 352 ? -49.019 -41.376 61.419 1.00 36.69 352 ARG A CA 1
ATOM 2849 C C . ARG A 1 352 ? -47.787 -41.762 60.565 1.00 36.69 352 ARG A C 1
ATOM 2851 O O . ARG A 1 352 ? -47.771 -41.677 59.352 1.00 36.69 352 ARG A O 1
ATOM 2858 N N . LYS A 1 353 ? -46.851 -42.396 61.297 1.00 33.81 353 LYS A N 1
ATOM 2859 C CA . LYS A 1 353 ? -46.117 -43.667 61.072 1.00 33.81 353 LYS A CA 1
ATOM 2860 C C . LYS A 1 353 ? -45.846 -44.147 59.630 1.00 33.81 353 LYS A C 1
ATOM 2862 O O . LYS A 1 353 ? -46.758 -44.550 58.926 1.00 33.81 353 LYS A O 1
ATOM 2867 N N . ALA A 1 354 ? -44.546 -44.355 59.391 1.00 36.59 354 ALA A N 1
ATOM 2868 C CA . ALA A 1 354 ? -43.921 -45.456 58.649 1.00 36.59 354 ALA A CA 1
ATOM 2869 C C . ALA A 1 354 ? -44.403 -45.737 57.214 1.00 36.59 354 ALA A C 1
ATOM 2871 O O . ALA A 1 354 ? -45.317 -46.526 56.996 1.00 36.59 354 ALA A O 1
ATOM 2872 N N . SER A 1 355 ? -43.655 -45.230 56.235 1.00 30.95 355 SER A N 1
ATOM 2873 C CA . SER A 1 355 ? -42.872 -46.024 55.267 1.00 30.95 355 SER A CA 1
ATOM 2874 C C . SER A 1 355 ? -42.344 -45.110 54.161 1.00 30.95 355 SER A C 1
ATOM 2876 O O . SER A 1 355 ? -42.973 -44.118 53.808 1.00 30.95 355 SER A O 1
ATOM 2878 N N . LEU A 1 356 ? -41.160 -45.445 53.653 1.00 33.56 356 LEU A N 1
ATOM 2879 C CA . LEU A 1 356 ? -40.421 -44.711 52.630 1.00 33.56 356 LEU A CA 1
ATOM 2880 C C . LEU A 1 356 ? -41.233 -44.514 51.330 1.00 33.56 356 LEU A C 1
ATOM 2882 O O . LEU A 1 356 ? -41.849 -45.477 50.868 1.00 33.56 356 LEU A O 1
ATOM 2886 N N . PRO A 1 357 ? -41.167 -43.343 50.667 1.00 34.09 357 PRO A N 1
ATOM 2887 C CA . PRO A 1 357 ? -41.677 -43.185 49.314 1.00 34.09 357 PRO A CA 1
ATOM 2888 C C . PRO A 1 357 ? -40.613 -43.573 48.280 1.00 34.09 357 PRO A C 1
ATOM 2890 O O . PRO A 1 357 ? -39.525 -43.003 48.228 1.00 34.09 357 PRO A O 1
ATOM 2893 N N . ASN A 1 358 ? -40.972 -44.520 47.417 1.00 40.09 358 ASN A N 1
ATOM 2894 C CA . ASN A 1 358 ? -40.327 -44.753 46.131 1.00 40.09 358 ASN A CA 1
ATOM 2895 C C . ASN A 1 358 ? -40.875 -4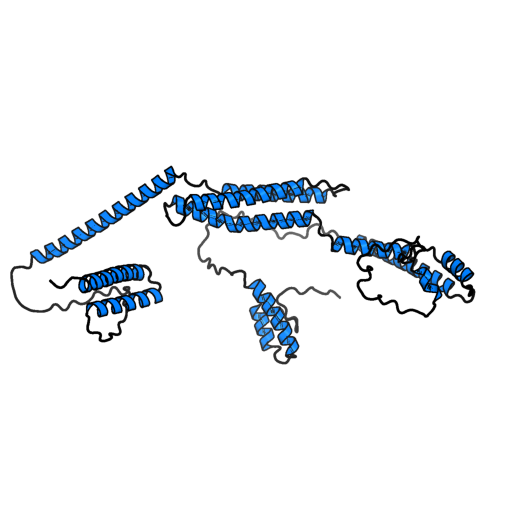3.719 45.133 1.00 40.09 358 ASN A C 1
ATOM 2897 O O . ASN A 1 358 ? -41.995 -43.868 44.638 1.00 40.09 358 ASN A O 1
ATOM 2901 N N . THR A 1 359 ? -40.125 -42.650 44.870 1.00 32.94 359 THR A N 1
ATOM 2902 C CA . THR A 1 359 ? -40.455 -41.672 43.829 1.00 32.94 359 THR A CA 1
ATOM 2903 C C . THR A 1 359 ? -39.836 -42.103 42.504 1.00 32.94 359 THR A C 1
ATOM 2905 O O . THR A 1 359 ? -38.620 -42.153 42.330 1.00 32.94 359 THR A O 1
ATOM 2908 N N . LYS A 1 360 ? -40.703 -42.412 41.537 1.00 37.28 360 LYS A N 1
ATOM 2909 C CA . LYS A 1 360 ? -40.322 -42.550 40.132 1.00 37.28 360 LYS A CA 1
ATOM 2910 C C . LYS A 1 360 ? -39.845 -41.188 39.621 1.00 37.28 360 LYS A C 1
ATOM 2912 O O . LYS A 1 360 ? -40.614 -40.230 39.609 1.00 37.28 360 LYS A O 1
ATOM 2917 N N . ASN A 1 361 ? -38.578 -41.139 39.219 1.00 32.72 361 ASN A N 1
ATOM 2918 C CA . ASN A 1 361 ? -37.942 -40.030 38.517 1.00 32.72 361 ASN A CA 1
ATOM 2919 C C . ASN A 1 361 ? -38.714 -39.676 37.238 1.00 32.72 361 ASN A C 1
ATOM 2921 O O . ASN A 1 361 ? -38.883 -40.525 36.363 1.00 32.72 361 ASN A O 1
ATOM 2925 N N . MET A 1 362 ? -39.106 -38.407 37.107 1.00 33.78 362 MET A N 1
ATOM 2926 C CA . MET A 1 362 ? -39.211 -37.762 35.801 1.00 33.78 362 MET A CA 1
ATOM 2927 C C . MET A 1 362 ? -37.783 -37.520 35.307 1.00 33.78 362 MET A C 1
ATOM 2929 O O . MET A 1 362 ? -36.984 -36.868 35.977 1.00 33.78 362 MET A O 1
ATOM 2933 N N . GLN A 1 363 ? -37.449 -38.138 34.179 1.00 35.84 363 GLN A N 1
ATOM 2934 C CA . GLN A 1 363 ? -36.183 -37.962 33.484 1.00 35.84 363 GLN A CA 1
ATOM 2935 C C . GLN A 1 363 ? -36.220 -36.634 32.722 1.00 35.84 363 GLN A C 1
ATOM 2937 O O . GLN A 1 363 ? -36.822 -36.562 31.657 1.00 35.84 363 GLN A O 1
ATOM 2942 N N . ASP A 1 364 ? -35.547 -35.615 33.253 1.00 35.88 364 ASP A N 1
ATOM 2943 C CA . ASP A 1 364 ? -34.978 -34.550 32.428 1.00 35.88 364 ASP A CA 1
ATOM 2944 C C . ASP A 1 364 ? -33.531 -34.962 32.104 1.00 35.88 364 ASP A C 1
ATOM 2946 O O . ASP A 1 364 ? -32.633 -34.911 32.947 1.00 35.88 364 ASP A O 1
ATOM 2950 N N . GLU A 1 365 ? -33.322 -35.465 30.886 1.00 41.31 365 GLU A N 1
ATOM 2951 C CA . GLU A 1 365 ? -32.092 -36.132 30.423 1.00 41.31 365 GLU A CA 1
ATOM 2952 C C . GLU A 1 365 ? -30.929 -35.200 30.017 1.00 41.31 365 GLU A C 1
ATOM 2954 O O . GLU A 1 365 ? -29.990 -35.653 29.374 1.00 41.31 365 GLU A O 1
ATOM 2959 N N . ASN A 1 366 ? -30.903 -33.924 30.422 1.00 49.34 366 ASN A N 1
ATOM 2960 C CA . ASN A 1 366 ? -29.847 -32.993 29.968 1.00 49.34 366 ASN A CA 1
ATOM 2961 C C . ASN A 1 366 ? -28.903 -32.465 31.068 1.00 49.34 366 ASN A C 1
ATOM 2963 O O . ASN A 1 366 ? -28.073 -31.594 30.805 1.00 49.34 366 ASN A O 1
ATOM 2967 N N . GLY A 1 367 ? -28.974 -32.993 32.293 1.00 50.50 367 GLY A N 1
ATOM 2968 C CA . GLY A 1 367 ? -28.078 -32.596 33.385 1.00 50.50 367 GLY A CA 1
ATOM 2969 C C . GLY A 1 367 ? -26.695 -33.243 33.282 1.00 50.50 367 GLY A C 1
ATOM 2970 O O . GLY A 1 367 ? -26.578 -34.466 33.222 1.00 50.50 367 GLY A O 1
ATOM 2971 N N . TRP A 1 368 ? -25.636 -32.430 33.300 1.00 71.56 368 TRP A N 1
ATOM 2972 C CA . TRP A 1 368 ? -24.265 -32.918 33.439 1.00 71.56 368 TRP A CA 1
ATOM 2973 C C . TRP A 1 368 ? -24.107 -33.716 34.739 1.00 71.56 368 TRP A C 1
ATOM 2975 O O . TRP A 1 368 ? -24.457 -33.224 35.812 1.00 71.56 368 TRP A O 1
ATOM 2985 N N . LYS A 1 369 ? -23.573 -34.936 34.652 1.00 66.69 369 LYS A N 1
ATOM 2986 C CA . LYS A 1 369 ? -23.273 -35.768 35.820 1.00 66.69 369 LYS A CA 1
ATOM 2987 C C . LYS A 1 369 ? -21.798 -36.156 35.799 1.00 66.69 369 LYS A C 1
ATOM 2989 O O . LYS A 1 369 ? -21.384 -36.825 34.854 1.00 66.69 369 LYS A O 1
ATOM 2994 N N . PRO A 1 370 ? -21.011 -35.734 36.796 1.00 63.41 370 PRO A N 1
ATOM 2995 C CA . PRO A 1 370 ? -19.635 -36.175 36.921 1.00 63.41 370 PRO A CA 1
ATOM 2996 C C . PRO A 1 370 ? -19.537 -37.565 37.564 1.00 63.41 370 PRO A C 1
ATOM 2998 O O . PRO A 1 370 ? -20.412 -37.989 38.319 1.00 63.41 370 PRO A O 1
ATOM 3001 N N . GLU A 1 371 ? -18.451 -38.266 37.260 1.00 58.19 371 GLU A N 1
ATOM 3002 C CA . GLU A 1 371 ? -18.180 -39.640 37.685 1.00 58.19 371 GLU A CA 1
ATOM 3003 C C . GLU A 1 371 ? -17.078 -39.643 38.758 1.00 58.19 371 GLU A C 1
ATOM 3005 O O . GLU A 1 371 ? -16.052 -38.975 38.606 1.00 58.19 371 GLU A O 1
ATOM 3010 N N . THR A 1 372 ? -17.276 -40.354 39.872 1.00 59.66 372 THR A N 1
ATOM 3011 C CA . THR A 1 372 ? -16.378 -40.266 41.041 1.00 59.66 372 THR A CA 1
ATOM 3012 C C . THR A 1 372 ? -15.684 -41.593 41.306 1.00 59.66 372 THR A C 1
ATOM 3014 O O . THR A 1 372 ? -16.342 -42.607 41.521 1.00 59.66 372 THR A O 1
ATOM 3017 N N . GLN A 1 373 ? -14.351 -41.573 41.372 1.00 52.38 373 GLN A N 1
ATOM 3018 C CA . GLN A 1 373 ? -13.559 -42.626 42.009 1.00 52.38 373 GLN A CA 1
ATOM 3019 C C . GLN A 1 373 ? -13.174 -42.148 43.409 1.00 52.38 373 GLN A C 1
ATOM 3021 O O . GLN A 1 373 ? -12.536 -41.106 43.562 1.00 52.38 373 GLN A O 1
ATOM 3026 N N . VAL A 1 374 ? -13.629 -42.871 44.430 1.00 52.41 374 VAL A N 1
ATOM 3027 C CA . VAL A 1 374 ? -13.410 -42.518 45.836 1.00 52.41 374 VAL A CA 1
ATOM 3028 C C . VAL A 1 374 ? -12.041 -43.053 46.263 1.00 52.41 374 VAL A C 1
ATOM 3030 O O . VAL A 1 374 ? -11.761 -44.232 46.070 1.00 52.41 374 VAL A O 1
ATOM 3033 N N . SER A 1 375 ? -11.189 -42.191 46.820 1.00 52.53 375 SER A N 1
ATOM 3034 C CA . SER A 1 375 ? -9.954 -42.587 47.507 1.00 52.53 375 SER A CA 1
ATOM 3035 C C . SER A 1 375 ? -10.159 -42.391 49.004 1.00 52.53 375 SER A C 1
ATOM 3037 O O . SER A 1 375 ? -10.531 -41.290 49.416 1.00 52.53 375 SER A O 1
ATOM 3039 N N . ASP A 1 376 ? -9.894 -43.433 49.791 1.00 55.84 376 ASP A N 1
ATOM 3040 C CA . ASP A 1 376 ? -9.997 -43.419 51.252 1.00 55.84 376 ASP A CA 1
ATOM 3041 C C . ASP A 1 376 ? -8.981 -42.430 51.847 1.00 55.84 376 ASP A C 1
ATOM 3043 O O . ASP A 1 376 ? -7.770 -42.618 51.736 1.00 55.84 376 ASP A O 1
ATOM 3047 N N . ASN A 1 377 ? -9.475 -41.338 52.429 1.00 51.91 377 ASN A N 1
ATOM 3048 C CA . ASN A 1 377 ? -8.719 -40.416 53.275 1.00 51.91 377 ASN A CA 1
ATOM 3049 C C . ASN A 1 377 ? -9.609 -40.012 54.457 1.00 51.91 377 ASN A C 1
ATOM 3051 O O . ASN A 1 377 ? -10.792 -39.737 54.269 1.00 51.91 377 ASN A O 1
ATOM 3055 N N . ASP A 1 378 ? -9.020 -39.952 55.651 1.00 56.16 378 ASP A N 1
ATOM 3056 C CA . ASP A 1 378 ? -9.715 -39.943 56.950 1.00 56.16 378 ASP A CA 1
ATOM 3057 C C . ASP A 1 378 ? -10.407 -38.619 57.344 1.00 56.16 378 ASP A C 1
ATOM 3059 O O . ASP A 1 378 ? -10.938 -38.508 58.449 1.00 56.16 378 ASP A O 1
ATOM 3063 N N . ASP A 1 379 ? -10.436 -37.608 56.470 1.00 75.44 379 ASP A N 1
ATOM 3064 C CA . ASP A 1 379 ? -11.095 -36.326 56.748 1.00 75.44 379 ASP A CA 1
ATOM 3065 C C . ASP A 1 379 ? -12.240 -36.075 55.746 1.00 75.44 379 ASP A C 1
ATOM 3067 O O . ASP A 1 379 ? -11.980 -35.873 54.550 1.00 75.44 379 ASP A O 1
ATOM 3071 N N . PRO A 1 380 ? -13.509 -36.060 56.208 1.00 80.44 380 PRO A N 1
ATOM 3072 C CA . PRO A 1 380 ? -14.676 -35.915 55.340 1.00 80.44 380 PRO A CA 1
ATOM 3073 C C . PRO A 1 380 ? -14.681 -34.585 54.573 1.00 80.44 380 PRO A C 1
ATOM 3075 O O . PRO A 1 380 ? -15.221 -34.512 53.466 1.00 80.44 380 PRO A O 1
ATOM 3078 N N . MET A 1 381 ? -14.048 -33.537 55.108 1.00 81.75 381 MET A N 1
ATOM 3079 C CA . MET A 1 381 ? -13.963 -32.241 54.442 1.00 81.75 381 MET A CA 1
ATOM 3080 C C . MET A 1 381 ? -12.889 -32.237 53.347 1.00 81.75 381 MET A C 1
ATOM 3082 O O . MET A 1 381 ? -13.138 -31.731 52.250 1.00 81.75 381 MET A O 1
ATOM 3086 N N . LEU A 1 382 ? -11.737 -32.881 53.571 1.00 80.62 382 LEU A N 1
ATOM 3087 C CA . LEU A 1 382 ? -10.742 -33.096 52.507 1.00 80.62 382 LEU A CA 1
ATOM 3088 C C . LEU A 1 382 ? -11.273 -34.015 51.405 1.00 80.62 382 LEU A C 1
ATOM 3090 O O . LEU A 1 382 ? -10.985 -33.793 50.226 1.00 80.62 382 LEU A O 1
ATOM 3094 N N . GLN A 1 383 ? -12.072 -35.019 51.763 1.00 81.06 383 GLN A N 1
ATOM 3095 C CA . GLN A 1 383 ? -12.735 -35.886 50.795 1.00 81.06 383 GLN A CA 1
ATOM 3096 C C . GLN A 1 383 ? -13.668 -35.073 49.889 1.00 81.06 383 GLN A C 1
ATOM 3098 O O . GLN A 1 383 ? -13.585 -35.189 48.665 1.00 81.06 383 GLN A O 1
ATOM 3103 N N . GLN A 1 384 ? -14.480 -34.183 50.467 1.00 81.19 384 GLN A N 1
ATOM 3104 C CA . GLN A 1 384 ? -15.360 -33.307 49.697 1.00 81.19 384 GLN A CA 1
ATOM 3105 C C . GLN A 1 384 ? -14.574 -32.334 48.803 1.00 81.19 384 GLN A C 1
ATOM 3107 O O . GLN A 1 384 ? -14.902 -32.191 47.626 1.00 81.19 384 GLN A O 1
ATOM 3112 N N . ILE A 1 385 ? -13.489 -31.732 49.304 1.00 85.12 385 ILE A N 1
ATOM 3113 C CA . ILE A 1 385 ? -12.589 -30.872 48.510 1.00 85.12 385 ILE A CA 1
ATOM 3114 C C . ILE A 1 385 ? -12.031 -31.634 47.297 1.00 85.12 385 ILE A C 1
ATOM 3116 O O . ILE A 1 385 ? -12.031 -31.116 46.178 1.00 85.12 385 ILE A O 1
ATOM 3120 N N . ASN A 1 386 ? -11.591 -32.879 47.488 1.00 83.94 386 ASN A N 1
ATOM 3121 C CA . ASN A 1 386 ? -11.054 -33.709 46.409 1.00 83.94 386 ASN A CA 1
ATOM 3122 C C . ASN A 1 386 ? -12.123 -34.094 45.373 1.00 83.94 386 ASN A C 1
ATOM 3124 O O . ASN A 1 386 ? -11.838 -34.097 44.172 1.00 83.94 386 ASN A O 1
ATOM 3128 N N . ILE A 1 387 ? -13.357 -34.359 45.811 1.00 83.31 387 ILE A N 1
ATOM 3129 C CA . ILE A 1 387 ? -14.494 -34.633 44.920 1.00 83.31 387 ILE A CA 1
ATOM 3130 C C . ILE A 1 387 ? -14.794 -33.407 44.049 1.00 83.31 387 ILE A C 1
ATOM 3132 O O . ILE A 1 387 ? -14.869 -33.526 42.825 1.00 83.31 387 ILE A O 1
ATOM 3136 N N . ILE A 1 388 ? -14.877 -32.215 44.646 1.00 88.31 388 ILE A N 1
ATOM 3137 C CA . ILE A 1 388 ? -15.131 -30.974 43.903 1.00 88.31 388 ILE A CA 1
ATOM 3138 C C . ILE A 1 388 ? -13.987 -30.664 42.926 1.00 88.31 388 ILE A C 1
ATOM 3140 O O . ILE A 1 388 ? -14.248 -30.322 41.772 1.00 88.31 388 ILE A O 1
ATOM 3144 N N . LYS A 1 389 ? -12.721 -30.886 43.311 1.00 86.88 389 LYS A N 1
ATOM 3145 C CA . LYS A 1 389 ? -11.569 -30.768 42.392 1.00 86.88 389 LYS A CA 1
ATOM 3146 C C . LYS A 1 389 ? -11.683 -31.712 41.187 1.00 86.88 389 LYS A C 1
ATOM 3148 O O . LYS A 1 389 ? -11.379 -31.306 40.063 1.00 86.88 389 LYS A O 1
ATOM 3153 N N . SER A 1 390 ? -12.152 -32.945 41.394 1.00 84.69 390 SER A N 1
ATOM 3154 C CA . SER A 1 390 ? -12.424 -33.892 40.302 1.00 84.69 390 SER A CA 1
ATOM 3155 C C . SER A 1 390 ? -13.535 -33.387 39.376 1.00 84.69 390 SER A C 1
ATOM 3157 O O . SER A 1 390 ? -13.386 -33.423 38.154 1.00 84.69 390 SER A O 1
ATOM 3159 N N . TYR A 1 391 ? -14.616 -32.840 39.936 1.00 87.38 391 TYR A N 1
ATOM 3160 C CA . TYR A 1 391 ? -15.733 -32.304 39.157 1.00 87.38 391 TYR A CA 1
ATOM 3161 C C . TYR A 1 391 ? -15.327 -31.083 38.331 1.00 87.38 391 TYR A C 1
ATOM 3163 O O . TYR A 1 391 ? -15.635 -31.037 37.144 1.00 87.38 391 TYR A O 1
ATOM 3171 N N . ILE A 1 392 ? -14.544 -30.152 38.883 1.00 84.94 392 ILE A N 1
ATOM 3172 C CA . ILE A 1 392 ? -14.006 -29.010 38.120 1.00 84.94 392 ILE A CA 1
ATOM 3173 C C . ILE A 1 392 ? -13.190 -29.505 36.924 1.00 84.94 392 ILE A C 1
ATOM 3175 O O . ILE A 1 392 ? -13.329 -28.994 35.813 1.00 84.94 392 ILE A O 1
ATOM 3179 N N . LYS A 1 393 ? -12.353 -30.531 37.124 1.00 88.19 393 LYS A N 1
ATOM 3180 C CA . LYS A 1 393 ? -11.551 -31.118 36.045 1.00 88.19 393 LYS A CA 1
ATOM 3181 C C . LYS A 1 393 ? -12.432 -31.717 34.944 1.00 88.19 393 LYS A C 1
ATOM 3183 O O . LYS A 1 393 ? -12.153 -31.493 33.768 1.00 88.19 393 LYS A O 1
ATOM 3188 N N . GLN A 1 394 ? -13.495 -32.432 35.307 1.00 85.50 394 GLN A N 1
ATOM 3189 C CA . GLN A 1 394 ? -14.435 -33.018 34.347 1.00 85.50 394 GLN A CA 1
ATOM 3190 C C . GLN A 1 394 ? -15.268 -31.945 33.622 1.00 85.50 394 GLN A C 1
ATOM 3192 O O . GLN A 1 394 ? -15.462 -32.042 32.412 1.00 85.50 394 GLN A O 1
ATOM 3197 N N . ALA A 1 395 ? -15.699 -30.892 34.322 1.00 84.81 395 ALA A N 1
ATOM 3198 C CA . ALA A 1 395 ? -16.446 -29.777 33.736 1.00 84.81 395 ALA A CA 1
ATOM 3199 C C . ALA A 1 395 ? -15.579 -28.978 32.745 1.00 84.81 395 ALA A C 1
ATOM 3201 O O . ALA A 1 395 ? -16.030 -28.669 31.641 1.00 84.81 395 ALA A O 1
ATOM 3202 N N . LYS A 1 396 ? -14.295 -28.748 33.075 1.00 85.00 396 LYS A N 1
ATOM 3203 C CA . LYS A 1 396 ? -13.307 -28.138 32.164 1.00 85.00 396 LYS A CA 1
ATOM 3204 C C . LYS A 1 396 ? -13.079 -28.985 30.910 1.00 85.00 396 LYS A C 1
ATOM 3206 O O . LYS A 1 396 ? -13.024 -28.436 29.814 1.00 85.00 396 LYS A O 1
ATOM 3211 N N . GLN A 1 397 ? -12.992 -30.311 31.047 1.00 82.38 397 GLN A N 1
ATOM 3212 C CA . GLN A 1 397 ? -12.840 -31.227 29.905 1.00 82.38 397 GLN A CA 1
ATOM 3213 C C . GLN A 1 397 ? -14.056 -31.236 28.968 1.00 82.38 397 GLN A C 1
ATOM 3215 O O . GLN A 1 397 ? -13.900 -31.506 27.782 1.00 82.38 397 GLN A O 1
ATOM 3220 N N . GLN A 1 398 ? -15.247 -30.924 29.484 1.00 81.56 398 GLN A N 1
ATOM 3221 C CA . GLN A 1 398 ? -16.489 -30.855 28.708 1.00 81.56 398 GLN A CA 1
ATOM 3222 C C . GLN A 1 398 ? -16.876 -29.421 28.304 1.00 81.56 398 GLN A C 1
ATOM 3224 O O . GLN A 1 398 ? -17.981 -29.208 27.813 1.00 81.56 398 GLN A O 1
ATOM 3229 N N . CYS A 1 399 ? -15.979 -28.444 28.502 1.00 77.62 399 CYS A N 1
ATOM 3230 C CA . CYS A 1 399 ? -16.184 -27.022 28.189 1.00 77.62 399 CYS A CA 1
ATOM 3231 C C . CYS A 1 399 ? -17.447 -26.403 28.821 1.00 77.62 399 CYS A C 1
ATOM 3233 O O . CYS A 1 399 ? -18.050 -25.491 28.257 1.00 77.62 399 CYS A O 1
ATOM 3235 N N . LYS A 1 400 ? -17.837 -26.889 30.002 1.00 82.19 400 LYS A N 1
ATOM 3236 C CA . LYS A 1 400 ? -19.010 -26.436 30.758 1.00 82.19 400 LYS A CA 1
ATOM 3237 C C . LYS A 1 400 ? -18.624 -25.346 31.756 1.00 82.19 400 LYS A C 1
ATOM 3239 O O . LYS A 1 400 ? -18.416 -25.613 32.936 1.00 82.19 400 LYS A O 1
ATOM 3244 N N . TRP A 1 401 ? -18.402 -24.135 31.246 1.00 76.75 401 TRP A N 1
ATOM 3245 C CA . TRP A 1 401 ? -17.782 -23.042 32.007 1.00 76.75 401 TRP A CA 1
ATOM 3246 C C . TRP A 1 401 ? -18.654 -22.488 33.143 1.00 76.75 401 TRP A C 1
ATOM 3248 O O . TRP A 1 401 ? -18.100 -22.080 34.162 1.00 76.75 401 TRP A O 1
ATOM 3258 N N . ASP A 1 402 ? -19.982 -22.550 33.021 1.00 75.12 402 ASP A N 1
ATOM 3259 C CA . ASP A 1 402 ? -20.904 -22.135 34.088 1.00 75.12 402 ASP A CA 1
ATOM 3260 C C . ASP A 1 402 ? -20.808 -23.084 35.297 1.00 75.12 402 ASP A C 1
ATOM 3262 O O . ASP A 1 402 ? -20.681 -22.649 36.444 1.00 75.12 402 ASP A O 1
ATOM 3266 N N . GLU A 1 403 ? -20.765 -24.397 35.055 1.00 85.38 403 GLU A N 1
ATOM 3267 C CA . GLU A 1 403 ? -20.543 -25.410 36.087 1.00 85.38 403 GLU A CA 1
ATOM 3268 C C . GLU A 1 403 ? -19.132 -25.330 36.680 1.00 85.38 403 GLU A C 1
ATOM 3270 O O . GLU A 1 403 ? -18.970 -25.523 37.884 1.00 85.38 403 GLU A O 1
ATOM 3275 N N . VAL A 1 404 ? -18.114 -25.002 35.873 1.00 85.19 404 VAL A N 1
ATOM 3276 C CA . VAL A 1 404 ? -16.755 -24.731 36.374 1.00 85.19 404 VAL A CA 1
ATOM 3277 C C . VAL A 1 404 ? -16.770 -23.568 37.358 1.00 85.19 404 VAL A C 1
ATOM 3279 O O . VAL A 1 404 ? -16.214 -23.707 38.444 1.00 85.19 404 VAL A O 1
ATOM 3282 N N . HIS A 1 405 ? -17.428 -22.461 37.010 1.00 82.31 405 HIS A N 1
ATOM 3283 C CA . HIS A 1 405 ? -17.489 -21.279 37.864 1.00 82.31 405 HIS A CA 1
ATOM 3284 C C . HIS A 1 405 ? -18.178 -21.580 39.204 1.00 82.31 405 HIS A C 1
ATOM 3286 O O . HIS A 1 405 ? -17.621 -21.292 40.263 1.00 82.31 405 HIS A O 1
ATOM 3292 N N . MET A 1 406 ? -19.332 -22.258 39.174 1.00 82.62 406 MET A N 1
ATOM 3293 C CA . MET A 1 406 ? -20.045 -22.654 40.396 1.00 82.62 406 MET A CA 1
ATOM 3294 C C . MET A 1 406 ? -19.233 -23.619 41.273 1.00 82.62 406 MET A C 1
ATOM 3296 O O . MET A 1 406 ? -19.230 -23.503 42.500 1.00 82.62 406 MET A O 1
ATOM 3300 N N . LEU A 1 407 ? -18.540 -24.586 40.664 1.00 89.44 407 LEU A N 1
ATOM 3301 C CA . LEU A 1 407 ? -17.723 -25.548 41.402 1.00 89.44 407 LEU A CA 1
ATOM 3302 C C . LEU A 1 407 ? -16.453 -24.907 41.980 1.00 89.44 407 LEU A C 1
ATOM 3304 O O . LEU A 1 407 ? -16.036 -25.291 43.070 1.00 89.44 407 LEU A O 1
ATOM 3308 N N . GLU A 1 408 ? -15.851 -23.929 41.296 1.00 88.31 408 GLU A N 1
ATOM 3309 C CA . GLU A 1 408 ? -14.715 -23.151 41.811 1.00 88.31 408 GLU A CA 1
ATOM 3310 C C . GLU A 1 408 ? -15.122 -22.287 43.015 1.00 88.31 408 GLU A C 1
ATOM 3312 O O . GLU A 1 408 ? -14.386 -22.222 44.002 1.00 88.31 408 GLU A O 1
ATOM 3317 N N . GLU A 1 409 ? -16.320 -21.694 42.994 1.00 86.75 409 GLU A N 1
ATOM 3318 C CA . GLU A 1 409 ? -16.850 -20.957 44.144 1.00 86.75 409 GLU A CA 1
ATOM 3319 C C . GLU A 1 409 ? -17.137 -21.887 45.335 1.00 86.75 409 GLU A C 1
ATOM 3321 O O . GLU A 1 409 ? -16.753 -21.588 46.470 1.00 86.75 409 GLU A O 1
ATOM 3326 N N . ASN A 1 410 ? -17.734 -23.057 45.082 1.00 87.88 410 ASN A N 1
ATOM 3327 C CA . ASN A 1 410 ? -17.957 -24.070 46.114 1.00 87.88 410 ASN A CA 1
ATOM 3328 C C . ASN A 1 410 ? -16.639 -24.589 46.709 1.00 87.88 410 ASN A C 1
ATOM 3330 O O . ASN A 1 410 ? -16.532 -24.755 47.925 1.00 87.88 410 ASN A O 1
ATOM 3334 N N . LEU A 1 411 ? -15.620 -24.793 45.868 1.00 91.75 411 LEU A N 1
ATOM 3335 C CA . LEU A 1 411 ? -14.296 -25.217 46.307 1.00 91.75 411 LEU A CA 1
ATOM 3336 C C . LEU A 1 411 ? -13.665 -24.192 47.251 1.00 91.75 411 LEU A C 1
ATOM 3338 O O . LEU A 1 411 ? -13.154 -24.568 48.302 1.00 91.75 411 LEU A O 1
ATOM 3342 N N . ASN A 1 412 ? -13.745 -22.907 46.907 1.00 87.75 412 ASN A N 1
ATOM 3343 C CA . ASN A 1 412 ? -13.204 -21.831 47.732 1.00 87.75 412 ASN A CA 1
ATOM 3344 C C . ASN A 1 412 ? -13.902 -21.764 49.106 1.00 87.75 412 ASN A C 1
ATOM 3346 O O . ASN A 1 412 ? -13.250 -21.612 50.138 1.00 87.75 412 ASN A O 1
ATOM 3350 N N . GLN A 1 413 ? -15.226 -21.952 49.143 1.00 87.69 413 GLN A N 1
ATOM 3351 C CA . GLN A 1 413 ? -15.983 -22.009 50.400 1.00 87.69 413 GLN A CA 1
ATOM 3352 C C . GLN A 1 413 ? -15.576 -23.208 51.272 1.00 87.69 413 GLN A C 1
ATOM 3354 O O . GLN A 1 413 ? -15.401 -23.047 52.481 1.00 87.69 413 GLN A O 1
ATOM 3359 N N . LEU A 1 414 ? -15.387 -24.389 50.673 1.00 86.00 414 LEU A N 1
ATOM 3360 C CA . LEU A 1 414 ? -14.949 -25.596 51.382 1.00 86.00 414 LEU A CA 1
ATOM 3361 C C . LEU A 1 414 ? -13.510 -25.479 51.899 1.00 86.00 414 LEU A C 1
ATOM 3363 O O . LEU A 1 414 ? -13.240 -25.859 53.035 1.00 86.00 414 LEU A O 1
ATOM 3367 N N . GLU A 1 415 ? -12.592 -24.928 51.102 1.00 85.38 415 GLU A N 1
ATOM 3368 C CA . GLU A 1 415 ? -11.206 -24.703 51.525 1.00 85.38 415 GLU A CA 1
ATOM 3369 C C . GLU A 1 415 ? -11.140 -23.682 52.667 1.00 85.38 415 GLU A C 1
ATOM 3371 O O . GLU A 1 415 ? -10.427 -23.903 53.646 1.00 85.38 415 GLU A O 1
ATOM 3376 N N . LYS A 1 416 ? -11.935 -22.607 52.604 1.00 86.94 416 LYS A N 1
ATOM 3377 C CA . LYS A 1 416 ? -12.036 -21.636 53.698 1.00 86.94 416 LYS A CA 1
ATOM 3378 C C . LYS A 1 416 ? -12.582 -22.270 54.979 1.00 86.94 416 LYS A C 1
ATOM 3380 O O . LYS A 1 416 ? -11.969 -22.108 56.029 1.00 86.94 416 LYS A O 1
ATOM 3385 N N . ALA A 1 417 ? -13.674 -23.033 54.892 1.00 84.44 417 ALA A N 1
ATOM 3386 C CA . ALA A 1 417 ? -14.241 -23.742 56.041 1.00 84.44 417 ALA A CA 1
ATOM 3387 C C . ALA A 1 417 ? -13.239 -24.734 56.659 1.00 84.44 417 ALA A C 1
ATOM 3389 O O . ALA A 1 417 ? -13.123 -24.813 57.882 1.00 84.44 417 ALA A O 1
ATOM 3390 N N . TYR A 1 418 ? -12.458 -25.420 55.820 1.00 85.12 418 TYR A N 1
ATOM 3391 C CA . TYR A 1 418 ? -11.403 -26.332 56.259 1.00 85.12 418 TYR A CA 1
ATOM 3392 C C . TYR A 1 418 ? -10.307 -25.632 57.061 1.00 85.12 418 TYR A C 1
ATOM 3394 O O . TYR A 1 418 ? -9.910 -26.099 58.133 1.00 85.12 418 TYR A O 1
ATOM 3402 N N . TRP A 1 419 ? -9.839 -24.482 56.578 1.00 81.62 419 TRP A N 1
ATOM 3403 C CA . TRP A 1 419 ? -8.838 -23.696 57.292 1.00 81.62 419 TRP A CA 1
ATOM 3404 C C . TRP A 1 419 ? -9.397 -23.035 58.553 1.00 81.62 419 TRP A C 1
ATOM 3406 O O . TRP A 1 419 ? -8.703 -23.017 59.570 1.00 81.62 419 TRP A O 1
ATOM 3416 N N . ASP A 1 420 ? -10.645 -22.568 58.535 1.00 83.12 420 ASP A N 1
ATOM 3417 C CA . ASP A 1 420 ? -11.321 -22.011 59.712 1.00 83.12 420 ASP A CA 1
ATOM 3418 C C . ASP A 1 420 ? -11.487 -23.070 60.822 1.00 83.12 420 ASP A C 1
ATOM 3420 O O . ASP A 1 420 ? -11.354 -22.759 62.006 1.00 83.12 420 ASP A O 1
ATOM 3424 N N . GLU A 1 421 ? -11.720 -24.340 60.473 1.00 78.00 421 GLU A N 1
ATOM 3425 C CA . GLU A 1 421 ? -11.792 -25.439 61.444 1.00 78.00 421 GLU A CA 1
ATOM 3426 C C . GLU A 1 421 ? -10.412 -25.824 62.006 1.00 78.00 421 GLU A C 1
ATOM 3428 O O . GLU A 1 421 ? -10.279 -26.052 63.208 1.00 78.00 421 GLU A O 1
ATOM 3433 N N . LYS A 1 422 ? -9.359 -25.808 61.176 1.00 74.56 422 LYS A N 1
ATOM 3434 C CA . LYS A 1 422 ? -7.968 -26.088 61.590 1.00 74.56 422 LYS A CA 1
ATOM 3435 C C . LYS A 1 422 ? -7.319 -24.974 62.419 1.00 74.56 422 LYS A C 1
ATOM 3437 O O . LYS A 1 422 ? -6.368 -25.250 63.147 1.00 74.56 422 LYS A O 1
ATOM 3442 N N . THR A 1 423 ? -7.779 -23.730 62.281 1.00 70.75 423 THR A N 1
ATOM 3443 C CA . THR A 1 423 ? -7.182 -22.542 62.925 1.00 70.75 423 THR A CA 1
ATOM 3444 C C . THR A 1 423 ? -7.911 -22.085 64.187 1.00 70.75 423 THR A C 1
ATOM 3446 O O . THR A 1 423 ? -7.444 -21.156 64.851 1.00 70.75 423 THR A O 1
ATOM 3449 N N . LYS A 1 424 ? -9.010 -22.747 64.578 1.00 67.19 424 LYS A N 1
ATOM 3450 C CA . LYS A 1 424 ? -9.648 -22.499 65.876 1.00 67.19 424 LYS A CA 1
ATOM 3451 C C . LYS A 1 424 ? -8.665 -22.819 67.013 1.00 67.19 424 LYS A C 1
ATOM 3453 O O . LYS A 1 424 ? -8.186 -23.951 67.092 1.00 67.19 424 LYS A O 1
ATOM 3458 N N . PRO A 1 425 ? -8.359 -21.863 67.909 1.00 49.03 425 PRO A N 1
ATOM 3459 C CA . PRO A 1 425 ? -7.563 -22.155 69.090 1.00 49.03 425 PRO A CA 1
ATOM 3460 C C . PRO A 1 425 ? -8.337 -23.136 69.977 1.00 49.03 425 PRO A C 1
ATOM 3462 O O . PRO A 1 425 ? -9.514 -22.916 70.265 1.00 49.03 425 PRO A O 1
ATOM 3465 N N . PHE A 1 426 ? -7.678 -24.219 70.393 1.00 49.78 426 PHE A N 1
ATOM 3466 C CA . PHE A 1 426 ? -8.184 -25.098 71.446 1.00 49.78 426 PHE A CA 1
ATOM 3467 C C . PHE A 1 426 ? -8.343 -24.257 72.721 1.00 49.78 426 PHE A C 1
ATOM 3469 O O . PHE A 1 426 ? -7.344 -23.783 73.264 1.00 49.78 426 PHE A O 1
ATOM 3476 N N . ILE A 1 427 ? -9.589 -24.023 73.141 1.00 42.81 427 ILE A N 1
ATOM 3477 C CA . ILE A 1 427 ? -9.928 -23.455 74.455 1.00 42.81 427 ILE A CA 1
ATOM 3478 C C . ILE A 1 427 ? -10.108 -24.605 75.437 1.00 42.81 427 ILE A C 1
ATOM 3480 O O . ILE A 1 427 ? -10.815 -25.570 75.061 1.00 42.81 427 ILE A O 1
#

InterPro domains:
  IPR013087 Zinc finger C2H2-type [PS00028] (11-32)
  IPR021565 Rabenosyn, Rab binding domain [PF11464] (380-418)
  IPR036531 Rabenosyn, Rab binding domain superfamily [SSF140125] (369-422)
  IPR052727 Rab4/Rab5 effector domain-containing protein [PTHR13510] (174-422)

Radius of gyration: 43.17 Å; chains: 1; bounding box: 107×64×121 Å

pLDDT: mean 71.76, std 17.63, range [30.95, 95.31]

Foldseek 3Di:
DDDDDDDALAAPPPRDHQRDLVSSVVCCVPVVVPDDVVVSVVVVVVSVVVCCVVPVPPPPPDDPPDDDPDDDPPPPVPDPDDDPDDDDCVVVVVVVVVVVVVVVVVVVVLVVVLVCQLPPPPQDPDPVSNVVSNCVSFPKDDFDAPPDPVPPPPPDDDDPPDDPDPVCPCVQQDVVRGGTDIDGPVVVVVVVVVVVVVCVVPDDDPLNVLVVVLVVLVVVLVVLLVVLVVLLVCLLQLHPPDDPVRSVVSVVVSVVSLVSNQVSLVCLQPDDDPDDDDPVSNVVSVVSSVVSVVVSVVSVVPNDDRDDPVRSVVSNVVVVVVVVVVVVVVVVVVVVVVVVVVVVVVVPPDDDDDDDDDDDDDDPPPDDDDDDDFDDDDDVLVSVLVRLVSVLVVCVVVVVVVSNVVSVVVSVVSVVVVVVVVPDDDD

Organism: NCBI:txid2664684

Secondary structure (DSSP, 8-state):
-------SSB-TTT--B-SSHHHHHHHHHHHSTTS-HHHHHHHHHHHHHHHHHHSSS--------S-----------------------HHHHHHHHHHHHHHHHHHHHHHHHHHHHHHSTTS--SHHHHHHHHHHHSPBPP--B---GGGS-SSS----PPPS-GGGGGGTB-TTS-BB---BHHHHHHHHHHHHHHHHHH---HHHHHHHHHHHHHHHHHHHHHHHHHHHHHHHTT-SSS-HHHHHHHHHHHHHHHHHHHHHHHHHHT---SS---HHHHHHHHHHHHHHHHHHHHHHHT-PPPPPHHHHHHHHHHHHHHHHHHHHHHHHHHHHHHHHHHHHHTS--SS--------PPP--TT-----------S-HHHHHHHHHHHHHHHHHHTT-HHHHHHHHHHHHHHHHHHHHHHTS---

Sequence (427 aa):
MNGEVLEGFLCPICLKDLGTITQLQNHFEEAHKSEDVAVIQHLKGLFEKAKKKFLNEEIVKDNLQTPINLSPKRIVNEKPQEIGRITSHTTFFKNLREKRIDAYALETNKLLLRLDKLIDDKAPMEPSKRKNYEKSVVPWTKDKKLTNPSFEPEGEMLGFRRSNSSGSLNSLFSSEGESHLRTCQRCSHLLERRHDQMETRNSTPMENFLYSRLCQYKMDAERQIPQVLTMAQSLRDGDETYSLQSAESERQKLIMIFDSIDKTSKRIATMIDEQNAGQKTMQLRRAIRQAAATWLQDNMLGLQSLPTREELDEIQRRKNLELEKRIAIEKDAMTKKLEKDNASKKVEIVVRKASLPNTKNMQDENGWKPETQVSDNDDPMLQQINIIKSYIKQAKQQCKWDEVHMLEENLNQLEKAYWDEKTKPFI